Protein 3LCA (pdb70)

Nearest PDB structures (foldseek):
  3lca-assembly1_A  TM=1.002E+00  e=3.412E-60  Saccharomyces cerevisiae
  3fp2-assembly1_A  TM=9.504E-01  e=7.244E-51  Saccharomyces cerevisiae
  2gw1-assembly1_B  TM=6.972E-01  e=5.516E-34  Saccharomyces cerevisiae
  6gmh-assembly1_Q  TM=4.748E-01  e=3.455E-08  Homo sapiens
  9f8w-assembly2_B  TM=3.250E-01  e=1.211E-04  Trypanosoma brucei

Organism: Saccharomyces cerevisiae (strain ATCC 204508 / S288c) (NCBI:txid559292)

GO terms:
  GO:0005741 mitochondrial outer membrane (C, IDA)
  GO:0070585 protein localization to mitochondrion (P, IGI)
  GO:0005739 mitochondrion (C, HDA)
  GO:0005741 mitochondrial outer membrane (C, HDA)
  GO:0070585 protein localization to mitochondrion (P, IMP)
  GO:0005515 protein binding (F, IPI)

Secondary structure (DSSP, 8-state):
-HHHHHHHHHHHHHHHTT-HHHHHHHHHHHHTT-TT-HHHHHHHHHHHHHHT-HHHHHHHHHHHHHH-TT-HHHHHHHHHHHHHTT-HHHHHHHHHHHHH--HHHHHHHHHHHHHHHHHHHH------HHHHHHHHTTS-HHHHHHTS----SS-SSHHHHHHHHHHHHT--HHHHHHHHHHHHHHHHHHHH--HHHHHHHHHHHHHHHHHHTT-HHHHHHHHHHHHHHS--HHHHHHHHHHT--HHHHHHHHHHHHH-TT-HHHHHHHHHHHHHTT-HHHHHHHHHHHHHH-TT-HHHHHHHHHHHHHTT-HHHHHHHHHHHHHH-TT-THHHHHHHHHHHHHT-HHHHHHHHHHHHHHHHH-SS-SSTTHHHHHHHHHHHHH---HHHHHHHHHHHHHHHHH-TT-HHHHHHHHHHHHHTT-HHHHHHHHHHHHHH--SHHHHHHHHHHHHHHHHHHHHHTSHHHHHHHHHHHHHHHHH-/----

Radius of gyration: 30.64 Å; Cα contacts (8 Å, |Δi|>4): 696; chains: 2; bounding box: 44×70×90 Å

Sequence (486 aa):
QAYAVQLKNRGNHFFTAKNFNEAIKYYQYAIELDPNEPVFYSNISACYISTGDLEKVIEFTTKALEIKPDHSKALLRRASANESLGNFTDAMFDLSVLSLNIEPMLERNLNKQAMKVLNENLSQVLPSNTSLASFFGIFDSHLEVSSVNTSSNYDTAYALLSDALQRLYSATDEGYLVANDLLTKSTDMYHSLPLRENAALALCYTGIFHFLKNNLLDAQVLLQESINLHPTPNSYIFLALTLASQEFFKFFQKAVDLNPEYPPTYYHRGQMYFILQDYKNAKEDFQKAQSLNPENVYPYIQLACLLYKQGKFTESEAFFNETKLKFPTLPEVPTFFAEILTDRGDFDTAIKQYDIAKRLEEVQEKIHVGIGPLIGKATILARQSLDEEKFNAAIKLLTKACELDPRSEQAKIGLAQLKLQMEKIDEAIELFEDSAILARTMDEKLQATTFAEAAKIQKRLRADPIISAKMELTLARYRAKGEEVD

Foldseek 3Di:
DVVLVVLLVVLVVCVVVLNLVSSLVSLVVSCVVPVLALVSLLSNLVSCVSVPNLVSNLVSLVSSCVNVVQPQSSLQSVLVS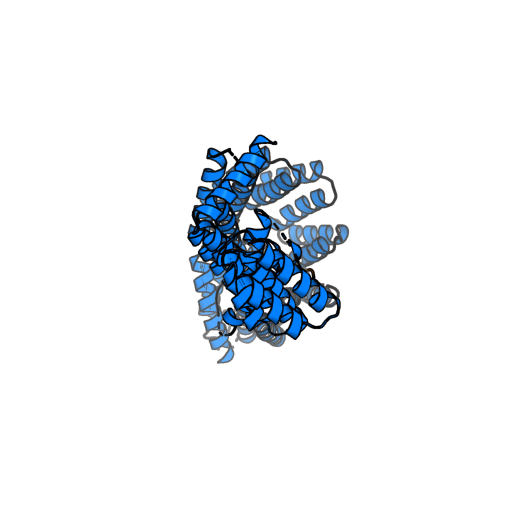CVVVVNLLSNLLSCLSPVLVPVVSNVVSLLSVLVVVLVVVVVDDFFWLLVLLVVCQLDDLVCLLVQLDPPDPWDPLSVLLSQLSNLSSLSDPVSVVSNLVSLVVSQVVLVVHVSLLNNLSSLLVNLLRCVRQQVLVSNLVSLVVSCVSPNELSSLQSNLVSVDVVVSVVSLVVNCVRPVLRLVSLQSVLVVCVVVVVLVSSLVSLVSSCVSPVPRLVSLLVNLVSCVVVPNPVVSVVSLVVSCVVVVLALSSLLSVLVSCVVVVNLVVSLVSLVSSVVSQVPDSHHNNQLSSLLSNLVSLCVVDVNPVSLVSSLVSLVVSCVRTVLHLSSLQSNLVSCLVVVVLVSSLVSLQSSLVSDHDPVSNSVSSSSNSVSVSVVVQCVDPVSVVSVVVVVVVVVVVD/DDDD

Solvent-accessible surface area: 24359 Å² total; per-residue (Å²): 163,76,123,0,70,90,18,28,77,89,0,24,123,50,20,99,71,156,64,36,127,54,0,24,99,47,0,63,79,0,22,133,96,23,67,113,52,15,29,2,24,0,0,0,0,0,0,40,47,55,87,46,49,39,112,82,0,46,71,10,0,34,75,0,12,133,74,90,93,64,14,58,57,0,5,72,17,53,1,39,0,11,17,74,80,23,60,30,50,51,0,8,38,5,0,12,19,15,62,35,82,82,123,96,40,34,92,104,0,20,56,83,18,0,100,92,21,9,84,105,108,96,130,189,88,6,30,7,6,26,58,0,7,60,35,10,23,4,10,60,38,146,85,5,37,66,57,14,42,105,78,31,136,173,11,105,0,85,52,46,0,24,67,0,0,86,118,1,17,37,14,47,74,111,2,2,97,45,0,25,76,27,0,60,99,0,8,85,70,11,97,101,89,68,38,164,72,1,6,2,22,0,2,2,0,4,0,0,1,35,33,18,25,56,44,74,133,76,0,61,93,20,0,81,55,1,15,116,54,67,54,39,20,14,0,25,0,0,6,1,35,9,70,100,79,164,92,13,46,147,31,0,86,101,0,22,96,83,61,80,122,15,16,2,0,15,11,12,31,0,61,31,42,31,138,80,121,48,50,142,54,0,91,68,3,0,75,100,0,46,82,63,25,68,154,18,7,16,0,13,0,17,15,0,12,5,26,34,113,80,68,86,31,107,98,0,61,46,50,2,85,95,1,68,153,124,24,74,73,36,0,7,5,2,8,44,13,0,85,9,1,34,97,136,48,48,54,100,47,0,31,133,34,15,55,51,0,56,134,13,25,110,112,49,170,84,32,35,12,18,7,22,2,7,19,11,46,0,58,1,18,26,138,56,37,183,47,115,136,60,28,78,38,0,23,160,20,5,46,68,0,15,129,96,3,72,39,6,55,115,0,28,39,22,9,0,54,7,27,48,118,76,87,98,17,91,76,0,17,117,26,0,67,54,0,12,130,41,8,72,72,107,113,82,35,43,95,2,4,28,63,0,5,30,1,70,6,63,94,100,4,60,84,52,105,140,19,26,61,77,26,67,103,60,76,44,126,165,124,91,160,100,177,116,38,56

B-factor: mean 34.89, std 6.1, range [15.12, 64.05]

InterPro domains:
  IPR011990 Tetratricopeptide-like helical domain superfamily [G3DSA:1.25.40.10] (113-224)
  IPR011990 Tetratricopeptide-like helical domain superfamily [G3DSA:1.25.40.10] (235-629)
  IPR011990 Tetratricopeptide-like helical domain superfamily [SSF48452] (125-219)
  IPR011990 Tetratricopeptide-like helical domain superfamily [SSF48452] (344-509)
  IPR011990 Tetratricopeptide-like helical domain superfamily [SSF48452] (477-588)
  IPR019734 Tetratricopeptide repeat [PF00515] (129-159)
  IPR019734 Tetratricopeptide repeat [PF00515] (414-445)
  IPR019734 Tetratricopeptide repeat [PF13181] (164-194)
  IPR019734 Tetratricopeptide repeat [PF13181] (379-410)
  IPR019734 Tetratricopeptide repeat [PS50005] (127-160)
  IPR019734 Tetratricopeptide repeat [PS50005] (161-194)
  IPR019734 Tetratricopeptide repeat [PS50005] (378-411)
  IPR019734 Tetratricopeptide repeat [PS50005] (412-445)
  IPR019734 Tetratricopeptide repeat [SM00028] (127-160)
  IPR019734 Tetratricopeptide repeat [SM00028] (161-194)
  IPR019734 Tetratricopeptide repeat [SM00028] (195-227)
  IPR019734 Tetratricopeptide repeat [SM00028] (378-411)
  IPR019734 Tetratricopeptide repeat [SM00028] (412-445)
  IPR019734 Tetratricopeptide repeat [SM00028] (446-479)
  IPR019734 Tetratricopeptide repeat [SM00028] (480-513)

CATH classification: 1.25.40.10

Structure (mmCIF, N/CA/C/O backbone):
data_3LCA
#
_entry.id   3LCA
#
_cell.length_a   51.148
_cell.length_b   97.971
_cell.length_c   129.102
_cell.angle_alpha   90.00
_cell.angle_beta   90.00
_cell.angle_gamma   90.00
#
_symmetry.space_group_name_H-M   'P 21 21 21'
#
loop_
_entity.id
_entity.type
_entity.pdbx_description
1 polymer 'Protein TOM71'
2 polymer 'Heat shock protein SSA1'
3 non-polymer GLYCEROL
4 water water
#
loop_
_atom_site.group_PDB
_atom_site.id
_atom_site.type_symbol
_atom_site.label_atom_id
_atom_site.label_alt_id
_atom_site.label_comp_id
_atom_site.label_asym_id
_atom_site.label_entity_id
_atom_site.label_seq_id
_atom_site.pdbx_PDB_ins_code
_atom_site.Cartn_x
_atom_site.Cartn_y
_atom_site.Cartn_z
_atom_site.occupancy
_atom_site.B_iso_or_equiv
_atom_site.auth_seq_id
_atom_site.auth_comp_id
_atom_site.auth_asym_id
_atom_site.auth_atom_id
_atom_site.pdbx_PDB_model_num
ATOM 1 N N . GLN A 1 18 ? 46.611 50.289 85.751 1.00 36.80 124 GLN A N 1
ATOM 2 C CA . GLN A 1 18 ? 46.049 50.006 84.398 1.00 37.04 124 GLN A CA 1
ATOM 3 C C . GLN A 1 18 ? 44.634 49.432 84.470 1.00 37.03 124 GLN A C 1
ATOM 4 O O . GLN A 1 18 ? 43.736 49.898 83.767 1.00 37.06 124 GLN A O 1
ATOM 10 N N . ALA A 1 19 ? 44.445 48.433 85.332 1.00 37.10 125 ALA A N 1
ATOM 11 C CA . ALA A 1 19 ? 43.160 47.742 85.474 1.00 37.11 125 ALA A CA 1
ATOM 12 C C . ALA A 1 19 ? 42.081 48.598 86.144 1.00 37.09 125 ALA A C 1
ATOM 13 O O . ALA A 1 19 ? 40.908 48.542 85.761 1.00 37.05 125 ALA A O 1
ATOM 15 N N . TYR A 1 20 ? 42.478 49.382 87.144 1.00 36.98 126 TYR A N 1
ATOM 16 C CA . TYR A 1 20 ? 41.540 50.270 87.827 1.00 36.94 126 TYR A CA 1
ATOM 17 C C . TYR A 1 20 ? 41.144 51.448 86.934 1.00 36.60 126 TYR A C 1
ATOM 18 O O . TYR A 1 20 ? 40.020 51.946 87.017 1.00 36.46 126 TYR A O 1
ATOM 27 N N . ALA A 1 21 ? 42.076 51.879 86.085 1.00 36.25 127 ALA A N 1
ATOM 28 C CA . ALA A 1 21 ? 41.823 52.928 85.096 1.00 36.29 127 ALA A CA 1
ATOM 29 C C . ALA A 1 21 ? 40.751 52.506 84.084 1.00 36.25 127 ALA A C 1
ATOM 30 O O . ALA A 1 21 ? 39.936 53.328 83.658 1.00 36.31 127 ALA A O 1
ATOM 32 N N . VAL A 1 22 ? 40.767 51.226 83.706 1.00 36.21 128 VAL A N 1
ATOM 33 C CA . VAL A 1 22 ? 39.744 50.642 82.825 1.00 36.06 128 VAL A CA 1
ATOM 34 C C . VAL A 1 22 ? 38.386 50.604 83.539 1.00 35.93 128 VAL A C 1
ATOM 35 O O . VAL A 1 22 ? 37.357 50.932 82.945 1.00 35.82 128 VAL A O 1
ATOM 39 N N . GLN A 1 23 ? 38.397 50.221 84.816 1.00 35.74 129 GLN A N 1
ATOM 40 C CA . GLN A 1 23 ? 37.188 50.237 85.641 1.00 35.78 129 GLN A CA 1
ATOM 41 C C . GLN A 1 23 ? 36.590 51.642 85.742 1.00 35.45 129 GLN A C 1
ATOM 42 O O . GLN A 1 23 ? 35.373 51.801 85.686 1.00 35.49 129 GLN A O 1
ATOM 48 N N . LEU A 1 24 ? 37.455 52.649 85.882 1.00 35.23 130 LEU A N 1
ATOM 49 C CA . LEU A 1 24 ? 37.040 54.056 85.961 1.00 34.91 130 LEU A CA 1
ATOM 50 C C . LEU A 1 24 ? 36.475 54.568 84.631 1.00 34.71 130 LEU A C 1
ATOM 51 O O . LEU A 1 24 ? 35.479 55.297 84.611 1.00 34.55 130 LEU A O 1
ATOM 56 N N . LYS A 1 25 ? 37.126 54.186 83.531 1.00 34.40 131 LYS A N 1
ATOM 57 C CA . LYS A 1 25 ? 36.641 54.467 82.179 1.00 34.44 131 LYS A CA 1
ATOM 58 C C . LYS A 1 25 ? 35.237 53.899 81.967 1.00 34.14 131 LYS A C 1
ATOM 59 O O . LYS A 1 25 ? 34.362 54.584 81.442 1.00 33.94 131 LYS A O 1
ATOM 65 N N . ASN A 1 26 ? 35.035 52.646 82.373 1.00 34.12 132 ASN A N 1
ATOM 66 C CA . ASN A 1 26 ? 33.717 52.015 82.315 1.00 34.40 132 ASN A CA 1
ATOM 67 C C . ASN A 1 26 ? 32.666 52.729 83.173 1.00 34.61 132 ASN A C 1
ATOM 68 O O . ASN A 1 26 ? 31.495 52.797 82.791 1.00 34.74 132 ASN A O 1
ATOM 73 N N . ARG A 1 27 ? 33.082 53.261 84.321 1.00 34.80 133 ARG A N 1
ATOM 74 C CA . ARG A 1 27 ? 32.196 54.097 85.132 1.00 35.30 133 ARG A CA 1
ATOM 75 C C . ARG A 1 27 ? 31.850 55.375 84.363 1.00 35.05 133 ARG A C 1
ATOM 76 O O . ARG A 1 27 ? 30.689 55.789 84.331 1.00 35.11 133 ARG A O 1
ATOM 84 N N . GLY A 1 28 ? 32.859 55.976 83.730 1.00 34.83 134 GLY A N 1
ATOM 85 C CA . GLY A 1 28 ? 32.662 57.129 82.854 1.00 34.82 134 GLY A CA 1
ATOM 86 C C . GLY A 1 28 ? 31.749 56.835 81.673 1.00 34.92 134 GLY A C 1
ATOM 87 O O . GLY A 1 28 ? 30.918 57.670 81.311 1.00 34.75 134 GLY A O 1
ATOM 88 N N . ASN A 1 29 ? 31.908 55.649 81.076 1.00 34.84 135 ASN A N 1
ATOM 89 C CA . ASN A 1 29 ? 31.028 55.169 80.000 1.00 34.74 135 ASN A CA 1
ATOM 90 C C . ASN A 1 29 ? 29.561 55.120 80.423 1.00 35.00 135 ASN A C 1
ATOM 91 O O . ASN A 1 29 ? 28.678 55.478 79.645 1.00 35.09 135 ASN A O 1
ATOM 96 N N . HIS A 1 30 ? 29.316 54.668 81.652 1.00 35.23 136 HIS A N 1
ATOM 97 C CA . HIS A 1 30 ? 27.975 54.648 82.240 1.00 35.57 136 HIS A CA 1
ATOM 98 C C . HIS A 1 30 ? 27.352 56.047 82.299 1.00 35.57 136 HIS A C 1
ATOM 99 O O . HIS A 1 30 ? 26.179 56.219 81.958 1.00 35.54 136 HIS A O 1
ATOM 106 N N . PHE A 1 31 ? 28.136 57.033 82.734 1.00 35.58 137 PHE A N 1
ATOM 107 C CA . PHE A 1 31 ? 27.667 58.417 82.815 1.00 35.69 137 PHE A CA 1
ATOM 108 C C . PHE A 1 31 ? 27.468 59.051 81.437 1.00 35.82 137 PHE A C 1
ATOM 109 O O . PHE A 1 31 ? 26.575 59.880 81.264 1.00 35.63 137 PHE A O 1
ATOM 117 N N . PHE A 1 32 ? 28.295 58.652 80.470 1.00 36.10 138 PHE A N 1
ATOM 118 C CA . PHE A 1 32 ? 28.155 59.090 79.079 1.00 36.53 138 PHE A CA 1
ATOM 119 C C . PHE A 1 32 ? 26.825 58.634 78.474 1.00 36.89 138 PHE A C 1
ATOM 120 O O . PHE A 1 32 ? 26.131 59.419 77.824 1.00 36.92 138 PHE A O 1
ATOM 128 N N . THR A 1 33 ? 26.493 57.361 78.693 1.00 37.33 139 THR A N 1
ATOM 129 C CA . THR A 1 33 ? 25.284 56.731 78.155 1.00 37.63 139 THR A CA 1
ATOM 130 C C . THR A 1 33 ? 24.021 57.426 78.667 1.00 37.76 139 THR A C 1
ATOM 131 O O . THR A 1 33 ? 23.045 57.583 77.924 1.00 37.85 139 THR A O 1
ATOM 135 N N . ALA A 1 34 ? 24.058 57.852 79.930 1.00 37.73 140 ALA A N 1
ATOM 136 C CA . ALA A 1 34 ? 22.959 58.593 80.549 1.00 37.78 140 ALA A CA 1
ATOM 137 C C . ALA A 1 34 ? 22.998 60.107 80.267 1.00 37.83 140 ALA A C 1
ATOM 138 O O . ALA A 1 34 ? 22.283 60.877 80.911 1.00 37.89 140 ALA A O 1
ATOM 140 N N . LYS A 1 35 ? 23.822 60.520 79.299 1.00 38.03 141 LYS A N 1
ATOM 141 C CA . LYS A 1 35 ? 23.981 61.938 78.906 1.00 38.09 141 LYS A CA 1
ATOM 142 C C . LYS A 1 35 ? 24.466 62.864 80.033 1.00 38.01 141 LYS A C 1
ATOM 143 O O . LYS A 1 35 ? 24.256 64.095 79.976 1.00 37.98 141 LYS A O 1
ATOM 149 N N . ASN A 1 36 ? 25.109 62.263 81.051 1.00 37.86 142 ASN A N 1
ATOM 150 C CA . ASN A 1 36 ? 25.794 63.024 82.089 1.00 37.72 142 ASN A CA 1
ATOM 151 C C . ASN A 1 36 ? 27.268 63.158 81.704 1.00 37.59 142 ASN A C 1
ATOM 152 O O . ASN A 1 36 ? 28.127 62.412 82.185 1.00 37.63 142 ASN A O 1
ATOM 157 N N . PHE A 1 37 ? 27.543 64.112 80.821 1.00 37.41 143 PHE A N 1
ATOM 158 C CA . PHE A 1 37 ? 28.857 64.234 80.188 1.00 37.27 143 PHE A CA 1
ATOM 159 C C . PHE A 1 37 ? 29.924 64.784 81.132 1.00 37.21 143 PHE A C 1
ATOM 160 O O . PHE A 1 37 ? 31.083 64.363 81.069 1.00 37.19 143 PHE A O 1
ATOM 168 N N . ASN A 1 38 ? 29.524 65.709 82.004 1.00 37.00 144 ASN A N 1
ATOM 169 C CA . ASN A 1 38 ? 30.414 66.262 83.026 1.00 37.08 144 ASN A CA 1
ATOM 170 C C . ASN A 1 38 ? 30.972 65.210 83.985 1.00 37.07 144 ASN A C 1
ATOM 171 O O . ASN A 1 38 ? 32.155 65.247 84.324 1.00 37.14 144 ASN A O 1
ATOM 176 N N . GLU A 1 39 ? 30.120 64.277 84.411 1.00 37.17 145 GLU A N 1
ATOM 177 C CA . GLU A 1 39 ? 30.545 63.157 85.256 1.00 37.46 145 GLU A CA 1
ATOM 178 C C . GLU A 1 39 ? 31.411 62.152 84.491 1.00 37.26 145 GLU A C 1
ATOM 179 O O . GLU A 1 39 ? 32.336 61.569 85.057 1.00 37.27 145 GLU A O 1
ATOM 185 N N . ALA A 1 40 ? 31.100 61.954 83.212 1.00 37.23 146 ALA A N 1
ATOM 186 C CA . ALA A 1 40 ? 31.892 61.085 82.338 1.00 37.33 146 ALA A CA 1
ATOM 187 C C . ALA A 1 40 ? 33.331 61.587 82.193 1.00 37.37 146 ALA A C 1
ATOM 188 O O . ALA A 1 40 ? 34.276 60.81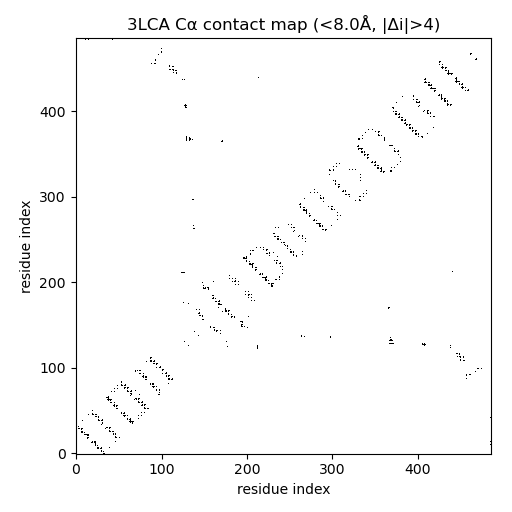8 82.378 1.00 37.34 146 ALA A O 1
ATOM 190 N N . ILE A 1 41 ? 33.485 62.875 81.878 1.00 37.56 147 ILE A N 1
ATOM 191 C CA . ILE A 1 41 ? 34.804 63.510 81.746 1.00 37.84 147 ILE A CA 1
ATOM 192 C C . ILE A 1 41 ? 35.609 63.391 83.044 1.00 38.21 147 ILE A C 1
ATOM 193 O O . ILE A 1 41 ? 36.810 63.117 83.014 1.00 38.35 147 ILE A O 1
ATOM 198 N N . LYS A 1 42 ? 34.931 63.590 84.175 1.00 38.34 148 LYS A N 1
ATOM 199 C CA . LYS A 1 42 ? 35.535 63.453 85.502 1.00 38.66 148 LYS A CA 1
ATOM 200 C C . LYS A 1 42 ? 36.143 62.057 85.712 1.00 38.57 148 LYS A C 1
ATOM 201 O O . LYS A 1 42 ? 37.243 61.930 86.256 1.00 38.65 148 LYS A O 1
ATOM 207 N N . TYR A 1 43 ? 35.438 61.019 85.266 1.00 38.41 149 TYR A N 1
ATOM 208 C CA . TYR A 1 43 ? 35.932 59.651 85.426 1.00 38.29 149 TYR A CA 1
ATOM 209 C C . TYR A 1 43 ? 37.020 59.281 84.422 1.00 38.05 149 TYR A C 1
ATOM 210 O O . TYR A 1 43 ? 37.929 58.517 84.748 1.00 37.99 149 TYR A O 1
ATOM 219 N N . TYR A 1 44 ? 36.932 59.832 83.213 1.00 37.90 150 TYR A N 1
ATOM 220 C CA . TYR A 1 44 ? 37.971 59.640 82.200 1.00 37.75 150 TYR A CA 1
ATOM 221 C C . TYR A 1 44 ? 39.283 60.322 82.601 1.00 38.02 150 TYR A C 1
ATOM 222 O O . TYR A 1 44 ? 40.362 59.756 82.411 1.00 37.85 150 TYR A O 1
ATOM 231 N N . GLN A 1 45 ? 39.180 61.533 83.152 1.00 38.31 151 GLN A N 1
ATOM 232 C CA . GLN A 1 45 ? 40.338 62.240 83.706 1.00 38.74 151 GLN A CA 1
ATOM 233 C C . GLN A 1 45 ? 40.906 61.502 84.922 1.00 38.75 151 GLN A C 1
ATOM 234 O O . GLN A 1 45 ? 42.120 61.491 85.132 1.00 38.72 151 GLN A O 1
ATOM 240 N N . TYR A 1 46 ? 40.024 60.886 85.710 1.00 38.94 152 TYR A N 1
ATOM 241 C CA . TYR A 1 46 ? 40.436 60.002 86.799 1.00 39.26 152 TYR A CA 1
ATOM 242 C C . TYR A 1 46 ? 41.307 58.862 86.273 1.00 39.35 152 TYR A C 1
ATOM 243 O O . TYR A 1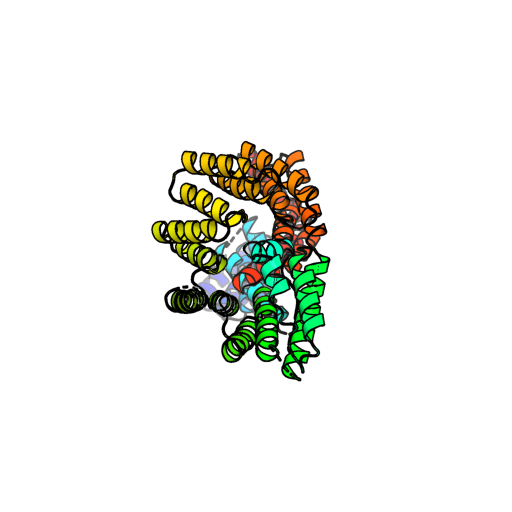 46 ? 42.352 58.553 86.851 1.00 39.47 152 TYR A O 1
ATOM 252 N N . ALA A 1 47 ? 40.864 58.247 85.176 1.00 39.39 153 ALA A N 1
ATOM 253 C CA . ALA A 1 47 ? 41.577 57.140 84.538 1.00 39.37 153 ALA A CA 1
ATOM 254 C C . ALA A 1 47 ? 42.937 57.581 83.997 1.00 39.44 153 ALA A C 1
ATOM 255 O O . ALA A 1 47 ? 43.920 56.839 84.089 1.00 39.46 153 ALA A O 1
ATOM 257 N N . ILE A 1 48 ? 42.980 58.792 83.443 1.00 39.37 154 ILE A N 1
ATOM 258 C CA . ILE A 1 48 ? 44.215 59.399 82.934 1.00 39.65 154 ILE A CA 1
ATOM 259 C C . ILE A 1 48 ? 45.235 59.656 84.047 1.00 39.81 154 ILE A C 1
ATOM 260 O O . ILE A 1 48 ? 46.443 59.585 83.816 1.00 39.95 154 ILE A O 1
ATOM 265 N N . GLU A 1 49 ? 44.740 59.937 85.250 1.00 40.09 155 GLU A N 1
ATOM 266 C CA . GLU A 1 49 ? 45.593 60.154 86.423 1.00 40.41 155 GLU A CA 1
ATOM 267 C C . GLU A 1 49 ? 46.243 58.863 86.927 1.00 40.40 155 GLU A C 1
ATOM 268 O O . GLU A 1 49 ? 47.205 58.905 87.699 1.00 40.54 155 GLU A O 1
ATOM 274 N N . LEU A 1 50 ? 45.709 57.724 86.491 1.00 40.39 156 LEU A N 1
ATOM 275 C CA . LEU A 1 50 ? 46.231 56.409 86.865 1.00 40.31 156 LEU A CA 1
ATOM 276 C C . LEU A 1 50 ? 47.001 55.756 85.713 1.00 40.19 156 LEU A C 1
ATOM 277 O O . LEU A 1 50 ? 47.945 54.997 85.941 1.00 40.04 156 LEU A O 1
ATOM 282 N N . ASP A 1 51 ? 46.586 56.060 84.482 1.00 40.14 157 ASP A N 1
ATOM 283 C CA . ASP A 1 51 ? 47.220 55.544 83.267 1.00 40.14 157 ASP A CA 1
ATOM 284 C C . ASP A 1 51 ? 47.012 56.533 82.111 1.00 39.97 157 ASP A C 1
ATOM 285 O O . ASP A 1 51 ? 45.986 56.481 81.426 1.00 39.82 157 ASP A O 1
ATOM 290 N N . PRO A 1 52 ? 47.986 57.443 81.896 1.00 39.91 158 PRO A N 1
ATOM 291 C CA . PRO A 1 52 ? 47.865 58.490 80.874 1.00 39.83 158 PRO A CA 1
ATOM 292 C C . PRO A 1 52 ? 48.241 58.041 79.457 1.00 39.93 158 PRO A C 1
ATOM 293 O O . PRO A 1 52 ? 48.050 58.800 78.501 1.00 39.89 158 PRO A O 1
ATOM 297 N N . ASN A 1 53 ? 48.762 56.822 79.327 1.00 39.98 159 ASN A N 1
ATOM 298 C CA . ASN A 1 53 ? 49.245 56.317 78.041 1.00 40.08 159 ASN A CA 1
ATOM 299 C C . ASN A 1 53 ? 48.169 55.647 77.186 1.00 40.13 159 ASN A C 1
ATOM 300 O O . ASN A 1 53 ? 48.437 55.231 76.056 1.00 40.33 159 ASN A O 1
ATOM 305 N N . GLU A 1 54 ? 46.957 55.556 77.729 1.00 40.11 160 GLU A N 1
ATOM 306 C CA . GLU A 1 54 ? 45.815 54.973 77.023 1.00 39.95 160 GLU A CA 1
ATOM 307 C C . GLU A 1 54 ? 45.058 56.030 76.201 1.00 39.71 160 GLU A C 1
ATOM 308 O O . GLU A 1 54 ? 44.452 56.938 76.778 1.00 39.70 160 GLU A O 1
ATOM 314 N N . PRO A 1 55 ? 45.086 55.909 74.854 1.00 39.46 161 PRO A N 1
ATOM 315 C CA . PRO A 1 55 ? 44.431 56.864 73.949 1.00 39.21 161 PRO A CA 1
ATOM 316 C C . PRO A 1 55 ? 42.906 56.912 74.082 1.00 39.08 161 PRO A C 1
ATOM 317 O O . PRO A 1 55 ? 42.310 57.969 73.872 1.00 39.01 161 PRO A O 1
ATOM 321 N N . VAL A 1 56 ? 42.294 55.774 74.418 1.00 38.91 162 VAL A N 1
ATOM 322 C CA . VAL A 1 56 ? 40.836 55.652 74.541 1.00 38.60 162 VAL A CA 1
ATOM 323 C C . VAL A 1 56 ? 40.239 56.644 75.544 1.00 38.30 162 VAL A C 1
ATOM 324 O O . VAL A 1 56 ? 39.145 57.164 75.319 1.00 38.18 162 VAL A O 1
ATOM 328 N N . PHE A 1 57 ? 40.960 56.909 76.633 1.00 37.88 163 PHE A N 1
ATOM 329 C CA . PHE A 1 57 ? 40.487 57.840 77.659 1.00 37.60 163 PHE A CA 1
ATOM 330 C C . PHE A 1 57 ? 40.305 59.241 77.079 1.00 37.61 163 PHE A C 1
ATOM 331 O O . PHE A 1 57 ? 39.265 59.867 77.284 1.00 37.58 163 PHE A O 1
ATOM 339 N N . TYR A 1 58 ? 41.319 59.713 76.348 1.00 37.58 164 TYR A N 1
ATOM 340 C CA . TYR A 1 58 ? 41.286 61.026 75.690 1.00 37.41 164 TYR A CA 1
ATOM 341 C C . TYR A 1 58 ? 40.232 61.052 74.591 1.00 37.54 164 TYR A C 1
ATOM 342 O O . TYR A 1 58 ? 39.525 62.041 74.422 1.00 37.69 164 TYR A O 1
ATOM 351 N N . SER A 1 59 ? 40.136 59.949 73.857 1.00 37.71 165 SER A N 1
ATOM 352 C CA . SER A 1 59 ? 39.150 59.788 72.794 1.00 37.92 165 SER A CA 1
ATOM 353 C C . SER A 1 59 ? 37.718 59.827 73.341 1.00 37.82 165 SER A C 1
ATOM 354 O O . SER A 1 59 ? 36.834 60.445 72.740 1.00 38.06 165 SER A O 1
ATOM 357 N N . ASN A 1 60 ? 37.503 59.166 74.478 1.00 37.48 166 ASN A N 1
ATOM 358 C CA . ASN A 1 60 ? 36.212 59.182 75.165 1.00 37.13 166 ASN A CA 1
ATOM 359 C C . ASN A 1 60 ? 35.802 60.575 75.653 1.00 36.82 166 ASN A C 1
ATOM 360 O O . ASN A 1 60 ? 34.621 60.929 75.613 1.00 36.66 166 ASN A O 1
ATOM 365 N N . ILE A 1 61 ? 36.777 61.352 76.118 1.00 36.59 167 ILE A N 1
ATOM 366 C CA . ILE A 1 61 ? 36.544 62.744 76.515 1.00 36.60 167 ILE A CA 1
ATOM 367 C C . ILE A 1 61 ? 36.079 63.606 75.327 1.00 36.57 167 ILE A C 1
ATOM 368 O O . ILE A 1 61 ? 35.180 64.438 75.475 1.00 36.61 167 ILE A O 1
ATOM 373 N N . SER A 1 62 ? 36.685 63.398 74.158 1.00 36.43 168 SER A N 1
ATOM 374 C CA . SER A 1 62 ? 36.290 64.122 72.946 1.00 36.50 168 SER A CA 1
ATOM 375 C C . SER A 1 62 ? 34.854 63.811 72.490 1.00 36.52 168 SER A C 1
ATOM 376 O O . SER A 1 62 ? 34.183 64.670 71.911 1.00 36.72 168 SER A O 1
ATOM 379 N N . ALA A 1 63 ? 34.385 62.595 72.770 1.00 36.35 169 ALA A N 1
ATOM 380 C CA . ALA A 1 63 ? 32.989 62.214 72.520 1.00 36.43 169 ALA A CA 1
ATOM 381 C C . ALA A 1 63 ? 32.013 63.000 73.401 1.00 36.44 169 ALA A C 1
ATOM 382 O O . ALA A 1 63 ? 30.894 63.302 72.983 1.00 36.07 169 ALA A O 1
ATOM 384 N N . CYS A 1 64 ? 32.447 63.316 74.620 1.00 36.74 170 CYS A N 1
ATOM 385 C CA . CYS A 1 64 ? 31.654 64.116 75.552 1.00 37.22 170 CYS A CA 1
ATOM 386 C C . CYS A 1 64 ? 31.568 65.566 75.088 1.00 37.36 170 CYS A C 1
ATOM 387 O O . CYS A 1 64 ? 30.511 66.194 75.185 1.00 37.50 170 CYS A O 1
ATOM 390 N N . TYR A 1 65 ? 32.686 66.088 74.587 1.00 37.67 171 TYR A N 1
ATOM 391 C CA . TYR A 1 65 ? 32.758 67.477 74.136 1.00 38.00 171 TYR A CA 1
ATOM 392 C C . TYR A 1 65 ? 32.042 67.734 72.813 1.00 38.36 171 TYR A C 1
ATOM 393 O O . TYR A 1 65 ? 31.564 68.847 72.576 1.00 38.61 171 TYR A O 1
ATOM 402 N N . ILE A 1 66 ? 31.966 66.717 71.957 1.00 38.76 172 ILE A N 1
ATOM 403 C CA . ILE A 1 66 ? 31.226 66.850 70.698 1.00 39.26 172 ILE A CA 1
ATOM 404 C C . ILE A 1 66 ? 29.711 66.775 70.938 1.00 39.43 172 ILE A C 1
ATOM 405 O O . ILE A 1 66 ? 28.923 67.356 70.187 1.00 39.56 172 ILE A O 1
ATOM 410 N N . SER A 1 67 ? 29.324 66.074 72.001 1.00 39.57 173 SER A N 1
ATOM 411 C CA . SER A 1 67 ? 27.923 65.921 72.379 1.00 39.81 173 SER A CA 1
ATOM 412 C C . SER A 1 67 ? 27.370 67.181 73.047 1.00 39.95 173 SER A C 1
ATOM 413 O O . SER A 1 67 ? 26.156 67.386 73.083 1.00 40.01 173 SER A O 1
ATOM 416 N N . THR A 1 68 ? 28.266 68.012 73.579 1.00 40.22 174 THR A N 1
ATOM 417 C CA . THR A 1 68 ? 27.886 69.286 74.197 1.00 40.39 174 THR A CA 1
ATOM 418 C C . THR A 1 68 ? 28.096 70.448 73.224 1.00 40.49 174 THR A C 1
ATOM 419 O O . THR A 1 68 ? 27.442 71.487 73.336 1.00 40.56 174 THR A O 1
ATOM 423 N N . GLY A 1 69 ? 29.010 70.263 72.273 1.00 40.57 175 GLY A N 1
ATOM 424 C CA . GLY A 1 69 ? 29.227 71.235 71.201 1.00 40.74 175 GLY A CA 1
ATOM 425 C C . GLY A 1 69 ? 30.502 72.050 71.320 1.00 40.86 175 GLY A C 1
ATOM 426 O O . GLY A 1 69 ? 30.698 73.008 70.572 1.00 40.98 175 GLY A O 1
ATOM 427 N N . ASP A 1 70 ? 31.368 71.675 72.259 1.00 40.92 176 ASP A N 1
ATOM 428 C CA . ASP A 1 70 ? 32.654 72.342 72.433 1.00 40.90 176 ASP A CA 1
ATOM 429 C C . ASP A 1 70 ? 33.672 71.756 71.458 1.00 40.99 176 ASP A C 1
ATOM 430 O O . ASP A 1 70 ? 34.414 70.832 71.799 1.00 40.95 176 ASP A O 1
ATOM 435 N N . LEU A 1 71 ? 33.701 72.311 70.247 1.00 41.10 177 LEU A N 1
ATOM 436 C CA . LEU A 1 71 ? 34.539 71.800 69.155 1.00 41.17 177 LEU A CA 1
ATOM 437 C C . LEU A 1 71 ? 36.035 71.975 69.411 1.00 41.23 177 LEU A C 1
ATOM 438 O O . LEU A 1 71 ? 36.842 71.134 69.014 1.00 41.20 177 LEU A O 1
ATOM 443 N N . GLU A 1 72 ? 36.390 73.068 70.079 1.00 41.40 178 GLU A N 1
ATOM 444 C CA . GLU A 1 72 ? 37.781 73.387 70.403 1.00 41.69 178 GLU A CA 1
ATOM 445 C C . GLU A 1 72 ? 38.406 72.331 71.328 1.00 41.59 178 GLU A C 1
ATOM 446 O O . GLU A 1 72 ? 39.563 71.937 71.145 1.00 41.68 178 GLU A O 1
ATOM 452 N N . LYS A 1 73 ? 37.628 71.875 72.309 1.00 41.22 179 LYS A N 1
ATOM 453 C CA . LYS A 1 73 ? 38.064 70.835 73.238 1.00 41.01 179 LYS A CA 1
ATOM 454 C C . LYS A 1 73 ? 38.135 69.460 72.569 1.00 40.84 179 LYS A C 1
ATOM 455 O O . LYS A 1 73 ? 38.964 68.628 72.943 1.00 40.58 179 LYS A O 1
ATOM 461 N N . VAL A 1 74 ? 37.263 69.234 71.584 1.00 40.64 180 VAL A N 1
ATOM 462 C CA . VAL A 1 74 ? 37.287 68.019 70.771 1.00 40.42 180 VAL A CA 1
ATOM 463 C C . VAL A 1 74 ? 38.651 67.885 70.094 1.00 40.67 180 VAL A C 1
ATOM 464 O O . VAL A 1 74 ? 39.268 66.818 70.136 1.00 40.53 180 VAL A O 1
ATOM 468 N N . ILE A 1 75 ? 39.117 68.978 69.490 1.00 40.78 181 ILE A N 1
ATOM 469 C CA . ILE A 1 75 ? 40.426 69.013 68.842 1.00 40.96 181 ILE A CA 1
ATOM 470 C C . ILE A 1 75 ? 41.550 68.758 69.848 1.00 40.90 181 ILE A C 1
ATOM 471 O O . ILE A 1 75 ? 42.447 67.965 69.581 1.00 40.79 181 ILE A O 1
ATOM 476 N N . GLU A 1 76 ? 41.485 69.413 71.005 1.00 40.94 182 GLU A N 1
ATOM 477 C CA . GLU A 1 76 ? 42.475 69.194 72.063 1.00 41.08 182 GLU A CA 1
ATOM 478 C C . GLU A 1 76 ? 42.611 67.711 72.406 1.00 40.75 182 GLU A C 1
ATOM 479 O O . GLU A 1 76 ? 43.711 67.163 72.382 1.00 40.84 182 GLU A O 1
ATOM 485 N N . PHE A 1 77 ? 41.486 67.064 72.691 1.00 40.50 183 PHE A N 1
ATOM 486 C CA . PHE A 1 77 ? 41.505 65.698 73.201 1.00 40.17 183 PHE A CA 1
ATOM 487 C C . PHE A 1 77 ? 41.670 64.587 72.158 1.00 40.07 183 PHE A C 1
ATOM 488 O O . PHE A 1 77 ? 42.282 63.558 72.459 1.00 40.07 183 PHE A O 1
ATOM 496 N N . THR A 1 78 ? 41.154 64.790 70.944 1.00 40.01 184 THR A N 1
ATOM 497 C CA . THR A 1 78 ? 41.440 63.868 69.834 1.00 40.18 184 THR A CA 1
ATOM 498 C C . THR A 1 78 ? 42.927 63.895 69.483 1.00 40.31 184 THR A C 1
ATOM 499 O O . THR A 1 78 ? 43.527 62.853 69.237 1.00 40.36 184 THR A O 1
ATOM 503 N N . THR A 1 79 ? 43.505 65.094 69.470 1.00 40.25 185 THR A N 1
ATOM 504 C CA . THR A 1 79 ? 44.927 65.286 69.211 1.00 40.50 185 THR A CA 1
ATOM 505 C C . THR A 1 79 ? 45.782 64.546 70.238 1.00 40.77 185 THR A C 1
ATOM 506 O O . THR A 1 79 ? 46.739 63.869 69.871 1.00 41.00 185 THR A O 1
ATOM 510 N N . LYS A 1 80 ? 45.419 64.664 71.515 1.00 40.84 186 LYS A N 1
ATOM 511 C CA . LYS A 1 80 ? 46.104 63.948 72.590 1.00 41.07 186 LYS A CA 1
ATOM 512 C C . LYS A 1 80 ? 46.027 62.426 72.404 1.00 41.04 186 LYS A C 1
ATOM 513 O O . LYS A 1 80 ? 47.002 61.714 72.660 1.00 41.23 186 LYS A O 1
ATOM 519 N N . ALA A 1 81 ? 44.877 61.940 71.944 1.00 41.06 187 ALA A N 1
ATOM 520 C CA . ALA A 1 81 ? 44.710 60.529 71.591 1.00 41.01 187 ALA A CA 1
ATOM 521 C C . ALA A 1 81 ? 45.600 60.153 70.406 1.00 41.09 187 ALA A C 1
ATOM 522 O O . ALA A 1 81 ? 46.260 59.110 70.415 1.00 41.03 187 ALA A O 1
ATOM 524 N N . LEU A 1 82 ? 45.621 61.022 69.399 1.00 41.11 188 LEU A N 1
ATOM 525 C CA . LEU A 1 82 ? 46.340 60.764 68.157 1.00 41.17 188 LEU A CA 1
ATOM 526 C C . LEU A 1 82 ? 47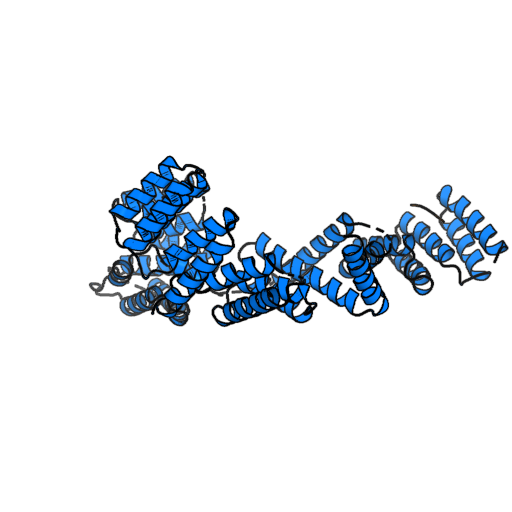.847 60.975 68.283 1.00 41.36 188 LEU A C 1
ATOM 527 O O . LEU A 1 82 ? 48.613 60.461 67.473 1.00 41.35 188 LEU A O 1
ATOM 532 N N . GLU A 1 83 ? 48.264 61.720 69.306 1.00 41.61 189 GLU A N 1
ATOM 533 C CA . GLU A 1 83 ? 49.680 61.858 69.640 1.00 41.96 189 GLU A CA 1
ATOM 534 C C . GLU A 1 83 ? 50.228 60.554 70.229 1.00 42.03 189 GLU A C 1
ATOM 535 O O . GLU A 1 83 ? 51.422 60.268 70.123 1.00 41.91 189 GLU A O 1
ATOM 541 N N . ILE A 1 84 ? 49.341 59.763 70.833 1.00 42.17 190 ILE A N 1
ATOM 542 C CA . ILE A 1 84 ? 49.687 58.435 71.335 1.00 42.35 190 ILE A CA 1
ATOM 543 C C . ILE A 1 84 ? 49.507 57.388 70.233 1.00 42.45 190 ILE A C 1
ATOM 544 O O . ILE A 1 84 ? 50.441 56.661 69.895 1.00 42.38 190 ILE A O 1
ATOM 549 N N . LYS A 1 85 ? 48.301 57.332 69.679 1.00 42.67 191 LYS A N 1
ATOM 550 C CA . LYS A 1 85 ? 47.943 56.362 68.652 1.00 42.96 191 LYS A CA 1
ATOM 551 C C . LYS A 1 85 ? 47.442 57.113 67.409 1.00 43.06 191 LYS A C 1
ATOM 552 O O . LYS A 1 85 ? 46.260 57.443 67.319 1.00 42.97 191 LYS A O 1
ATOM 558 N N . PRO A 1 86 ? 48.349 57.400 66.453 1.00 43.32 192 PRO A N 1
ATOM 559 C CA . PRO A 1 86 ? 48.027 58.234 65.282 1.00 43.64 192 PRO A CA 1
ATOM 560 C C . PRO A 1 86 ? 47.047 57.630 64.263 1.00 43.96 192 PRO A C 1
ATOM 561 O O . PRO A 1 86 ? 46.585 58.338 63.361 1.00 44.05 192 PRO A O 1
ATOM 565 N N . ASP A 1 87 ? 46.740 56.343 64.396 1.00 44.24 193 ASP A N 1
ATOM 566 C CA . ASP A 1 87 ? 45.785 55.693 63.496 1.00 44.58 193 ASP A CA 1
ATOM 567 C C . ASP A 1 87 ? 44.436 55.431 64.170 1.00 44.52 193 ASP A C 1
ATOM 568 O O . ASP A 1 87 ? 43.600 54.702 63.631 1.00 44.50 193 ASP A O 1
ATOM 573 N N . HIS A 1 88 ? 44.234 56.030 65.344 1.00 44.71 194 HIS A N 1
ATOM 574 C CA . HIS A 1 88 ? 43.000 55.855 66.116 1.00 44.71 194 HIS A CA 1
ATOM 575 C C . HIS A 1 88 ? 41.790 56.384 65.341 1.00 44.70 194 HIS A C 1
ATOM 576 O O . HIS A 1 88 ? 41.641 57.591 65.141 1.00 44.49 194 HIS A O 1
ATOM 583 N N . SER A 1 89 ? 40.942 55.454 64.910 1.00 44.61 195 SER A N 1
ATOM 584 C CA . SER A 1 89 ? 39.869 55.719 63.952 1.00 44.70 195 SER A CA 1
ATOM 585 C C . SER A 1 89 ? 38.805 56.706 64.429 1.00 44.42 195 SER A C 1
ATOM 586 O O . SER A 1 89 ? 38.400 57.598 63.678 1.00 44.46 195 SER A O 1
ATOM 589 N N . LYS A 1 90 ? 38.350 56.532 65.666 1.00 44.17 196 LYS A N 1
ATOM 590 C CA . LYS A 1 90 ? 37.329 57.401 66.250 1.00 43.91 196 LYS A CA 1
ATOM 591 C C . LYS A 1 90 ? 37.859 58.803 66.519 1.00 43.44 196 LYS A C 1
ATOM 592 O O . LYS A 1 90 ? 37.138 59.783 66.343 1.00 43.43 196 LYS A O 1
ATOM 598 N N . ALA A 1 91 ? 39.119 58.888 66.940 1.00 42.80 197 ALA A N 1
ATOM 599 C CA . ALA A 1 91 ? 39.765 60.171 67.189 1.00 42.41 197 ALA A CA 1
ATOM 600 C C . ALA A 1 91 ? 40.063 60.919 65.884 1.00 42.11 197 ALA A C 1
ATOM 601 O O . ALA A 1 91 ? 40.006 62.148 65.853 1.00 41.84 197 ALA A O 1
ATOM 603 N N . LEU A 1 92 ? 40.368 60.177 64.817 1.00 41.62 198 LEU A N 1
ATOM 604 C CA . LEU A 1 92 ? 40.559 60.771 63.489 1.00 41.50 198 LEU A CA 1
ATOM 605 C C . LEU A 1 92 ? 39.237 61.287 62.925 1.00 41.34 198 LEU A C 1
ATOM 606 O O . LEU A 1 92 ? 39.192 62.367 62.337 1.00 41.19 198 LEU A O 1
ATOM 611 N N . LEU A 1 93 ? 38.170 60.505 63.101 1.00 41.26 199 LEU A N 1
ATOM 612 C CA . LEU A 1 93 ? 36.845 60.867 62.596 1.00 41.14 199 LEU A CA 1
ATOM 613 C C . LEU A 1 93 ? 36.271 62.062 63.363 1.00 40.84 199 LEU A C 1
ATOM 614 O O . LEU A 1 93 ? 35.710 62.981 62.759 1.00 40.63 199 LEU A O 1
ATOM 619 N N . ARG A 1 94 ? 36.421 62.044 64.688 1.00 40.34 200 ARG A N 1
ATOM 620 C CA . ARG A 1 94 ? 35.986 63.161 65.525 1.00 40.14 200 ARG A CA 1
ATOM 621 C C . ARG A 1 94 ? 36.749 64.453 65.247 1.00 39.54 200 ARG A C 1
ATOM 622 O O . ARG A 1 94 ? 36.147 65.520 65.160 1.00 39.41 200 ARG A O 1
ATOM 630 N N . ARG A 1 95 ? 38.068 64.350 65.105 1.00 39.09 201 ARG A N 1
ATOM 631 C CA . ARG A 1 95 ? 38.905 65.515 64.830 1.00 38.93 201 ARG A CA 1
ATOM 632 C C . ARG A 1 95 ? 38.523 66.146 63.496 1.00 38.59 201 ARG A C 1
ATOM 633 O O . ARG A 1 95 ? 38.452 67.368 63.387 1.00 38.63 201 ARG A O 1
ATOM 641 N N . ALA A 1 96 ? 38.265 65.305 62.494 1.00 38.30 202 ALA A N 1
ATOM 642 C CA . ALA A 1 96 ? 37.852 65.771 61.171 1.00 38.08 202 ALA A CA 1
ATOM 643 C C . ALA A 1 96 ? 36.491 66.458 61.219 1.00 38.06 202 ALA A C 1
ATOM 644 O O . ALA A 1 96 ? 36.265 67.440 60.511 1.00 38.09 202 ALA A O 1
ATOM 646 N N . SER A 1 97 ? 35.596 65.933 62.055 1.00 37.88 203 SER A N 1
ATOM 647 C CA . SER A 1 97 ? 34.252 66.485 62.222 1.00 37.84 203 SER A CA 1
ATOM 648 C C . SER A 1 97 ? 34.280 67.868 62.862 1.00 37.58 203 SER A C 1
ATOM 649 O O . SER A 1 97 ? 33.588 68.782 62.409 1.00 37.46 203 SER A O 1
ATOM 652 N N . ALA A 1 98 ? 35.071 68.007 63.923 1.00 37.46 204 ALA A N 1
ATOM 653 C CA . ALA A 1 98 ? 35.234 69.288 64.603 1.00 37.16 204 ALA A CA 1
ATOM 654 C C . ALA A 1 98 ? 35.980 70.276 63.709 1.00 37.16 204 ALA A C 1
ATOM 655 O O . ALA A 1 98 ? 35.653 71.462 63.691 1.00 37.21 204 ALA A O 1
ATOM 657 N N . ASN A 1 99 ? 36.969 69.785 62.962 1.00 37.09 205 ASN A N 1
ATOM 658 C CA . ASN A 1 99 ? 37.683 70.627 62.000 1.00 37.19 205 ASN A CA 1
ATOM 659 C C . ASN A 1 99 ? 36.788 71.159 60.875 1.00 37.16 205 ASN A C 1
ATOM 660 O O . ASN A 1 99 ? 36.859 72.343 60.545 1.00 37.20 205 ASN A O 1
ATOM 665 N N . GLU A 1 100 ? 35.938 70.294 60.313 1.00 37.11 206 GLU A N 1
ATOM 666 C CA . GLU A 1 100 ? 34.983 70.719 59.283 1.00 36.97 206 GLU A CA 1
ATOM 667 C C . GLU A 1 100 ? 34.043 71.792 59.826 1.00 37.11 206 GLU A C 1
ATOM 668 O O . GLU A 1 100 ? 33.846 72.830 59.187 1.00 37.22 206 GLU A O 1
ATOM 674 N N . SER A 1 101 ? 33.476 71.536 61.006 1.00 37.15 207 SER A N 1
ATOM 675 C CA . SER A 1 101 ? 32.592 72.489 61.669 1.00 37.25 207 SER A CA 1
ATOM 676 C C . SER A 1 101 ? 33.270 73.845 61.908 1.00 37.32 207 SER A C 1
ATOM 677 O O . SER A 1 101 ? 32.631 74.894 61.782 1.00 37.46 207 SER A O 1
ATOM 680 N N . LEU A 1 102 ? 34.562 73.816 62.231 1.00 37.30 208 LEU A N 1
ATOM 681 C CA . LEU A 1 102 ? 35.341 75.038 62.459 1.00 37.46 208 LEU A CA 1
ATOM 682 C C . LEU A 1 102 ? 35.853 75.684 61.165 1.00 37.44 208 LEU A C 1
ATOM 683 O O . LEU A 1 102 ? 36.459 76.758 61.198 1.00 37.45 208 LEU A O 1
ATOM 688 N N . GLY A 1 103 ? 35.610 75.026 60.034 1.00 37.51 209 GLY A N 1
ATOM 689 C CA . GLY A 1 103 ? 36.013 75.545 58.729 1.00 37.62 209 GLY A CA 1
ATOM 690 C C . GLY A 1 103 ? 37.413 75.152 58.291 1.00 37.65 209 GLY A C 1
ATOM 691 O O . GLY A 1 103 ? 37.917 75.659 57.286 1.00 37.84 209 GLY A O 1
ATOM 692 N N . ASN A 1 104 ? 38.048 74.256 59.042 1.00 37.55 210 ASN A N 1
ATOM 693 C CA . ASN A 1 104 ? 39.368 73.742 58.677 1.00 37.35 210 ASN A CA 1
ATOM 694 C C . ASN A 1 104 ? 39.229 72.521 57.766 1.00 37.14 210 ASN A C 1
ATOM 695 O O . ASN A 1 104 ? 39.468 71.390 58.191 1.00 37.16 210 ASN A O 1
ATOM 700 N N . PHE A 1 105 ? 38.841 72.772 56.513 1.00 37.00 211 PHE A N 1
ATOM 701 C CA . PHE A 1 105 ? 38.569 71.721 55.516 1.00 36.79 211 PHE A CA 1
ATOM 702 C C . PHE A 1 105 ? 39.804 70.913 55.102 1.00 36.56 211 PHE A C 1
ATOM 703 O O . PHE A 1 105 ? 39.720 69.699 54.912 1.00 36.57 211 PHE A O 1
ATOM 711 N N . THR A 1 106 ? 40.941 71.589 54.962 1.00 36.34 212 THR A N 1
ATOM 712 C CA . THR A 1 106 ? 42.203 70.928 54.621 1.00 36.03 212 THR A CA 1
ATOM 713 C C . THR A 1 106 ? 42.617 69.962 55.737 1.00 35.94 212 THR A C 1
ATOM 714 O O . THR A 1 106 ? 43.070 68.844 55.471 1.00 35.74 212 THR A O 1
ATOM 718 N N . ASP A 1 107 ? 42.449 70.403 56.982 1.00 35.66 213 ASP A N 1
ATOM 719 C CA . ASP A 1 107 ? 42.716 69.563 58.145 1.00 35.58 213 ASP A CA 1
ATOM 720 C C . ASP A 1 107 ? 41.773 68.360 58.205 1.00 35.32 213 ASP A C 1
ATOM 721 O O . ASP A 1 107 ? 42.220 67.238 58.458 1.00 35.49 213 ASP A O 1
ATOM 726 N N . ALA A 1 108 ? 40.483 68.590 57.957 1.00 35.02 214 ALA A N 1
ATOM 727 C CA . ALA A 1 108 ? 39.503 67.501 57.874 1.00 34.87 214 ALA A CA 1
ATOM 728 C C . ALA A 1 108 ? 39.869 66.494 56.780 1.00 34.67 214 ALA A C 1
ATOM 729 O O . ALA A 1 108 ? 39.890 65.285 57.027 1.00 34.88 214 ALA A O 1
ATOM 731 N N . MET A 1 109 ? 40.180 66.995 55.584 1.00 34.33 215 MET A N 1
ATOM 732 C CA . MET A 1 109 ? 40.587 66.139 54.461 1.00 34.03 215 MET A CA 1
ATOM 733 C C . MET A 1 109 ? 41.821 65.297 54.773 1.00 33.76 215 MET A C 1
ATOM 734 O O . MET A 1 109 ? 41.919 64.153 54.334 1.00 33.56 215 MET A O 1
ATOM 739 N N . PHE A 1 110 ? 42.761 65.865 55.527 1.00 33.65 216 PHE A N 1
ATOM 740 C CA . PHE A 1 110 ? 43.965 65.135 55.906 1.00 33.55 216 PHE A CA 1
ATOM 741 C C . PHE A 1 110 ? 43.670 63.955 56.845 1.00 33.65 216 PHE A C 1
ATOM 742 O O . PHE A 1 110 ? 44.149 62.849 56.612 1.00 33.65 216 PHE A O 1
ATOM 750 N N . ASP A 1 111 ? 42.893 64.199 57.897 1.00 34.04 217 ASP A N 1
ATOM 751 C CA . ASP A 1 111 ? 42.486 63.145 58.835 1.00 34.58 217 ASP A CA 1
ATOM 752 C C . ASP A 1 111 ? 41.633 62.054 58.173 1.00 34.61 217 ASP A C 1
ATOM 753 O O . ASP A 1 111 ? 41.801 60.876 58.465 1.00 34.98 217 ASP A O 1
ATOM 758 N N . LEU A 1 112 ? 40.726 62.453 57.285 1.00 34.79 218 LEU A N 1
ATOM 759 C CA . LEU A 1 112 ? 39.870 61.503 56.566 1.00 34.96 218 LEU A CA 1
ATOM 760 C C . LEU A 1 112 ? 40.645 60.639 55.568 1.00 35.34 218 LEU A C 1
ATOM 761 O O . LEU A 1 112 ? 40.277 59.484 55.329 1.00 35.26 218 LEU A O 1
ATOM 766 N N . SER A 1 113 ? 41.706 61.203 54.988 1.00 35.49 219 SER A N 1
ATOM 767 C CA . SER A 1 113 ? 42.581 60.468 54.074 1.00 35.86 219 SER A CA 1
ATOM 768 C C . SER A 1 113 ? 43.397 59.411 54.811 1.00 36.27 219 SER A C 1
ATOM 769 O O . SER A 1 113 ? 43.551 58.291 54.324 1.00 36.08 219 SER A O 1
ATOM 772 N N . VAL A 1 114 ? 43.916 59.775 55.983 1.00 37.06 220 VAL A N 1
ATOM 773 C CA . VAL A 1 114 ? 44.638 58.835 56.846 1.00 37.78 220 VAL A CA 1
ATOM 774 C C . VAL A 1 114 ? 43.698 57.701 57.277 1.00 38.44 220 VAL A C 1
ATOM 775 O O . VAL A 1 114 ? 44.077 56.529 57.252 1.00 38.41 220 VAL A O 1
ATOM 779 N N . LEU A 1 115 ? 42.471 58.070 57.641 1.00 39.27 221 LEU A N 1
ATOM 780 C CA . LEU A 1 115 ? 41.418 57.122 58.011 1.00 40.04 221 LEU A CA 1
ATOM 781 C C . LEU A 1 115 ? 41.095 56.149 56.872 1.00 40.61 221 LEU A C 1
ATOM 782 O O . LEU A 1 115 ? 40.926 54.948 57.100 1.00 40.78 221 LEU A O 1
ATOM 787 N N . SER A 1 116 ? 41.027 56.674 55.650 1.00 41.08 222 SER A N 1
ATOM 788 C CA . SER A 1 116 ? 40.765 55.870 54.456 1.00 41.75 222 SER A CA 1
ATOM 789 C C . SER A 1 116 ? 41.872 54.847 54.163 1.00 42.08 222 SER A C 1
ATOM 790 O O . SER A 1 116 ? 41.643 53.867 53.451 1.00 41.89 222 SER A O 1
ATOM 793 N N . LEU A 1 117 ? 43.062 55.083 54.719 1.00 42.65 223 LEU A N 1
ATOM 794 C CA . LEU A 1 117 ? 44.207 54.185 54.551 1.00 43.10 223 LEU A CA 1
ATOM 795 C C . LEU A 1 117 ? 44.213 53.017 55.536 1.00 43.48 223 LEU A C 1
ATOM 796 O O . LEU A 1 117 ? 44.755 51.953 55.228 1.00 43.60 223 LEU A O 1
ATOM 801 N N . ASN A 1 118 ? 43.620 53.223 56.713 1.00 43.92 224 ASN A N 1
ATOM 802 C CA . ASN A 1 118 ? 43.546 52.194 57.755 1.00 44.32 224 ASN A CA 1
ATOM 803 C C . ASN A 1 118 ? 42.804 50.932 57.317 1.00 44.26 224 ASN A C 1
ATOM 804 O O . ASN A 1 118 ? 41.726 51.008 56.727 1.00 44.27 224 ASN A O 1
ATOM 809 N N . ILE A 1 126 ? 33.133 57.770 54.728 1.00 48.71 232 ILE A N 1
ATOM 810 C CA . ILE A 1 126 ? 34.405 58.496 54.669 1.00 48.67 232 ILE A CA 1
ATOM 811 C C . ILE A 1 126 ? 34.553 59.231 53.333 1.00 48.46 232 ILE A C 1
ATOM 812 O O . ILE A 1 126 ? 34.817 60.434 53.315 1.00 48.37 232 ILE A O 1
ATOM 817 N N . GLU A 1 127 ? 34.356 58.506 52.231 1.00 48.19 233 GLU A N 1
ATOM 818 C CA . GLU A 1 127 ? 34.458 59.060 50.873 1.00 48.15 233 GLU A CA 1
ATOM 819 C C . GLU A 1 127 ? 33.549 60.275 50.593 1.00 47.83 233 GLU A C 1
ATOM 820 O O . GLU A 1 127 ? 33.999 61.232 49.958 1.00 47.83 233 GLU A O 1
ATOM 826 N N . PRO A 1 128 ? 32.268 60.233 51.036 1.00 47.50 234 PRO A N 1
ATOM 827 C CA . PRO A 1 128 ? 31.434 61.427 50.863 1.00 47.19 234 PRO A CA 1
ATOM 828 C C . PRO A 1 128 ? 31.763 62.572 51.830 1.00 46.80 234 PRO A C 1
ATOM 829 O O . PRO A 1 128 ? 31.437 63.721 51.541 1.00 46.83 234 PRO A O 1
ATOM 833 N N . MET A 1 129 ? 32.391 62.259 52.962 1.00 46.27 235 MET A N 1
ATOM 834 C CA . MET A 1 129 ? 32.847 63.281 53.905 1.00 45.99 235 MET A CA 1
ATOM 835 C C . MET A 1 129 ? 34.060 64.013 53.343 1.00 45.19 235 MET A C 1
ATOM 836 O O . MET A 1 129 ? 34.190 65.229 53.491 1.00 44.95 235 MET A O 1
ATOM 841 N N . LEU A 1 130 ? 34.939 63.244 52.702 1.00 44.50 236 LEU A N 1
ATOM 842 C CA . LEU A 1 130 ? 36.144 63.751 52.056 1.00 43.77 236 LEU A CA 1
ATOM 843 C C . LEU A 1 130 ? 35.793 64.642 50.864 1.00 43.16 236 LEU A C 1
ATOM 844 O O . LEU A 1 130 ? 36.358 65.726 50.709 1.00 43.03 236 LEU A O 1
ATOM 849 N N . GLU A 1 131 ? 34.857 64.177 50.037 1.00 42.45 237 GLU A N 1
ATOM 850 C CA . GLU A 1 131 ? 34.373 64.932 48.881 1.00 41.86 237 GLU A CA 1
ATOM 851 C C . GLU A 1 131 ? 33.687 66.228 49.314 1.00 41.14 237 GLU A C 1
ATOM 852 O O . GLU A 1 131 ? 33.932 67.282 48.729 1.00 40.97 237 GLU A O 1
ATOM 858 N N . ARG A 1 132 ? 32.849 66.143 50.347 1.00 40.44 238 ARG A N 1
ATOM 859 C CA . ARG A 1 132 ? 32.184 67.316 50.923 1.00 39.94 238 ARG A CA 1
ATOM 860 C C . ARG A 1 132 ? 33.187 68.378 51.382 1.00 39.42 238 ARG A C 1
ATOM 861 O O . ARG A 1 132 ? 33.020 69.562 51.086 1.00 39.49 238 ARG A O 1
ATOM 869 N N . ASN A 1 133 ? 34.226 67.945 52.092 1.00 38.77 239 ASN A N 1
ATOM 870 C CA . ASN A 1 133 ? 35.294 68.840 52.537 1.00 38.14 239 ASN A CA 1
ATOM 871 C C . ASN A 1 133 ? 36.128 69.403 51.386 1.00 37.94 239 ASN A C 1
ATOM 872 O O . ASN A 1 133 ? 36.571 70.554 51.438 1.00 37.58 239 ASN A O 1
ATOM 877 N N . LEU A 1 134 ? 36.333 68.591 50.350 1.00 37.71 240 LEU A N 1
ATOM 878 C CA . LEU A 1 134 ? 37.036 69.041 49.149 1.00 37.62 240 LEU A CA 1
ATOM 879 C C . LEU A 1 134 ? 36.247 70.138 48.443 1.00 37.55 240 LEU A C 1
ATOM 880 O O . LEU A 1 134 ? 36.819 71.146 48.017 1.00 37.68 240 LEU A O 1
ATOM 885 N N . ASN A 1 135 ? 34.936 69.936 48.338 1.00 37.55 241 ASN A N 1
ATOM 886 C CA . ASN A 1 135 ? 34.044 70.887 47.667 1.00 37.45 241 ASN A CA 1
ATOM 887 C C . ASN A 1 135 ? 33.874 72.186 48.451 1.00 37.29 241 ASN A C 1
ATOM 888 O O . ASN A 1 135 ? 33.725 73.254 47.857 1.00 37.32 241 ASN A O 1
ATOM 893 N N . LYS A 1 136 ? 33.899 72.085 49.779 1.00 37.01 242 LYS A N 1
ATOM 894 C CA . LYS A 1 136 ? 33.899 73.256 50.654 1.00 36.83 242 LYS A CA 1
ATOM 895 C C . LYS A 1 136 ? 35.193 74.050 50.508 1.00 36.70 242 LYS A C 1
ATOM 896 O O . LYS A 1 136 ? 35.176 75.283 50.489 1.00 36.80 242 LYS A O 1
ATOM 902 N N . GLN A 1 137 ? 36.310 73.333 50.400 1.00 36.53 243 GLN A N 1
ATOM 903 C CA . GLN A 1 137 ? 37.621 73.948 50.234 1.00 36.25 243 GLN A CA 1
ATOM 904 C C . GLN A 1 137 ? 37.766 74.615 48.862 1.00 36.29 243 GLN A C 1
ATOM 905 O O . GLN A 1 137 ? 38.184 75.772 48.774 1.00 36.26 243 GLN A O 1
ATOM 911 N N . ALA A 1 138 ? 37.411 73.883 47.807 1.00 36.45 244 ALA A N 1
ATOM 912 C CA . ALA A 1 138 ? 37.508 74.385 46.430 1.00 36.56 244 ALA A CA 1
ATOM 913 C C . ALA A 1 138 ? 36.640 75.624 46.205 1.00 36.74 244 ALA A C 1
ATOM 914 O O . ALA A 1 138 ? 37.059 76.570 45.536 1.00 36.74 244 ALA A O 1
ATOM 916 N N . MET A 1 139 ? 35.436 75.601 46.771 1.00 37.05 245 MET A N 1
ATOM 917 C CA . MET A 1 139 ? 34.499 76.719 46.707 1.00 37.59 245 MET A CA 1
ATOM 918 C C . MET A 1 139 ? 35.064 77.938 47.436 1.00 37.38 245 MET A C 1
ATOM 919 O O . MET A 1 139 ? 34.935 79.065 46.964 1.00 37.38 245 MET A O 1
ATOM 924 N N . LYS A 1 140 ? 35.695 77.694 48.585 1.00 37.36 246 LYS A N 1
ATOM 925 C CA . LYS A 1 140 ? 36.336 78.742 49.382 1.00 37.38 246 LYS A CA 1
ATOM 926 C C . LYS A 1 140 ? 37.499 79.414 48.640 1.00 37.12 246 LYS A C 1
ATOM 927 O O . LYS A 1 140 ? 37.579 80.642 48.589 1.00 37.01 246 LYS A O 1
ATOM 933 N N . VAL A 1 141 ? 38.388 78.599 48.075 1.00 37.01 247 VAL A N 1
ATOM 934 C CA . VAL A 1 141 ? 39.576 79.087 47.369 1.00 36.84 247 VAL A CA 1
ATOM 935 C C . VAL A 1 141 ? 39.208 79.856 46.092 1.00 36.87 247 VAL A C 1
ATOM 936 O O . VAL A 1 141 ? 39.830 80.873 45.779 1.00 36.83 247 VAL A O 1
ATOM 940 N N . LEU A 1 142 ? 38.193 79.374 45.375 1.00 36.87 248 LEU A N 1
ATOM 941 C CA . LEU A 1 142 ? 37.736 80.028 44.147 1.00 36.99 248 LEU A CA 1
ATOM 942 C C . LEU A 1 142 ? 37.175 81.427 44.422 1.00 37.28 248 LEU A C 1
ATOM 943 O O . LEU A 1 142 ? 37.466 82.368 43.680 1.00 37.28 248 LEU A O 1
ATOM 948 N N . ASN A 1 143 ? 36.386 81.556 45.487 1.00 37.51 249 ASN A N 1
ATOM 949 C CA . ASN A 1 143 ? 35.830 82.848 45.894 1.00 37.91 249 ASN A CA 1
ATOM 950 C C . ASN A 1 143 ? 36.906 83.847 46.316 1.00 38.10 249 ASN A C 1
ATOM 951 O O . ASN A 1 143 ? 36.858 85.014 45.927 1.00 37.95 249 ASN A O 1
ATOM 956 N N . GLU A 1 144 ? 37.875 83.378 47.101 1.00 38.47 250 GLU A N 1
ATOM 957 C CA . GLU A 1 144 ? 39.023 84.198 47.495 1.00 38.99 250 GLU A CA 1
ATOM 958 C C . GLU A 1 144 ? 39.817 84.669 46.274 1.00 39.05 250 GLU A C 1
ATOM 959 O O . GLU A 1 144 ? 40.227 85.828 46.206 1.00 38.98 250 GLU A O 1
ATOM 965 N N . ASN A 1 145 ? 40.016 83.766 45.314 1.00 39.31 251 ASN A N 1
ATOM 966 C CA . ASN A 1 145 ? 40.726 84.073 44.070 1.00 39.47 251 ASN A CA 1
ATOM 967 C C . ASN A 1 145 ? 39.984 85.054 43.161 1.00 39.61 251 ASN A C 1
ATOM 968 O O . ASN A 1 145 ? 40.610 85.850 42.460 1.00 39.66 251 ASN A O 1
ATOM 973 N N . LEU A 1 146 ? 38.654 84.989 43.181 1.00 39.79 252 LEU A N 1
ATOM 974 C CA . LEU A 1 146 ? 37.810 85.844 42.342 1.00 40.02 252 LEU A CA 1
ATOM 975 C C . LEU A 1 146 ? 37.707 87.290 42.834 1.00 40.16 252 LEU A C 1
ATOM 976 O O . LEU A 1 146 ? 37.527 88.208 42.032 1.00 40.00 252 LEU A O 1
ATOM 981 N N . SER A 1 147 ? 37.808 87.487 44.147 1.00 40.31 253 SER A N 1
ATOM 982 C CA . SER A 1 147 ? 37.813 88.833 44.717 1.00 40.52 253 SER A CA 1
ATOM 983 C C . SER A 1 147 ? 39.233 89.281 45.064 1.00 40.62 253 SER A C 1
ATOM 984 O O . SER A 1 147 ? 40.204 88.871 44.421 1.00 40.58 253 SER A O 1
ATOM 987 N N . GLN A 1 155 ? 40.400 90.122 30.141 1.00 42.08 261 GLN A N 1
ATOM 988 C CA . GLN A 1 155 ? 41.614 90.638 29.507 1.00 42.23 261 GLN A CA 1
ATOM 989 C C . GLN A 1 155 ? 42.389 89.570 28.718 1.00 41.25 261 GLN A C 1
ATOM 990 O O . GLN A 1 155 ? 43.044 89.884 27.717 1.00 41.46 261 GLN A O 1
ATOM 996 N N . VAL A 1 156 ? 42.300 88.317 29.165 1.00 40.21 262 VAL A N 1
ATOM 997 C CA . VAL A 1 156 ? 43.096 87.220 28.597 1.00 38.95 262 VAL A CA 1
ATOM 998 C C . VAL A 1 156 ? 42.349 86.415 27.524 1.00 37.95 262 VAL A C 1
ATOM 999 O O . VAL A 1 156 ? 41.249 85.903 27.755 1.00 37.80 262 VAL A O 1
ATOM 1003 N N . LEU A 1 157 ? 42.986 86.308 26.358 1.00 36.53 263 LEU A N 1
ATOM 1004 C CA . LEU A 1 157 ? 42.466 85.572 25.210 1.00 35.12 263 LEU A CA 1
ATOM 1005 C C . LEU A 1 157 ? 42.483 84.060 25.415 1.00 34.37 263 LEU A C 1
ATOM 1006 O O . LEU A 1 157 ? 43.383 83.535 26.076 1.00 34.49 263 LEU A O 1
ATOM 1011 N N . PRO A 1 158 ? 41.508 83.350 24.817 1.00 33.27 264 PRO A N 1
ATOM 1012 C CA . PRO A 1 158 ? 41.579 81.890 24.792 1.00 32.63 264 PRO A CA 1
ATOM 1013 C C . PRO A 1 158 ? 42.782 81.411 23.967 1.00 31.67 264 PRO A C 1
ATOM 1014 O O . PRO A 1 158 ? 43.520 82.232 23.400 1.00 31.45 264 PRO A O 1
ATOM 1018 N N . SER A 1 159 ? 42.992 80.101 23.921 1.00 30.61 265 SER A N 1
ATOM 1019 C CA . SER A 1 159 ? 44.106 79.531 23.172 1.00 30.02 265 SER A CA 1
ATOM 1020 C C . SER A 1 159 ? 44.050 79.930 21.692 1.00 29.68 265 SER A C 1
ATOM 1021 O O . SER A 1 159 ? 42.967 80.150 21.143 1.00 29.30 265 SER A O 1
ATOM 1024 N N . ASN A 1 160 ? 45.222 80.030 21.067 1.00 29.38 266 ASN A N 1
ATOM 1025 C CA . ASN A 1 160 ? 45.332 80.269 19.625 1.00 29.06 266 ASN A CA 1
ATOM 1026 C C . ASN A 1 160 ? 44.642 79.166 18.811 1.00 28.81 266 ASN A C 1
ATOM 1027 O O . ASN A 1 160 ? 44.059 79.438 17.765 1.00 28.56 266 ASN A O 1
ATOM 1032 N N . THR A 1 161 ? 44.702 77.933 19.315 1.00 28.56 267 THR A N 1
ATOM 1033 C CA . THR A 1 161 ? 43.989 76.791 18.729 1.00 28.37 267 THR A CA 1
ATOM 1034 C C . THR A 1 161 ? 42.480 77.029 18.682 1.00 28.45 267 THR A C 1
ATOM 1035 O O . THR A 1 161 ? 41.849 76.803 17.643 1.00 28.75 267 THR A O 1
ATOM 1039 N N . SER A 1 162 ? 41.914 77.475 19.807 1.00 28.22 268 SER A N 1
ATOM 1040 C CA . SER A 1 162 ? 40.487 77.780 19.914 1.00 28.32 268 SER A CA 1
ATOM 1041 C C . SER A 1 162 ? 40.078 78.926 19.008 1.00 27.63 268 SER A C 1
ATOM 1042 O O . SER A 1 162 ? 39.001 78.900 18.416 1.00 27.58 268 SER A O 1
ATOM 1045 N N . LEU A 1 163 ? 40.929 79.942 18.936 1.00 26.94 269 LEU A N 1
ATOM 1046 C CA . LEU A 1 163 ? 40.663 81.102 18.099 1.00 26.87 269 LEU A CA 1
ATOM 1047 C C . LEU A 1 163 ? 40.630 80.736 16.612 1.00 26.75 269 LEU A C 1
ATOM 1048 O O . LEU A 1 163 ? 39.706 81.128 15.903 1.00 26.29 269 LEU A O 1
ATOM 1053 N N . ALA A 1 164 ? 41.617 79.962 16.164 1.00 26.83 270 ALA A N 1
ATOM 1054 C CA . ALA A 1 164 ? 41.685 79.491 14.775 1.00 27.73 270 ALA A CA 1
ATOM 1055 C C . ALA A 1 164 ? 40.469 78.644 14.419 1.00 28.09 270 ALA A C 1
ATOM 1056 O O . ALA A 1 164 ? 39.937 78.738 13.305 1.00 28.39 270 ALA A O 1
ATOM 1058 N N . SER A 1 165 ? 40.029 77.829 15.378 1.00 28.35 271 SER A N 1
ATOM 1059 C CA . SER A 1 165 ? 38.819 77.036 15.225 1.00 28.53 271 SER A CA 1
ATOM 1060 C C . SER A 1 165 ? 37.599 77.936 15.108 1.00 28.69 271 SER A C 1
ATOM 1061 O O . SER A 1 165 ? 36.812 77.781 14.183 1.00 29.02 271 SER A O 1
ATOM 1064 N N . PHE A 1 166 ? 37.442 78.881 16.032 1.00 28.58 272 PHE A N 1
ATOM 1065 C CA . PHE A 1 166 ? 36.286 79.771 15.988 1.00 28.61 272 PHE A CA 1
ATOM 1066 C C . PHE A 1 166 ? 36.172 80.538 14.660 1.00 28.17 272 PHE A C 1
ATOM 1067 O O . PHE A 1 166 ? 35.084 80.648 14.091 1.00 27.90 272 PHE A O 1
ATOM 1075 N N . PHE A 1 167 ? 37.287 81.066 14.170 1.00 27.68 273 PHE A N 1
ATOM 1076 C CA . PHE A 1 167 ? 37.247 81.883 12.959 1.00 27.72 273 PHE A CA 1
ATOM 1077 C C . PHE A 1 167 ? 37.361 81.087 11.653 1.00 27.66 273 PHE A C 1
ATOM 1078 O O . PHE A 1 167 ? 37.311 81.669 10.572 1.00 27.83 273 PHE A O 1
ATOM 1086 N N . GLY A 1 168 ? 37.475 79.763 11.765 1.00 27.46 274 GLY A N 1
ATOM 1087 C CA . GLY A 1 168 ? 37.680 78.880 10.613 1.00 27.42 274 GLY A CA 1
ATOM 1088 C C . GLY A 1 168 ? 36.604 78.923 9.537 1.00 27.21 274 GLY A C 1
ATOM 1089 O O . GLY A 1 168 ? 36.907 78.766 8.359 1.00 26.76 274 GLY A O 1
ATOM 1090 N N . ILE A 1 169 ? 35.357 79.147 9.944 1.00 27.24 275 ILE A N 1
ATOM 1091 C CA . ILE A 1 169 ? 34.210 79.144 9.026 1.00 27.61 275 ILE A CA 1
ATOM 1092 C C . ILE A 1 169 ? 34.130 80.401 8.149 1.00 27.76 275 ILE A C 1
ATOM 1093 O O . ILE A 1 169 ? 33.532 80.384 7.073 1.00 27.23 275 ILE A O 1
ATOM 1098 N N . PHE A 1 170 ? 34.761 81.479 8.601 1.00 28.21 276 PHE A N 1
ATOM 1099 C CA . PHE A 1 170 ? 34.661 82.757 7.904 1.00 28.81 276 PHE A CA 1
ATOM 1100 C C . PHE A 1 170 ? 35.519 82.861 6.640 1.00 29.26 276 PHE A C 1
ATOM 1101 O O . PHE A 1 170 ? 36.569 82.218 6.514 1.00 29.18 276 PHE A O 1
ATOM 1109 N N . ASP A 1 171 ? 35.008 83.648 5.698 1.00 29.59 277 ASP A N 1
ATOM 1110 C CA . ASP A 1 171 ? 35.663 83.940 4.435 1.00 29.93 277 ASP A CA 1
ATOM 1111 C C . ASP A 1 171 ? 36.605 85.106 4.710 1.00 30.15 277 ASP A C 1
ATOM 1112 O O . ASP A 1 171 ? 36.165 86.255 4.830 1.00 29.70 277 ASP A O 1
ATOM 1117 N N . SER A 1 172 ? 37.897 84.799 4.814 1.00 30.50 278 SER A N 1
ATOM 1118 C CA . SER A 1 172 ? 38.879 85.762 5.302 1.00 31.39 278 SER A CA 1
ATOM 1119 C C . SER A 1 172 ? 39.070 86.962 4.379 1.00 31.61 278 SER A C 1
ATOM 1120 O O . SER A 1 172 ? 39.163 88.094 4.862 1.00 31.70 278 SER A O 1
ATOM 1123 N N . HIS A 1 173 ? 39.093 86.725 3.067 1.00 32.11 279 HIS A N 1
ATOM 1124 C CA . HIS A 1 173 ? 39.155 87.822 2.087 1.00 32.67 279 HIS A CA 1
ATOM 1125 C C . HIS A 1 173 ? 37.944 88.755 2.170 1.00 32.34 279 HIS A C 1
ATOM 1126 O O . HIS A 1 173 ? 38.105 89.974 2.140 1.00 32.36 279 HIS A O 1
ATOM 1133 N N . LEU A 1 174 ? 36.744 88.180 2.263 1.00 32.10 280 LEU A N 1
ATOM 1134 C CA . LEU A 1 174 ? 35.503 88.961 2.355 1.00 31.79 280 LEU A CA 1
ATOM 1135 C C . LEU A 1 174 ? 35.502 89.869 3.587 1.00 31.64 280 LEU A C 1
ATOM 1136 O O . LEU A 1 174 ? 35.133 91.046 3.502 1.00 31.54 280 LEU A O 1
ATOM 1141 N N . GLU A 1 175 ? 35.922 89.314 4.723 1.00 31.62 281 GLU A N 1
ATOM 1142 C CA . GLU A 1 175 ? 35.926 90.034 6.002 1.00 31.60 281 GLU A CA 1
ATOM 1143 C C . GLU A 1 175 ? 36.885 91.223 6.016 1.00 32.07 281 GLU A C 1
ATOM 1144 O O . GLU A 1 175 ? 36.507 92.327 6.419 1.00 31.90 281 GLU A O 1
ATOM 1150 N N . VAL A 1 176 ? 38.118 90.992 5.571 1.00 32.62 282 VAL A N 1
ATOM 1151 C CA . VAL A 1 176 ? 39.117 92.054 5.428 1.00 33.54 282 VAL A CA 1
ATOM 1152 C C . VAL A 1 176 ? 38.625 93.150 4.464 1.00 34.16 282 VAL A C 1
ATOM 1153 O O . VAL A 1 176 ? 38.758 94.343 4.746 1.00 34.30 282 VAL A O 1
ATOM 1157 N N . SER A 1 177 ? 38.028 92.729 3.350 1.00 34.72 283 SER A N 1
ATOM 1158 C CA . SER A 1 177 ? 37.557 93.643 2.307 1.00 35.45 283 SER A CA 1
ATOM 1159 C C . SER A 1 177 ? 36.275 94.394 2.663 1.00 35.57 283 SER A C 1
ATOM 1160 O O . SER A 1 177 ? 35.869 95.296 1.934 1.00 35.61 283 SER A O 1
ATOM 1163 N N . SER A 1 178 ? 35.645 94.022 3.776 1.00 35.92 284 SER A N 1
ATOM 1164 C CA . SER A 1 178 ? 34.363 94.602 4.172 1.00 36.14 284 SER A CA 1
ATOM 1165 C C . SER A 1 178 ? 34.498 96.004 4.764 1.00 36.41 284 SER A C 1
ATOM 1166 O O . SER A 1 178 ? 33.493 96.675 5.004 1.00 36.47 284 SER A O 1
ATOM 1169 N N . VAL A 1 179 ? 35.736 96.438 4.997 1.00 36.67 285 VAL A N 1
ATOM 1170 C CA . VAL A 1 179 ? 36.017 97.799 5.462 1.00 37.02 285 VAL A CA 1
ATOM 1171 C C . VAL A 1 179 ? 35.754 98.798 4.334 1.00 37.52 285 VAL A C 1
ATOM 1172 O O . VAL A 1 179 ? 36.306 98.672 3.237 1.00 37.41 285 VAL A O 1
ATOM 1176 N N . ASN A 1 180 ? 34.898 99.777 4.611 1.00 38.19 286 ASN A N 1
ATOM 1177 C CA . ASN A 1 180 ? 34.576 100.824 3.646 1.00 39.01 286 ASN A CA 1
ATOM 1178 C C . ASN A 1 180 ? 35.656 101.908 3.635 1.00 39.40 286 ASN A C 1
ATOM 1179 O O . ASN A 1 180 ? 36.003 102.456 4.681 1.00 39.36 286 ASN A O 1
ATOM 1184 N N . THR A 1 181 ? 36.188 102.203 2.450 1.00 39.94 287 THR A N 1
ATOM 1185 C CA . THR A 1 181 ? 37.264 103.190 2.306 1.00 40.30 287 THR A CA 1
ATOM 1186 C C . THR A 1 181 ? 36.770 104.515 1.714 1.00 40.58 287 THR A C 1
ATOM 1187 O O . THR A 1 181 ? 37.557 105.451 1.526 1.00 40.79 287 THR A O 1
ATOM 1191 N N . SER A 1 182 ? 35.466 104.591 1.444 1.00 40.73 288 SER A N 1
ATOM 1192 C CA . SER A 1 182 ? 34.865 105.728 0.735 1.00 40.86 288 SER A CA 1
ATOM 1193 C C . SER A 1 182 ? 34.381 106.861 1.645 1.00 40.85 288 SER A C 1
ATOM 1194 O O . SER A 1 182 ? 33.725 107.794 1.177 1.00 41.13 288 SER A O 1
ATOM 1197 N N . SER A 1 183 ? 34.697 106.779 2.934 1.00 40.66 289 SER A N 1
ATOM 1198 C CA . SER A 1 183 ? 34.263 107.786 3.899 1.00 40.53 289 SER A CA 1
ATOM 1199 C C . SER A 1 183 ? 35.090 109.065 3.803 1.00 40.63 289 SER A C 1
ATOM 1200 O O . SER A 1 183 ? 36.277 109.027 3.457 1.00 40.68 289 SER A O 1
ATOM 1203 N N . ASN A 1 184 ? 34.450 110.190 4.116 1.00 40.44 290 ASN A N 1
ATOM 1204 C CA . ASN A 1 184 ? 35.115 111.492 4.152 1.00 40.34 290 ASN A CA 1
ATOM 1205 C C . ASN A 1 184 ? 35.541 111.910 5.560 1.00 40.03 290 ASN A C 1
ATOM 1206 O O . ASN A 1 184 ? 36.224 112.923 5.727 1.00 40.16 290 ASN A O 1
ATOM 1211 N N . TYR A 1 185 ? 35.143 111.132 6.567 1.00 39.55 291 TYR A N 1
ATOM 1212 C CA . TYR A 1 185 ? 35.375 111.507 7.966 1.00 39.09 291 TYR A CA 1
ATOM 1213 C C . TYR A 1 185 ? 36.036 110.424 8.827 1.00 38.49 291 TYR A C 1
ATOM 1214 O O . TYR A 1 185 ? 36.593 110.727 9.885 1.00 38.42 291 TYR A O 1
ATOM 1223 N N . ASP A 1 186 ? 35.976 109.173 8.369 1.00 37.74 292 ASP A N 1
ATOM 1224 C CA . ASP A 1 186 ? 36.520 108.033 9.114 1.00 36.83 292 ASP A CA 1
ATOM 1225 C C . ASP A 1 186 ? 38.044 108.045 9.110 1.00 36.40 292 ASP A C 1
ATOM 1226 O O . ASP A 1 186 ? 38.677 107.814 8.078 1.00 36.62 292 ASP A O 1
ATOM 1231 N N . THR A 1 187 ? 38.622 108.316 10.275 1.00 35.63 293 THR A N 1
ATOM 1232 C CA . THR A 1 187 ? 40.071 108.326 10.433 1.00 34.96 293 THR A CA 1
ATOM 1233 C C . THR A 1 187 ? 40.589 107.009 11.026 1.00 34.44 293 THR A C 1
ATOM 1234 O O . THR A 1 187 ? 41.795 106.841 11.207 1.00 34.28 293 THR A O 1
ATOM 1238 N N . ALA A 1 188 ? 39.675 106.080 11.303 1.00 33.84 294 ALA A N 1
ATOM 1239 C CA . ALA A 1 188 ? 40.000 104.828 11.996 1.00 33.51 294 ALA A CA 1
ATOM 1240 C C . ALA A 1 188 ? 39.928 103.578 11.106 1.00 33.35 294 ALA A C 1
ATOM 1241 O O . ALA A 1 188 ? 40.227 102.470 11.570 1.00 33.14 294 ALA A O 1
ATOM 1243 N N . TYR A 1 189 ? 39.546 103.764 9.839 1.00 33.09 295 TYR A N 1
ATOM 1244 C CA . TYR A 1 189 ? 39.310 102.654 8.904 1.00 33.05 295 TYR A CA 1
ATOM 1245 C C . TYR A 1 189 ? 40.566 101.824 8.645 1.00 32.66 295 TYR A C 1
ATOM 1246 O O . TYR A 1 189 ? 40.489 100.600 8.553 1.00 32.45 295 TYR A O 1
ATOM 1255 N N . ALA A 1 190 ? 41.709 102.502 8.527 1.00 32.35 296 ALA A N 1
ATOM 1256 C CA . ALA A 1 190 ? 42.982 101.863 8.190 1.00 32.05 296 ALA A CA 1
ATOM 1257 C C . ALA A 1 190 ? 43.495 101.003 9.337 1.00 31.83 296 ALA A C 1
ATOM 1258 O O . ALA A 1 190 ? 44.109 99.953 9.111 1.00 31.86 296 ALA A O 1
ATOM 1260 N N . LEU A 1 191 ? 43.234 101.454 10.563 1.00 31.43 297 LEU A N 1
ATOM 1261 C CA . LEU A 1 191 ? 43.546 100.684 11.760 1.00 31.05 297 LEU A CA 1
ATOM 1262 C C . LEU A 1 191 ? 42.664 99.439 11.848 1.00 30.74 297 LEU A C 1
ATOM 1263 O O . LEU A 1 191 ? 43.134 98.356 12.220 1.00 30.59 297 LEU A O 1
ATOM 1268 N N . LEU A 1 192 ? 41.384 99.615 11.518 1.00 30.21 298 LEU A N 1
ATOM 1269 C CA . LEU A 1 192 ? 40.420 98.523 11.479 1.00 30.00 298 LEU A CA 1
ATOM 1270 C C . LEU A 1 192 ? 40.787 97.501 10.407 1.00 29.77 298 LEU A C 1
ATOM 1271 O O . LEU A 1 192 ? 40.703 96.296 10.643 1.00 29.67 298 LEU A O 1
ATOM 1276 N N . SER A 1 193 ? 41.189 97.988 9.235 1.00 29.57 299 SER A N 1
ATOM 1277 C CA . SER A 1 193 ? 41.660 97.112 8.169 1.00 29.53 299 SER A CA 1
ATOM 1278 C C . SER A 1 193 ? 42.809 96.232 8.674 1.00 29.17 299 SER A C 1
ATOM 1279 O O . SER A 1 193 ? 42.763 95.010 8.527 1.00 29.11 299 SER A O 1
ATOM 1282 N N . ASP A 1 194 ? 43.811 96.864 9.292 1.00 28.78 300 ASP A N 1
ATOM 1283 C CA . ASP A 1 194 ? 44.943 96.166 9.906 1.00 28.51 300 ASP A CA 1
ATOM 1284 C C . ASP A 1 194 ? 44.517 95.139 10.951 1.00 28.13 300 ASP A C 1
ATOM 1285 O O . ASP A 1 194 ? 45.063 94.037 10.992 1.00 27.98 300 ASP A O 1
ATOM 1290 N N . ALA A 1 195 ? 43.561 95.508 11.802 1.00 27.64 301 ALA A N 1
ATOM 1291 C CA . ALA A 1 195 ? 43.071 94.605 12.848 1.00 27.31 301 ALA A CA 1
ATOM 1292 C C . ALA A 1 195 ? 42.478 93.341 12.235 1.00 27.08 301 ALA A C 1
ATOM 1293 O O . ALA A 1 195 ? 42.685 92.242 12.748 1.00 27.26 301 ALA A O 1
ATOM 1295 N N . LEU A 1 196 ? 41.754 93.507 11.130 1.00 27.03 302 LEU A N 1
ATOM 1296 C CA . LEU A 1 196 ? 41.105 92.387 10.452 1.00 27.15 302 LEU A CA 1
ATOM 1297 C C . LEU A 1 196 ? 42.091 91.510 9.673 1.00 27.42 302 LEU A C 1
ATOM 1298 O O . LEU A 1 196 ? 41.955 90.284 9.677 1.00 27.25 302 LEU A O 1
ATOM 1303 N N . GLN A 1 197 ? 43.066 92.140 9.008 1.00 27.53 303 GLN A N 1
ATOM 1304 C CA . GLN A 1 197 ? 44.162 91.421 8.341 1.00 28.35 303 GLN A CA 1
ATOM 1305 C C . GLN A 1 197 ? 44.942 90.557 9.335 1.00 27.71 303 GLN A C 1
ATOM 1306 O O . GLN A 1 197 ? 45.234 89.395 9.058 1.00 27.34 303 GLN A O 1
ATOM 1312 N N . ARG A 1 198 ? 45.275 91.139 10.486 1.00 27.42 304 ARG A N 1
ATOM 1313 C CA . ARG A 1 198 ? 46.014 90.435 11.531 1.00 27.35 304 ARG A CA 1
ATOM 1314 C C . ARG A 1 198 ? 45.178 89.305 12.127 1.00 27.17 304 ARG A C 1
ATOM 1315 O O . ARG A 1 198 ? 45.684 88.211 12.343 1.00 27.21 304 ARG A O 1
ATOM 1323 N N . LEU A 1 199 ? 43.894 89.564 12.362 1.00 27.23 305 LEU A N 1
ATOM 1324 C CA . LEU A 1 199 ? 42.984 88.521 12.846 1.00 27.39 305 LEU A CA 1
ATOM 1325 C C . LEU A 1 199 ? 42.963 87.332 11.896 1.00 27.27 305 LEU A C 1
ATOM 1326 O O . LEU A 1 199 ? 43.169 86.183 12.312 1.00 27.30 305 LEU A O 1
ATOM 1331 N N . TYR A 1 200 ? 42.732 87.615 10.617 1.00 26.92 306 TYR A N 1
ATOM 1332 C CA . TYR A 1 200 ? 42.564 86.553 9.641 1.00 26.96 306 TYR A CA 1
ATOM 1333 C C . TYR A 1 200 ? 43.868 85.928 9.104 1.00 27.10 306 TYR A C 1
ATOM 1334 O O . TYR A 1 200 ? 43.827 85.021 8.276 1.00 27.53 306 TYR A O 1
ATOM 1343 N N . SER A 1 201 ? 45.008 86.398 9.607 1.00 26.90 307 SER A N 1
ATOM 1344 C CA . SER A 1 201 ? 46.295 85.753 9.338 1.00 27.06 307 SER A CA 1
ATOM 1345 C C . SER A 1 201 ? 46.407 84.406 10.067 1.00 26.83 307 SER A C 1
ATOM 1346 O O . SER A 1 201 ? 47.235 83.563 9.709 1.00 26.68 307 SER A O 1
ATOM 1349 N N . ALA A 1 202 ? 45.558 84.215 11.078 1.00 27.09 308 ALA A N 1
ATOM 1350 C CA . ALA A 1 202 ? 45.506 82.986 11.882 1.00 27.25 308 ALA A CA 1
ATOM 1351 C C . ALA A 1 202 ? 46.887 82.586 12.401 1.00 27.48 308 ALA A C 1
ATOM 1352 O O . ALA A 1 202 ? 47.385 81.482 12.132 1.00 27.32 308 ALA A O 1
ATOM 1354 N N . THR A 1 203 ? 47.502 83.512 13.136 1.00 27.90 309 THR A N 1
ATOM 1355 C CA . THR A 1 203 ? 48.827 83.318 13.728 1.00 28.11 309 THR A CA 1
ATOM 1356 C C . THR A 1 203 ? 48.783 83.686 15.211 1.00 28.55 309 THR A C 1
ATOM 1357 O O . THR A 1 203 ? 47.908 84.450 15.623 1.00 28.48 309 THR A O 1
ATOM 1361 N N . ASP A 1 204 ? 49.717 83.139 15.999 1.00 28.94 310 ASP A N 1
ATOM 1362 C CA . ASP A 1 204 ? 49.853 83.448 17.430 1.00 29.54 310 ASP A CA 1
ATOM 1363 C C . ASP A 1 204 ? 49.850 84.959 17.673 1.00 29.45 310 ASP A C 1
ATOM 1364 O O . ASP A 1 204 ? 49.056 85.477 18.471 1.00 29.09 310 ASP A O 1
ATOM 1369 N N . GLU A 1 205 ? 50.752 85.647 16.974 1.00 29.15 311 GLU A N 1
ATOM 1370 C CA . GLU A 1 205 ? 50.932 87.087 17.109 1.00 29.48 311 GLU A CA 1
ATOM 1371 C C . GLU A 1 205 ? 49.729 87.845 16.565 1.00 29.02 311 GLU A C 1
ATOM 1372 O O . GLU A 1 205 ? 49.333 88.871 17.125 1.00 28.98 311 GLU A O 1
ATOM 1378 N N . GLY A 1 206 ? 49.160 87.325 15.476 1.00 28.54 312 GLY A N 1
ATOM 1379 C CA . GLY A 1 206 ? 48.017 87.926 14.814 1.00 28.14 312 GLY A CA 1
ATOM 1380 C C . GLY A 1 206 ? 46.812 88.104 15.718 1.00 28.09 312 GLY A C 1
ATOM 1381 O O . GLY A 1 206 ? 46.156 89.143 15.667 1.00 27.97 312 GLY A O 1
ATOM 1382 N N . TYR A 1 207 ? 46.527 87.096 16.546 1.00 27.82 313 TYR A N 1
ATOM 1383 C CA . TYR A 1 207 ? 45.404 87.164 17.491 1.00 28.05 313 TYR A CA 1
ATOM 1384 C C . TYR A 1 207 ? 45.615 88.218 18.590 1.00 27.97 313 TYR A C 1
ATOM 1385 O O . TYR A 1 207 ? 44.693 88.974 18.913 1.00 27.81 313 TYR A O 1
ATOM 1394 N N . LEU A 1 208 ? 46.831 88.274 19.134 1.00 27.98 314 LEU A N 1
ATOM 1395 C CA . LEU A 1 208 ? 47.209 89.292 20.126 1.00 28.11 314 LEU A CA 1
ATOM 1396 C C . LEU A 1 208 ? 47.158 90.712 19.556 1.00 27.93 314 LEU A C 1
ATOM 1397 O O . LEU A 1 208 ? 46.665 91.626 20.213 1.00 28.01 314 LEU A O 1
ATOM 1402 N N . VAL A 1 209 ? 47.677 90.890 18.341 1.00 27.87 315 VAL A N 1
ATOM 1403 C CA . VAL A 1 209 ? 47.628 92.180 17.647 1.00 27.75 315 VAL A CA 1
ATOM 1404 C C . VAL A 1 209 ? 46.184 92.584 17.299 1.00 28.00 315 VAL A C 1
ATOM 1405 O O . VAL A 1 209 ? 45.787 93.727 17.529 1.00 27.96 315 VAL A O 1
ATOM 1409 N N . ALA A 1 210 ? 45.407 91.645 16.758 1.00 28.05 316 ALA A N 1
ATOM 1410 C CA . ALA A 1 210 ? 44.000 91.898 16.424 1.00 28.29 316 ALA A CA 1
ATOM 1411 C C . ALA A 1 210 ? 43.190 92.346 17.639 1.00 28.41 316 ALA A C 1
ATOM 1412 O O . ALA A 1 210 ? 42.462 93.329 17.566 1.00 28.55 316 ALA A O 1
ATOM 1414 N N . ASN A 1 211 ? 43.322 91.623 18.749 1.00 28.92 317 ASN A N 1
ATOM 1415 C CA . ASN A 1 211 ? 42.644 91.971 20.000 1.00 29.42 317 ASN A CA 1
ATOM 1416 C C . ASN A 1 211 ? 42.970 93.401 20.428 1.00 29.92 317 ASN A C 1
ATOM 1417 O O . ASN A 1 211 ? 42.085 94.161 20.832 1.00 30.18 317 ASN A O 1
ATOM 1422 N N . ASP A 1 212 ? 44.249 93.746 20.306 1.00 29.94 318 ASP A N 1
ATOM 1423 C CA . ASP A 1 212 ? 44.792 95.044 20.677 1.00 30.51 318 ASP A CA 1
ATOM 1424 C C . ASP A 1 212 ? 44.240 96.149 19.783 1.00 30.31 318 ASP A C 1
ATOM 1425 O O . ASP A 1 212 ? 43.682 97.133 20.278 1.00 30.27 318 ASP A O 1
ATOM 1430 N N . LEU A 1 213 ? 44.386 95.972 18.470 1.00 30.05 319 LEU A N 1
ATOM 1431 C CA . LEU A 1 213 ? 43.949 96.967 17.491 1.00 30.20 319 LEU A CA 1
ATOM 1432 C C . LEU A 1 213 ? 42.433 97.124 17.423 1.00 30.37 319 LEU A C 1
ATOM 1433 O O . LEU A 1 213 ? 41.940 98.210 17.119 1.00 30.51 319 LEU A O 1
ATOM 1438 N N . LEU A 1 214 ? 41.700 96.046 17.703 1.00 30.73 320 LEU A N 1
ATOM 1439 C CA . LEU A 1 214 ? 40.232 96.094 17.727 1.00 30.73 320 LEU A CA 1
ATOM 1440 C C . LEU A 1 214 ? 39.702 96.943 18.876 1.00 31.01 320 LEU A C 1
ATOM 1441 O O . LEU A 1 214 ? 38.776 97.722 18.691 1.00 31.02 320 LEU A O 1
ATOM 1446 N N . THR A 1 215 ? 40.287 96.780 20.060 1.00 31.81 321 THR A N 1
ATOM 1447 C CA . THR A 1 215 ? 39.950 97.607 21.222 1.00 32.47 321 THR A CA 1
ATOM 1448 C C . THR A 1 215 ? 40.217 99.085 20.910 1.00 32.92 321 THR A C 1
ATOM 1449 O O . THR A 1 215 ? 39.368 99.942 21.177 1.00 33.29 321 THR A O 1
ATOM 1453 N N . LYS A 1 216 ? 41.384 99.360 20.320 1.00 33.23 322 LYS A N 1
ATOM 1454 C CA . LYS A 1 216 ? 41.764 100.703 19.877 1.00 33.81 322 LYS A CA 1
ATOM 1455 C C . LYS A 1 216 ? 40.761 101.298 18.894 1.00 33.79 322 LYS A C 1
ATOM 1456 O O . LYS A 1 216 ? 40.352 102.447 19.048 1.00 33.83 322 LYS A O 1
ATOM 1462 N N . SER A 1 217 ? 40.373 100.510 17.888 1.00 33.89 323 SER A N 1
ATOM 1463 C CA . SER A 1 217 ? 39.422 100.951 16.863 1.00 33.83 323 SER A CA 1
ATOM 1464 C C . SER A 1 217 ? 38.067 101.321 17.465 1.00 33.86 323 SER A C 1
ATOM 1465 O O . SER A 1 217 ? 37.491 102.345 17.117 1.00 33.81 323 SER A O 1
ATOM 1468 N N . THR A 1 218 ? 37.575 100.480 18.369 1.00 34.01 324 THR A N 1
ATOM 1469 C CA . THR A 1 218 ? 36.317 100.719 19.079 1.00 34.42 324 THR A CA 1
ATOM 1470 C C . THR A 1 218 ? 36.322 102.038 19.866 1.00 34.56 324 THR A C 1
ATOM 1471 O O . THR A 1 218 ? 35.351 102.799 19.808 1.00 34.60 324 THR A O 1
ATOM 1475 N N . ASP A 1 219 ? 37.417 102.302 20.583 1.00 34.79 325 ASP A N 1
ATOM 1476 C CA . ASP A 1 219 ? 37.612 103.577 21.279 1.00 34.91 325 ASP A CA 1
ATOM 1477 C C . ASP A 1 219 ? 37.604 104.746 20.301 1.00 34.79 325 ASP A C 1
ATOM 1478 O O . ASP A 1 219 ? 37.007 105.785 20.574 1.00 34.76 325 ASP A O 1
ATOM 1483 N N . MET A 1 220 ? 38.271 104.563 19.165 1.00 34.74 326 MET A N 1
ATOM 1484 C CA . MET A 1 220 ? 38.359 105.592 18.130 1.00 35.12 326 MET A CA 1
ATOM 1485 C C . MET A 1 220 ? 37.025 105.849 17.435 1.00 34.59 326 MET A C 1
ATOM 1486 O O . MET A 1 220 ? 36.740 106.981 17.043 1.00 34.63 326 MET A O 1
ATOM 1491 N N . TYR A 1 221 ? 36.225 104.795 17.270 1.00 34.06 327 TYR A N 1
ATOM 1492 C CA . TYR A 1 221 ? 34.899 104.922 16.664 1.00 33.56 327 TYR A CA 1
ATOM 1493 C C . TYR A 1 221 ? 33.865 105.513 17.625 1.00 33.62 327 TYR A C 1
ATOM 1494 O O . TYR A 1 221 ? 32.938 106.194 17.191 1.00 33.60 327 TYR A O 1
ATOM 1503 N N . HIS A 1 222 ? 34.034 105.256 18.924 1.00 33.83 328 HIS A N 1
ATOM 1504 C CA . HIS A 1 222 ? 33.212 105.898 19.949 1.00 33.96 328 HIS A CA 1
ATOM 1505 C C . HIS A 1 222 ? 33.436 107.408 19.929 1.00 34.28 328 HIS A C 1
ATOM 1506 O O . HIS A 1 222 ? 32.488 108.188 20.080 1.00 34.32 328 HIS A O 1
ATOM 1513 N N . SER A 1 223 ? 34.692 107.806 19.730 1.00 34.46 329 SER A N 1
ATOM 1514 C CA . SER A 1 223 ? 35.059 109.217 19.627 1.00 34.99 329 SER A CA 1
ATOM 1515 C C . SER A 1 223 ? 34.506 109.848 18.352 1.00 34.91 329 SER A C 1
ATOM 1516 O O . SER A 1 223 ? 33.987 110.965 18.388 1.00 34.93 329 SER A O 1
ATOM 1519 N N . LEU A 1 224 ? 34.625 109.130 17.235 1.00 34.89 330 LEU A N 1
ATOM 1520 C CA . LEU A 1 224 ? 33.991 109.527 15.977 1.00 34.91 330 LEU A CA 1
ATOM 1521 C C . LEU A 1 224 ? 32.494 109.232 16.046 1.00 34.95 330 LEU A C 1
ATOM 1522 O O . LEU A 1 224 ? 31.666 110.136 15.949 1.00 35.16 330 LEU A O 1
ATOM 1527 N N . PRO A 1 233 ? 29.455 105.358 5.395 1.00 35.23 339 PRO A N 1
ATOM 1528 C CA . PRO A 1 233 ? 30.584 104.442 5.470 1.00 35.35 339 PRO A CA 1
ATOM 1529 C C . PRO A 1 233 ? 31.182 104.357 6.874 1.00 35.44 339 PRO A C 1
ATOM 1530 O O . PRO A 1 233 ? 31.569 103.268 7.303 1.00 35.37 339 PRO A O 1
ATOM 1534 N N . LEU A 1 234 ? 31.246 105.491 7.577 1.00 35.38 340 LEU A N 1
ATOM 1535 C CA . LEU A 1 234 ? 31.780 105.541 8.938 1.00 35.33 340 LEU A CA 1
ATOM 1536 C C . LEU A 1 234 ? 30.925 104.708 9.888 1.00 35.34 340 LEU A C 1
ATOM 1537 O O . LEU A 1 234 ? 31.465 103.912 10.657 1.00 35.58 340 LEU A O 1
ATOM 1542 N N . ARG A 1 235 ? 29.603 104.890 9.829 1.00 35.19 341 ARG A N 1
ATOM 1543 C CA . ARG A 1 235 ? 28.671 104.117 10.663 1.00 35.18 341 ARG A CA 1
ATOM 1544 C C . ARG A 1 235 ? 28.810 102.614 10.404 1.00 34.68 341 ARG A C 1
ATOM 1545 O O . ARG A 1 235 ? 28.722 101.806 11.333 1.00 34.64 341 ARG A O 1
ATOM 1553 N N . GLU A 1 236 ? 29.027 102.258 9.141 1.00 34.09 342 GLU A N 1
ATOM 1554 C CA . GLU A 1 236 ? 29.203 100.868 8.741 1.00 33.91 342 GLU A CA 1
ATOM 1555 C C . GLU A 1 236 ? 30.510 100.306 9.281 1.00 33.32 342 GLU A C 1
ATOM 1556 O O . GLU A 1 236 ? 30.543 99.177 9.769 1.00 33.24 342 GLU A O 1
ATOM 1562 N N . ASN A 1 237 ? 31.575 101.105 9.203 1.00 32.71 343 ASN A N 1
ATOM 1563 C CA . ASN A 1 237 ? 32.870 100.726 9.761 1.00 32.09 343 ASN A CA 1
ATOM 1564 C C . ASN A 1 237 ? 32.836 100.646 11.281 1.00 31.93 343 ASN A C 1
ATOM 1565 O O . ASN A 1 237 ? 33.458 99.763 11.867 1.00 32.08 343 ASN A O 1
ATOM 1570 N N . ALA A 1 238 ? 32.103 101.563 11.910 1.00 31.51 344 ALA A N 1
ATOM 1571 C CA . ALA A 1 238 ? 31.949 101.570 13.359 1.00 31.04 344 ALA A CA 1
ATOM 1572 C C . ALA A 1 238 ? 31.270 100.289 13.833 1.00 30.74 344 ALA A C 1
ATOM 1573 O O . ALA A 1 238 ? 31.758 99.622 14.749 1.00 30.73 344 ALA A O 1
ATOM 1575 N N . ALA A 1 239 ? 30.159 99.939 13.186 1.00 30.28 345 ALA A N 1
ATOM 1576 C CA . ALA A 1 239 ? 29.451 98.692 13.465 1.00 29.91 345 ALA A CA 1
ATOM 1577 C C . ALA A 1 239 ? 30.347 97.457 13.273 1.00 29.57 345 ALA A C 1
ATOM 1578 O O . ALA A 1 239 ? 30.276 96.511 14.062 1.00 29.47 345 ALA A O 1
ATOM 1580 N N . LEU A 1 240 ? 31.189 97.483 12.238 1.00 29.16 346 LEU A N 1
ATOM 1581 C CA . LEU A 1 240 ? 32.140 96.398 11.956 1.00 29.02 346 LEU A CA 1
ATOM 1582 C C . LEU A 1 240 ? 33.172 96.239 13.075 1.00 28.98 346 LEU A C 1
ATOM 1583 O O . LEU A 1 240 ? 33.399 95.126 13.565 1.00 29.01 346 LEU A O 1
ATOM 1588 N N . ALA A 1 241 ? 33.778 97.358 13.478 1.00 28.88 347 ALA A N 1
ATOM 1589 C CA . ALA A 1 241 ? 34.736 97.390 14.584 1.00 28.85 347 ALA A CA 1
ATOM 1590 C C . ALA A 1 241 ? 34.127 96.871 15.887 1.00 28.88 347 ALA A C 1
ATOM 1591 O O . ALA A 1 241 ? 34.741 96.060 16.581 1.00 28.49 347 ALA A O 1
ATOM 1593 N N . LEU A 1 242 ? 32.922 97.346 16.199 1.00 29.08 348 LEU A N 1
ATOM 1594 C CA . LEU A 1 242 ? 32.187 96.956 17.408 1.00 29.39 348 LEU A CA 1
ATOM 1595 C C . LEU A 1 242 ? 31.770 95.489 17.385 1.00 29.48 348 LEU A C 1
ATOM 1596 O O . LEU A 1 242 ? 31.772 94.818 18.419 1.00 29.82 348 LEU A O 1
ATOM 1601 N N . CYS A 1 243 ? 31.410 95.008 16.199 1.00 29.81 349 CYS A N 1
ATOM 1602 C CA . CYS A 1 243 ? 31.038 93.615 15.976 1.00 29.56 349 CYS A CA 1
ATOM 1603 C C . CYS A 1 243 ? 32.185 92.660 16.330 1.00 28.91 349 CYS A C 1
ATOM 1604 O O . CYS A 1 243 ? 32.001 91.714 17.097 1.00 29.03 349 CYS A O 1
ATOM 1607 N N . TYR A 1 244 ? 33.370 92.925 15.786 1.00 28.01 350 TYR A N 1
ATOM 1608 C CA . TYR A 1 244 ? 34.544 92.099 16.070 1.00 27.25 350 TYR A CA 1
ATOM 1609 C C . TYR A 1 244 ? 35.128 92.305 17.479 1.00 26.65 350 TYR A C 1
ATOM 1610 O O . TYR A 1 244 ? 35.579 91.351 18.100 1.00 25.86 350 TYR A O 1
ATOM 1619 N N . THR A 1 245 ? 35.100 93.538 17.984 1.00 26.34 351 THR A N 1
ATOM 1620 C CA . THR A 1 245 ? 35.497 93.799 19.374 1.00 26.39 351 THR A CA 1
ATOM 1621 C C . THR A 1 245 ? 34.532 93.077 20.323 1.00 26.73 351 THR A C 1
ATOM 1622 O O . THR A 1 245 ? 34.949 92.531 21.344 1.00 26.82 351 THR A O 1
ATOM 1626 N N . GLY A 1 246 ? 33.246 93.072 19.960 1.00 27.14 352 GLY A N 1
ATOM 1627 C CA . GLY A 1 246 ? 32.210 92.340 20.687 1.00 27.25 352 GLY A CA 1
ATOM 1628 C C . GLY A 1 246 ? 32.478 90.848 20.772 1.00 27.59 352 GLY A C 1
ATOM 1629 O O . GLY A 1 246 ? 32.452 90.273 21.864 1.00 27.82 352 GLY A O 1
ATOM 1630 N N . ILE A 1 247 ? 32.750 90.215 19.631 1.00 27.71 353 ILE A N 1
ATOM 1631 C CA . ILE A 1 247 ? 33.041 88.778 19.624 1.00 27.78 353 ILE A CA 1
ATOM 1632 C C . ILE A 1 247 ? 34.312 88.424 20.401 1.00 28.16 353 ILE A C 1
ATOM 1633 O O . ILE A 1 247 ? 34.381 87.371 21.037 1.00 28.28 353 ILE A O 1
ATOM 1638 N N . PHE A 1 248 ? 35.304 89.309 20.367 1.00 28.17 354 PHE A N 1
ATOM 1639 C CA . PHE A 1 248 ? 36.495 89.125 21.184 1.00 28.82 354 PHE A CA 1
ATOM 1640 C C . PHE A 1 248 ? 36.187 89.152 22.683 1.00 29.24 354 PHE A C 1
ATOM 1641 O O . PHE A 1 248 ? 36.745 88.358 23.437 1.00 29.22 354 PHE A O 1
ATOM 1649 N N . HIS A 1 249 ? 35.287 90.042 23.101 1.00 29.92 355 HIS A N 1
ATOM 1650 C CA . HIS A 1 249 ? 34.789 90.043 24.482 1.00 30.69 355 HIS A CA 1
ATOM 1651 C C . HIS A 1 249 ? 34.115 88.724 24.836 1.00 31.34 355 HIS A C 1
ATOM 1652 O O . HIS A 1 249 ? 34.363 88.170 25.904 1.00 31.65 355 HIS A O 1
ATOM 1659 N N . PHE A 1 250 ? 33.277 88.221 23.930 1.00 32.30 356 PHE A N 1
ATOM 1660 C CA . PHE A 1 250 ? 32.659 86.904 24.094 1.00 33.14 356 PHE A CA 1
ATOM 1661 C C . PHE A 1 250 ? 33.718 85.819 24.281 1.00 33.61 356 PHE A C 1
ATOM 1662 O O . PHE A 1 250 ? 33.599 84.990 25.181 1.00 34.16 356 PHE A O 1
ATOM 1670 N N . LEU A 1 251 ? 34.751 85.839 23.438 1.00 33.95 357 LEU A N 1
ATOM 1671 C CA . LEU A 1 251 ? 35.834 84.857 23.502 1.00 34.28 357 LEU A CA 1
ATOM 1672 C C . LEU A 1 251 ? 36.709 85.010 24.756 1.00 34.87 357 LEU A C 1
ATOM 1673 O O . LEU A 1 251 ? 37.225 84.023 25.275 1.00 34.71 357 LEU A O 1
ATOM 1678 N N . LYS A 1 252 ? 36.865 86.241 25.240 1.00 35.78 358 LYS A N 1
ATOM 1679 C CA . LYS A 1 252 ? 37.599 86.493 26.484 1.00 36.61 358 LYS A CA 1
ATOM 1680 C C . LYS A 1 252 ? 36.744 86.221 27.727 1.00 37.47 358 LYS A C 1
ATOM 1681 O O . LYS A 1 252 ? 37.235 86.311 28.855 1.00 37.51 358 LYS A O 1
ATOM 1687 N N . ASN A 1 253 ? 35.470 85.893 27.500 1.00 38.50 359 ASN A N 1
ATOM 1688 C CA . ASN A 1 253 ? 34.503 85.547 28.554 1.00 39.25 359 ASN A CA 1
ATOM 1689 C C . ASN A 1 253 ? 33.827 86.763 29.208 1.00 39.41 359 ASN A C 1
ATOM 1690 O O . ASN A 1 253 ? 33.209 86.649 30.274 1.00 39.83 359 ASN A O 1
ATOM 1695 N N . ASN A 1 254 ? 33.938 87.921 28.558 1.00 39.24 360 ASN A N 1
ATOM 1696 C CA . ASN A 1 254 ? 33.240 89.133 28.995 1.00 39.02 360 ASN A CA 1
ATOM 1697 C C . ASN A 1 254 ? 31.882 89.212 28.301 1.00 38.83 360 ASN A C 1
ATOM 1698 O O . ASN A 1 254 ? 31.693 89.992 27.364 1.00 38.65 360 ASN A O 1
ATOM 1703 N N . LEU A 1 255 ? 30.946 88.392 28.774 1.00 38.77 361 LEU A N 1
ATOM 1704 C CA . LEU A 1 255 ? 29.649 88.188 28.121 1.00 38.80 361 LEU A CA 1
ATOM 1705 C C . LEU A 1 255 ? 28.774 89.438 28.084 1.00 38.60 361 LEU A C 1
ATOM 1706 O O . LEU A 1 255 ? 28.069 89.684 27.096 1.00 38.44 361 LEU A O 1
ATOM 1711 N N . LEU A 1 256 ? 28.826 90.220 29.161 1.00 38.23 362 LEU A N 1
ATOM 1712 C CA . LEU A 1 256 ? 28.074 91.466 29.248 1.00 38.10 362 LEU A CA 1
ATOM 1713 C C . LEU A 1 256 ? 28.652 92.540 28.331 1.00 37.70 362 LEU A C 1
ATOM 1714 O O . LEU A 1 256 ? 27.911 93.228 27.635 1.00 37.61 362 LEU A O 1
ATOM 1719 N N . ASP A 1 257 ? 29.976 92.665 28.321 1.00 37.51 363 ASP A N 1
ATOM 1720 C CA . ASP A 1 257 ? 30.657 93.600 27.429 1.00 37.22 363 ASP A CA 1
ATOM 1721 C C . ASP A 1 257 ? 30.473 93.218 25.958 1.00 37.20 363 ASP A C 1
ATOM 1722 O O . ASP A 1 257 ? 30.411 94.091 25.088 1.00 37.14 363 ASP A O 1
ATOM 1727 N N . ALA A 1 258 ? 30.380 91.915 25.693 1.00 37.12 364 ALA A N 1
ATOM 1728 C CA . ALA A 1 258 ? 30.096 91.410 24.348 1.00 37.37 364 ALA A CA 1
ATOM 1729 C C . ALA A 1 258 ? 28.730 91.883 23.853 1.00 37.43 364 ALA A C 1
ATOM 1730 O O . ALA A 1 258 ? 28.626 92.456 22.767 1.00 37.29 364 ALA A O 1
ATOM 1732 N N . GLN A 1 259 ? 27.693 91.665 24.664 1.00 37.63 365 GLN A N 1
ATOM 1733 C CA . GLN A 1 259 ? 26.323 92.021 24.282 1.00 37.98 365 GLN A CA 1
ATOM 1734 C C . GLN A 1 259 ? 26.136 93.527 24.081 1.00 37.54 365 GLN A C 1
ATOM 1735 O O . GLN A 1 259 ? 25.395 93.943 23.191 1.00 37.65 365 GLN A O 1
ATOM 1741 N N . VAL A 1 260 ? 26.825 94.331 24.892 1.00 37.19 366 VAL A N 1
ATOM 1742 C CA . VAL A 1 260 ? 26.719 95.794 24.818 1.00 36.75 366 VAL A CA 1
ATOM 1743 C C . VAL A 1 260 ? 27.246 96.332 23.482 1.00 36.16 366 VAL A C 1
ATOM 1744 O O . VAL A 1 260 ? 26.566 97.109 22.817 1.00 36.26 366 VAL A O 1
ATOM 1748 N N . LEU A 1 261 ? 28.446 95.908 23.093 1.00 35.59 367 LEU A N 1
ATOM 1749 C CA . LEU A 1 261 ? 29.050 96.346 21.832 1.00 35.16 367 LEU A CA 1
ATOM 1750 C C . LEU A 1 261 ? 28.335 95.768 20.607 1.00 34.81 367 LEU A C 1
ATOM 1751 O O . LEU A 1 261 ? 28.263 96.416 19.560 1.00 34.68 367 LEU A O 1
ATOM 1756 N N . LEU A 1 262 ? 27.813 94.552 20.748 1.00 34.53 368 LEU A N 1
ATOM 1757 C CA . LEU A 1 262 ? 27.093 93.888 19.662 1.00 34.58 368 LEU A CA 1
ATOM 1758 C C . LEU A 1 262 ? 25.731 94.526 19.386 1.00 34.68 368 LEU A C 1
ATOM 1759 O O . LEU A 1 262 ? 25.388 94.771 18.231 1.00 34.76 368 LEU A O 1
ATOM 1764 N N . GLN A 1 263 ? 24.967 94.803 20.444 1.00 34.81 369 GLN A N 1
ATOM 1765 C CA . GLN A 1 263 ? 23.687 95.499 20.297 1.00 34.94 369 GLN A CA 1
ATOM 1766 C C . GLN A 1 263 ? 23.922 96.902 19.736 1.00 34.86 369 GLN A C 1
ATOM 1767 O O . GLN A 1 263 ? 23.161 97.371 18.890 1.00 34.64 369 GLN A O 1
ATOM 1773 N N . GLU A 1 264 ? 25.000 97.548 20.186 1.00 34.93 370 GLU A N 1
ATOM 1774 C CA . GLU A 1 264 ? 25.416 98.838 19.634 1.00 35.10 370 GLU A CA 1
ATOM 1775 C C . GLU A 1 264 ? 25.713 98.743 18.137 1.00 34.81 370 GLU A C 1
ATOM 1776 O O . GLU A 1 264 ? 25.324 99.621 17.365 1.00 34.84 370 GLU A O 1
ATOM 1782 N N . SER A 1 265 ? 26.405 97.673 17.747 1.00 34.61 371 SER A N 1
ATOM 1783 C CA . SER A 1 265 ? 26.730 97.390 16.350 1.00 34.38 371 SER A CA 1
ATOM 1784 C C . SER A 1 265 ? 25.468 97.213 15.500 1.00 34.35 371 SER A C 1
ATOM 1785 O O . SER A 1 265 ? 25.354 97.800 14.422 1.00 34.03 371 SER A O 1
ATOM 1788 N N . ILE A 1 266 ? 24.528 96.408 15.997 1.00 34.58 372 ILE A N 1
ATOM 1789 C CA . ILE A 1 266 ? 23.233 96.210 15.334 1.00 34.93 372 ILE A CA 1
ATOM 1790 C C . ILE A 1 266 ? 22.489 97.538 15.182 1.00 35.17 372 ILE A C 1
ATOM 1791 O O . ILE A 1 266 ? 21.924 97.813 14.125 1.00 35.39 372 ILE A O 1
ATOM 1796 N N . ASN A 1 267 ? 22.514 98.362 16.231 1.00 35.49 373 ASN A N 1
ATOM 1797 C CA . ASN A 1 267 ? 21.858 99.675 16.206 1.00 35.73 373 ASN A CA 1
ATOM 1798 C C . ASN A 1 267 ? 22.428 100.619 15.152 1.00 35.61 373 ASN A C 1
ATOM 1799 O O . ASN A 1 267 ? 21.703 101.451 14.607 1.00 35.86 373 ASN A O 1
ATOM 1804 N N . LEU A 1 268 ? 23.721 100.477 14.865 1.00 35.29 374 LEU A N 1
ATOM 1805 C CA . LEU A 1 268 ? 24.403 101.335 13.895 1.00 35.03 374 LEU A CA 1
ATOM 1806 C C . LEU A 1 268 ? 24.220 100.872 12.455 1.00 34.78 374 LEU A C 1
ATOM 1807 O O . LEU A 1 268 ? 23.901 101.676 11.579 1.00 34.91 374 LEU A O 1
ATOM 1812 N N . HIS A 1 269 ? 24.437 99.577 12.220 1.00 34.37 375 HIS A N 1
ATOM 1813 C CA . HIS A 1 269 ? 24.336 98.981 10.891 1.00 33.89 375 HIS A CA 1
ATOM 1814 C C . HIS A 1 269 ? 24.267 97.454 11.026 1.00 33.65 375 HIS A C 1
ATOM 1815 O O . HIS A 1 269 ? 25.304 96.792 11.118 1.00 33.53 375 HIS A O 1
ATOM 1822 N N . PRO A 1 270 ? 23.040 96.894 11.060 1.00 33.35 376 PRO A N 1
ATOM 1823 C CA . PRO A 1 270 ? 22.863 95.456 11.295 1.00 33.05 376 PRO A CA 1
ATOM 1824 C C . PRO A 1 270 ? 23.442 94.588 10.177 1.00 32.62 376 PRO A C 1
ATOM 1825 O O . PRO A 1 270 ? 23.183 94.835 8.996 1.00 32.74 376 PRO A O 1
ATOM 1829 N N . THR A 1 271 ? 24.233 93.591 10.567 1.00 32.01 377 THR A N 1
ATOM 1830 C CA . THR A 1 271 ? 24.847 92.645 9.631 1.00 31.44 377 THR A CA 1
ATOM 1831 C C . THR A 1 271 ? 24.590 91.211 10.108 1.00 30.81 377 THR A C 1
ATOM 1832 O O . THR A 1 271 ? 24.301 91.007 11.286 1.00 30.87 377 THR A O 1
ATOM 1836 N N . PRO A 1 272 ? 24.663 90.216 9.195 1.00 30.43 378 PRO A N 1
ATOM 1837 C CA . PRO A 1 272 ? 24.620 88.812 9.625 1.00 30.10 378 PRO A CA 1
ATOM 1838 C C . PRO A 1 272 ? 25.600 88.489 10.765 1.00 29.89 378 PRO A C 1
ATOM 1839 O O . PRO A 1 272 ? 25.197 87.879 11.754 1.00 29.78 378 PRO A O 1
ATOM 1843 N N . ASN A 1 273 ? 26.860 88.912 10.629 1.00 29.59 379 ASN A N 1
ATOM 1844 C CA . ASN A 1 273 ? 27.888 88.691 11.658 1.00 29.55 379 ASN A CA 1
ATOM 1845 C C . ASN A 1 273 ? 27.445 89.110 13.062 1.00 29.48 379 ASN A C 1
ATOM 1846 O O . ASN A 1 273 ? 27.623 88.354 14.014 1.00 29.48 379 ASN A O 1
ATOM 1851 N N . SER A 1 274 ? 26.860 90.303 13.177 1.00 29.38 380 SER A N 1
ATOM 1852 C CA . SER A 1 274 ? 26.484 90.859 14.479 1.00 29.53 380 SER A CA 1
ATOM 1853 C C . SER A 1 274 ? 25.352 90.069 15.133 1.00 29.44 380 SER A C 1
ATOM 1854 O O . SER A 1 274 ? 25.348 89.873 16.352 1.00 29.22 380 SER A O 1
ATOM 1857 N N . TYR A 1 275 ? 24.402 89.611 14.318 1.00 29.49 381 TYR A N 1
ATOM 1858 C CA . TYR A 1 275 ? 23.326 88.748 14.804 1.00 29.47 381 TYR A CA 1
ATOM 1859 C C . TYR A 1 275 ? 23.813 87.352 15.182 1.00 29.41 381 TYR A C 1
ATOM 1860 O O . TYR A 1 275 ? 23.381 86.810 16.200 1.00 29.32 381 TYR A O 1
ATOM 1869 N N . ILE A 1 276 ? 24.709 86.782 14.369 1.00 29.38 382 ILE A N 1
ATOM 1870 C CA . ILE A 1 276 ? 25.365 85.510 14.694 1.00 29.32 382 ILE A CA 1
ATOM 1871 C C . ILE A 1 276 ? 26.113 85.639 16.022 1.00 29.74 382 ILE A C 1
ATOM 1872 O O . ILE A 1 276 ? 25.958 84.799 16.913 1.00 29.80 382 ILE A O 1
ATOM 1877 N N . PHE A 1 277 ? 26.914 86.697 16.141 1.00 29.81 383 PHE A N 1
ATOM 1878 C CA . PHE A 1 277 ? 27.762 86.899 17.316 1.00 30.45 383 PHE A CA 1
ATOM 1879 C C . PHE A 1 277 ? 26.945 87.143 18.595 1.00 30.96 383 PHE A C 1
ATOM 1880 O O . PHE A 1 277 ? 27.272 86.594 19.651 1.00 30.72 383 PHE A O 1
ATOM 1888 N N . LEU A 1 278 ? 25.884 87.947 18.492 1.00 31.75 384 LEU A N 1
ATOM 1889 C CA . LEU A 1 278 ? 24.971 88.173 19.625 1.00 32.60 384 LEU A CA 1
ATOM 1890 C C . LEU A 1 278 ? 24.235 86.893 20.036 1.00 33.07 384 LEU A C 1
ATOM 1891 O O . LEU A 1 278 ? 24.097 86.614 21.226 1.00 33.17 384 LEU A O 1
ATOM 1896 N N . ALA A 1 279 ? 23.790 86.114 19.049 1.00 33.90 385 ALA A N 1
ATOM 1897 C CA . ALA A 1 279 ? 23.139 84.822 19.299 1.00 34.61 385 ALA A CA 1
ATOM 1898 C C . ALA A 1 279 ? 24.054 83.814 20.001 1.00 35.38 385 ALA A C 1
ATOM 1899 O O . ALA A 1 279 ? 23.590 83.033 20.837 1.00 35.64 385 ALA A O 1
ATOM 1901 N N . LEU A 1 280 ? 25.343 83.833 19.658 1.00 36.05 386 LEU A N 1
ATOM 1902 C CA . LEU A 1 280 ? 26.333 82.977 20.314 1.00 36.89 386 LEU A CA 1
ATOM 1903 C C . LEU A 1 280 ? 26.578 83.418 21.757 1.00 37.66 386 LEU A C 1
ATOM 1904 O O . LEU A 1 280 ? 26.742 82.581 22.645 1.00 37.72 386 LEU A O 1
ATOM 1909 N N . THR A 1 281 ? 26.601 84.735 21.967 1.00 38.64 387 THR A N 1
ATOM 1910 C CA . THR A 1 281 ? 26.787 85.349 23.285 1.00 39.67 387 THR A CA 1
ATOM 1911 C C . THR A 1 281 ? 25.639 85.001 24.243 1.00 40.54 387 THR A C 1
ATOM 1912 O O . THR A 1 281 ? 25.838 84.922 25.457 1.00 40.69 387 THR A O 1
ATOM 1916 N N . LEU A 1 282 ? 24.451 84.772 23.686 1.00 41.54 388 LEU A N 1
ATOM 1917 C CA . LEU A 1 282 ? 23.244 84.566 24.484 1.00 42.63 388 LEU A CA 1
ATOM 1918 C C . LEU A 1 282 ? 22.668 83.148 24.439 1.00 43.36 388 LEU A C 1
ATOM 1919 O O . LEU A 1 282 ? 21.584 82.914 24.969 1.00 43.52 388 LEU A O 1
ATOM 1924 N N . ALA A 1 283 ? 23.391 82.206 23.833 1.00 44.41 389 ALA A N 1
ATOM 1925 C CA . ALA A 1 283 ? 22.889 80.831 23.629 1.00 45.43 389 ALA A CA 1
ATOM 1926 C C . ALA A 1 283 ? 22.082 80.286 24.809 1.00 45.59 389 ALA A C 1
ATOM 1927 O O . ALA A 1 283 ? 22.551 80.289 25.947 1.00 46.05 389 ALA A O 1
ATOM 1929 N N . SER A 1 288 ? 16.131 77.735 23.070 1.00 43.15 394 SER A N 1
ATOM 1930 C CA . SER A 1 288 ? 16.583 77.778 21.681 1.00 43.07 394 SER A CA 1
ATOM 1931 C C . SER A 1 288 ? 15.893 78.902 20.915 1.00 42.85 394 SER A C 1
ATOM 1932 O O . SER A 1 288 ? 16.449 79.435 19.954 1.00 42.86 394 SER A O 1
ATOM 1935 N N . GLN A 1 289 ? 14.687 79.260 21.358 1.00 42.43 395 GLN A N 1
ATOM 1936 C CA . GLN A 1 289 ? 13.788 80.159 20.619 1.00 42.13 395 GLN A CA 1
ATOM 1937 C C . GLN A 1 289 ? 14.394 81.515 20.239 1.00 41.64 395 GLN A C 1
ATOM 1938 O O . GLN A 1 289 ? 14.210 81.983 19.111 1.00 41.62 395 GLN A O 1
ATOM 1944 N N . GLU A 1 290 ? 15.108 82.137 21.177 1.00 41.03 396 GLU A N 1
ATOM 1945 C CA . GLU A 1 290 ? 15.763 83.423 20.933 1.00 40.47 396 GLU A CA 1
ATOM 1946 C C . GLU A 1 290 ? 16.937 83.276 19.956 1.00 39.73 396 GLU A C 1
ATOM 1947 O O . GLU A 1 290 ? 17.122 84.106 19.062 1.00 39.44 396 GLU A O 1
ATOM 1953 N N . PHE A 1 291 ? 17.719 82.214 20.141 1.00 38.99 397 PHE A N 1
ATOM 1954 C CA . PHE A 1 291 ? 18.838 81.889 19.262 1.00 38.32 397 PHE A CA 1
ATOM 1955 C C . PHE A 1 291 ? 18.404 81.821 17.797 1.00 37.97 397 PHE A C 1
ATOM 1956 O O . PHE A 1 291 ? 19.058 82.404 16.930 1.00 37.92 397 PHE A O 1
ATOM 1964 N N . PHE A 1 292 ? 17.303 81.116 17.532 1.00 37.46 398 PHE A N 1
ATOM 1965 C CA . PHE A 1 292 ? 16.802 80.934 16.168 1.00 36.98 398 PHE A CA 1
ATOM 1966 C C . PHE A 1 292 ? 16.140 82.192 15.608 1.00 36.66 398 PHE A C 1
ATOM 1967 O O . PHE A 1 292 ? 16.111 82.392 14.390 1.00 36.59 398 PHE A O 1
ATOM 1975 N N . LYS A 1 293 ? 15.617 83.029 16.506 1.00 36.10 399 LYS A N 1
ATOM 1976 C CA . LYS A 1 293 ? 15.084 84.344 16.153 1.00 35.62 399 LYS A CA 1
ATOM 1977 C C . LYS A 1 293 ? 16.193 85.232 15.579 1.00 34.88 399 LYS A C 1
ATOM 1978 O O . LYS A 1 293 ? 16.007 85.860 14.535 1.00 34.71 399 LYS A O 1
ATOM 1984 N N . PHE A 1 294 ? 17.340 85.276 16.259 1.00 34.04 400 PHE A N 1
ATOM 1985 C CA . PHE A 1 294 ? 18.487 86.063 15.793 1.00 33.53 400 PHE A CA 1
ATOM 1986 C C . PHE A 1 294 ? 19.015 85.580 14.439 1.00 32.93 400 PHE A C 1
ATOM 1987 O O . PHE A 1 294 ? 19.387 86.387 13.586 1.00 32.54 400 PHE A O 1
ATOM 1995 N N . PHE A 1 295 ? 19.039 84.263 14.250 1.00 32.54 401 PHE A N 1
ATOM 1996 C CA . PHE A 1 295 ? 19.523 83.676 12.999 1.00 32.35 401 PHE A CA 1
ATOM 1997 C C . PHE A 1 295 ? 18.615 83.941 11.805 1.00 32.14 401 PHE A C 1
ATOM 1998 O O . PHE A 1 295 ? 19.101 84.060 10.683 1.00 32.19 401 PHE A O 1
ATOM 2006 N N . GLN A 1 296 ? 17.308 84.041 12.047 1.00 31.92 402 GLN A N 1
ATOM 2007 C CA . GLN A 1 296 ? 16.369 84.414 10.991 1.00 31.84 402 GLN A CA 1
ATOM 2008 C C . GLN A 1 296 ? 16.589 85.868 10.582 1.00 31.49 402 GLN A C 1
ATOM 2009 O O . GLN A 1 296 ? 16.497 86.200 9.404 1.00 31.45 402 GLN A O 1
ATOM 2015 N N . LYS A 1 297 ? 16.881 86.723 11.560 1.00 31.09 403 LYS A N 1
ATOM 2016 C CA . LYS A 1 297 ? 17.291 88.102 11.290 1.00 30.98 403 LYS A CA 1
ATOM 2017 C C . LYS A 1 297 ? 18.595 88.144 10.484 1.00 30.45 403 LYS A C 1
ATOM 2018 O O . LYS A 1 297 ? 18.750 88.976 9.584 1.00 30.37 403 LYS A O 1
ATOM 2024 N N . ALA A 1 298 ? 19.528 87.252 10.812 1.00 29.83 404 ALA A N 1
ATOM 2025 C CA . ALA A 1 298 ? 20.760 87.120 10.038 1.00 29.55 404 ALA A CA 1
ATOM 2026 C C . ALA A 1 298 ? 20.447 86.662 8.610 1.00 29.08 404 ALA A C 1
ATOM 2027 O O . ALA A 1 298 ? 20.951 87.246 7.655 1.00 28.73 404 ALA A O 1
ATOM 2029 N N . VAL A 1 299 ? 19.588 85.647 8.481 1.00 28.94 405 VAL A N 1
ATOM 2030 C CA . VAL A 1 299 ? 19.126 85.144 7.172 1.00 28.85 405 VAL A CA 1
ATOM 2031 C C . VAL A 1 299 ? 18.466 86.241 6.333 1.00 28.98 405 VAL A C 1
ATOM 2032 O O . VAL A 1 299 ? 18.786 86.399 5.152 1.00 28.72 405 VAL A O 1
ATOM 2036 N N . ASP A 1 300 ? 17.560 86.998 6.956 1.00 29.01 406 ASP A N 1
ATOM 2037 C CA . ASP A 1 300 ? 16.852 88.093 6.290 1.00 29.51 406 ASP A CA 1
ATOM 2038 C C . ASP A 1 300 ? 17.802 89.096 5.634 1.00 29.22 406 ASP A C 1
ATOM 2039 O O . ASP A 1 300 ? 17.550 89.553 4.522 1.00 29.44 406 ASP A O 1
ATOM 2044 N N . LEU A 1 301 ? 18.888 89.427 6.328 1.00 29.10 407 LEU A N 1
ATOM 2045 C CA . LEU A 1 301 ? 19.856 90.424 5.853 1.00 28.79 407 LEU A CA 1
ATOM 2046 C C . LEU A 1 301 ? 20.715 89.964 4.665 1.00 28.50 407 LEU A C 1
ATOM 2047 O O . LEU A 1 301 ? 21.114 90.781 3.834 1.00 28.38 407 LEU A O 1
ATOM 2052 N N . ASN A 1 302 ? 20.999 88.665 4.599 1.00 28.12 408 ASN A N 1
ATOM 2053 C CA . ASN A 1 302 ? 21.749 88.068 3.488 1.00 27.70 408 ASN A CA 1
ATOM 2054 C C . ASN A 1 302 ? 21.522 86.556 3.483 1.00 27.48 408 ASN A C 1
ATOM 2055 O O . ASN A 1 302 ? 22.213 85.823 4.195 1.00 27.51 408 ASN A O 1
ATOM 2060 N N . PRO A 1 303 ? 20.536 86.087 2.696 1.00 27.45 409 PRO A N 1
ATOM 2061 C CA . PRO A 1 303 ? 20.234 84.657 2.626 1.00 27.13 409 PRO A CA 1
ATOM 2062 C C . PRO A 1 303 ? 21.388 83.808 2.080 1.00 27.07 409 PRO A C 1
ATOM 2063 O O . PRO A 1 303 ? 21.366 82.590 2.215 1.00 26.91 409 PRO A O 1
ATOM 2067 N N . GLU A 1 304 ? 22.399 84.450 1.504 1.00 27.02 410 GLU A N 1
ATOM 2068 C CA . GLU A 1 304 ? 23.527 83.733 0.919 1.00 27.04 410 GLU A CA 1
ATOM 2069 C C . GLU A 1 304 ? 24.816 83.772 1.753 1.00 26.46 410 GLU A C 1
ATOM 2070 O O . GLU A 1 304 ? 25.891 83.480 1.239 1.00 26.59 410 GLU A O 1
ATOM 2076 N N . TYR A 1 305 ? 24.713 84.132 3.030 1.00 25.99 411 TYR A N 1
ATOM 2077 C CA . TYR A 1 305 ? 25.894 84.199 3.894 1.00 25.28 411 TYR A CA 1
ATOM 2078 C C . TYR A 1 305 ? 26.156 82.839 4.544 1.00 24.96 411 TYR A C 1
ATOM 2079 O O . TYR A 1 305 ? 25.380 82.408 5.387 1.00 24.99 411 TYR A O 1
ATOM 2088 N N . PRO A 1 306 ? 27.244 82.150 4.130 1.00 24.87 412 PRO A N 1
ATOM 2089 C CA . PRO A 1 306 ? 27.504 80.765 4.569 1.00 24.76 412 PRO A CA 1
ATOM 2090 C C . PRO A 1 306 ? 27.583 80.518 6.088 1.00 24.82 412 PRO A C 1
ATOM 2091 O O . PRO A 1 306 ? 26.955 79.570 6.556 1.00 24.67 412 PRO A O 1
ATOM 2095 N N . PRO A 1 307 ? 28.349 81.343 6.851 1.00 24.85 413 PRO A N 1
ATOM 2096 C CA . PRO A 1 307 ? 28.456 81.115 8.306 1.00 24.93 413 PRO A CA 1
ATOM 2097 C C . PRO A 1 307 ? 27.124 81.144 9.073 1.00 24.89 413 PRO A C 1
ATOM 2098 O O . PRO A 1 307 ? 27.020 80.525 10.132 1.00 25.01 413 PRO A O 1
ATOM 2102 N N . THR A 1 308 ? 26.130 81.858 8.553 1.00 25.04 414 THR A N 1
ATOM 2103 C CA . THR A 1 308 ? 24.791 81.883 9.160 1.00 25.14 414 THR A CA 1
ATOM 2104 C C . THR A 1 308 ? 24.209 80.467 9.271 1.00 25.16 414 THR A C 1
ATOM 2105 O O . THR A 1 308 ? 23.725 80.076 10.332 1.00 24.97 414 THR A O 1
ATOM 2109 N N . TYR A 1 309 ? 24.295 79.699 8.184 1.00 25.10 415 TYR A N 1
ATOM 2110 C CA . TYR A 1 309 ? 23.761 78.336 8.153 1.00 25.37 415 TYR A CA 1
ATOM 2111 C C . TYR A 1 309 ? 24.675 77.345 8.856 1.00 25.67 415 TYR A C 1
ATOM 2112 O O . TYR A 1 309 ? 24.203 76.359 9.426 1.00 25.40 415 TYR A O 1
ATOM 2121 N N . TYR A 1 310 ? 25.979 77.610 8.822 1.00 25.85 416 TYR A N 1
ATOM 2122 C CA . TYR A 1 310 ? 26.930 76.766 9.534 1.00 26.64 416 TYR A CA 1
ATOM 2123 C C . TYR A 1 310 ? 26.693 76.782 11.040 1.00 26.93 416 TYR A C 1
ATOM 2124 O O . TYR A 1 310 ? 26.563 75.730 11.660 1.00 27.00 416 TYR A O 1
ATOM 2133 N N . HIS A 1 311 ? 26.639 77.978 11.617 1.00 27.88 417 HIS A N 1
ATOM 2134 C CA . HIS A 1 311 ? 26.430 78.125 13.058 1.00 28.74 417 HIS A CA 1
ATOM 2135 C C . HIS A 1 311 ? 25.056 77.652 13.523 1.00 29.06 417 HIS A C 1
ATOM 2136 O O . HIS A 1 311 ? 24.937 77.113 14.624 1.00 29.45 417 HIS A O 1
ATOM 2143 N N . ARG A 1 312 ? 24.030 77.852 12.696 1.00 29.42 418 ARG A N 1
ATOM 2144 C CA . ARG A 1 312 ? 22.685 77.365 13.022 1.00 29.95 418 ARG A CA 1
ATOM 2145 C C . ARG A 1 312 ? 22.631 75.838 12.954 1.00 30.46 418 ARG A C 1
ATOM 2146 O O . ARG A 1 312 ? 21.981 75.197 13.786 1.00 30.68 418 ARG A O 1
ATOM 2154 N N . GLY A 1 313 ? 23.317 75.270 11.961 1.00 31.13 419 GLY A N 1
ATOM 2155 C CA . GLY A 1 313 ? 23.448 73.824 11.817 1.00 31.70 419 GLY A CA 1
ATOM 2156 C C . GLY A 1 313 ? 24.116 73.198 13.026 1.00 32.43 419 GLY A C 1
ATOM 2157 O O . GLY A 1 313 ? 23.738 72.107 13.450 1.00 32.02 419 GLY A O 1
ATOM 2158 N N . GLN A 1 314 ? 25.109 73.898 13.577 1.00 33.37 420 GLN A N 1
ATOM 2159 C CA . GLN A 1 314 ? 25.768 73.483 14.817 1.00 34.57 420 GLN A CA 1
ATOM 2160 C C . GLN A 1 314 ? 24.804 73.389 16.008 1.00 34.96 420 GLN A C 1
ATOM 2161 O O . GLN A 1 314 ? 24.908 72.461 16.809 1.00 35.22 420 GLN A O 1
ATOM 2167 N N . MET A 1 315 ? 23.867 74.333 16.109 1.00 35.32 421 MET A N 1
ATOM 2168 C CA . MET A 1 315 ? 22.857 74.309 17.174 1.00 35.74 421 MET A CA 1
ATOM 2169 C C . MET A 1 315 ? 21.886 73.146 16.974 1.00 35.75 421 MET A C 1
ATOM 2170 O O . MET A 1 315 ? 21.623 72.396 17.913 1.00 35.84 421 MET A O 1
ATOM 2175 N N . TYR A 1 316 ? 21.370 72.996 15.754 1.00 35.75 422 TYR A N 1
ATOM 2176 C CA . TYR A 1 316 ? 20.540 71.843 15.400 1.00 35.86 422 TYR A CA 1
ATOM 2177 C C . TYR A 1 316 ? 21.245 70.519 15.733 1.00 35.98 422 TYR A C 1
ATOM 2178 O O . TYR A 1 316 ? 20.624 69.599 16.277 1.00 36.03 422 TYR A O 1
ATOM 2187 N N . PHE A 1 317 ? 22.537 70.443 15.407 1.00 35.96 423 PHE A N 1
ATOM 2188 C CA . PHE A 1 317 ? 23.377 69.277 15.690 1.00 36.30 423 PHE A CA 1
ATOM 2189 C C . PHE A 1 317 ? 23.400 68.984 17.197 1.00 36.62 423 PHE A C 1
ATOM 2190 O O . PHE A 1 317 ? 23.163 67.849 17.616 1.00 36.51 423 PHE A O 1
ATOM 2198 N N . ILE A 1 318 ? 23.678 70.014 17.999 1.00 36.98 424 ILE A N 1
ATOM 2199 C CA . ILE A 1 318 ? 23.694 69.896 19.463 1.00 37.69 424 ILE A CA 1
ATOM 2200 C C . ILE A 1 318 ? 22.318 69.499 20.008 1.00 37.84 424 ILE A C 1
ATOM 2201 O O . ILE A 1 318 ? 22.225 68.708 20.948 1.00 38.02 424 ILE A O 1
ATOM 2206 N N . LEU A 1 319 ? 21.260 70.029 19.394 1.00 38.01 425 LEU A N 1
ATOM 2207 C CA . LEU A 1 319 ? 19.884 69.725 19.795 1.00 38.00 425 LEU A CA 1
ATOM 2208 C C . LEU A 1 319 ? 19.351 68.395 19.249 1.00 38.19 425 LEU A C 1
ATOM 2209 O O . LEU A 1 319 ? 18.162 68.103 19.392 1.00 38.38 425 LEU A O 1
ATOM 2214 N N . GLN A 1 320 ? 20.224 67.599 18.628 1.00 38.32 426 GLN A N 1
ATOM 2215 C CA . GLN A 1 320 ? 19.858 66.281 18.067 1.00 38.59 426 GLN A CA 1
ATOM 2216 C C . GLN A 1 320 ? 18.858 66.339 16.898 1.00 38.15 426 GLN A C 1
ATOM 2217 O O . GLN A 1 320 ? 18.224 65.329 16.566 1.00 38.04 426 GLN A O 1
ATOM 2223 N N . ASP A 1 321 ? 18.711 67.514 16.285 1.00 37.74 427 ASP A N 1
ATOM 2224 C CA . ASP A 1 321 ? 17.860 67.671 15.104 1.00 37.17 427 ASP A CA 1
ATOM 2225 C C . ASP A 1 321 ? 18.718 67.457 13.857 1.00 36.91 427 ASP A C 1
ATOM 2226 O O . ASP A 1 321 ? 19.148 68.411 13.200 1.00 37.00 427 ASP A O 1
ATOM 2231 N N . TYR A 1 322 ? 18.959 66.187 13.547 1.00 36.41 428 TYR A N 1
ATOM 2232 C CA . TYR A 1 322 ? 19.914 65.791 12.514 1.00 36.01 428 TYR A CA 1
ATOM 2233 C C . TYR A 1 322 ? 19.483 66.175 11.101 1.00 35.48 428 TYR A C 1
ATOM 2234 O O . TYR A 1 322 ? 20.329 66.414 10.235 1.00 35.23 428 TYR A O 1
ATOM 2243 N N . LYS A 1 323 ? 18.171 66.216 10.881 1.00 34.68 429 LYS A N 1
ATOM 2244 C CA . LYS A 1 323 ? 17.590 66.601 9.600 1.00 34.18 429 LYS A CA 1
ATOM 2245 C C . LYS A 1 323 ? 17.922 68.060 9.277 1.00 33.45 429 LYS A C 1
ATOM 2246 O O . LYS A 1 323 ? 18.516 68.356 8.237 1.00 33.35 429 LYS A O 1
ATOM 2252 N N . ASN A 1 324 ? 17.549 68.963 10.178 1.00 32.78 430 ASN A N 1
ATOM 2253 C CA . ASN A 1 324 ? 17.779 70.389 9.973 1.00 32.23 430 ASN A CA 1
ATOM 2254 C C . ASN A 1 324 ? 19.246 70.781 10.037 1.00 31.65 430 ASN A C 1
ATOM 2255 O O . ASN A 1 324 ? 19.656 71.741 9.385 1.00 31.57 430 ASN A O 1
ATOM 2260 N N . ALA A 1 325 ? 20.031 70.028 10.806 1.00 31.06 431 ALA A N 1
ATOM 2261 C CA . ALA A 1 325 ? 21.478 70.238 10.868 1.00 30.57 431 ALA A CA 1
ATOM 2262 C C . ALA A 1 325 ? 22.104 69.945 9.509 1.00 30.25 431 ALA A C 1
ATOM 2263 O O . ALA A 1 325 ? 22.878 70.751 8.986 1.00 30.03 431 ALA A O 1
ATOM 2265 N N . LYS A 1 326 ? 21.740 68.795 8.947 1.00 29.75 432 LYS A N 1
ATOM 2266 C CA . LYS A 1 326 ? 22.219 68.348 7.645 1.00 29.57 432 LYS A CA 1
ATOM 2267 C C . LYS A 1 326 ? 21.915 69.377 6.565 1.00 29.12 432 LYS A C 1
ATOM 2268 O O . LYS A 1 326 ? 22.801 69.756 5.803 1.00 28.63 432 LYS A O 1
ATOM 2274 N N . GLU A 1 327 ? 20.661 69.828 6.530 1.00 28.92 433 GLU A N 1
ATOM 2275 C CA . GLU A 1 327 ? 20.183 70.787 5.533 1.00 29.10 433 GLU A CA 1
ATOM 2276 C C . GLU A 1 327 ? 20.912 72.138 5.615 1.00 28.25 433 GLU A C 1
ATOM 2277 O O . GLU A 1 327 ? 21.195 72.751 4.592 1.00 28.11 433 GLU A O 1
ATOM 2283 N N . ASP A 1 328 ? 21.226 72.582 6.830 1.00 27.78 434 ASP A N 1
ATOM 2284 C CA . ASP A 1 328 ? 21.971 73.829 7.046 1.00 27.20 434 ASP A CA 1
ATOM 2285 C C . ASP A 1 328 ? 23.449 73.703 6.666 1.00 26.81 434 ASP A C 1
ATOM 2286 O O . ASP A 1 328 ? 24.022 74.604 6.048 1.00 26.72 434 ASP A O 1
ATOM 2291 N N . PHE A 1 329 ? 24.066 72.583 7.028 1.00 26.40 435 PHE A N 1
ATOM 2292 C CA . PHE A 1 329 ? 25.450 72.333 6.629 1.00 26.31 435 PHE A CA 1
ATOM 2293 C C . PHE A 1 329 ? 25.589 72.218 5.115 1.00 26.22 435 PHE A C 1
ATOM 2294 O O . PHE A 1 329 ? 26.593 72.656 4.542 1.00 26.64 435 PHE A O 1
ATOM 2302 N N . GLN A 1 330 ? 24.573 71.649 4.468 1.00 26.22 436 GLN A N 1
ATOM 2303 C CA . GLN A 1 330 ? 24.551 71.559 3.008 1.00 26.36 436 GLN A CA 1
ATOM 2304 C C . GLN A 1 330 ? 24.391 72.944 2.377 1.00 26.01 436 GLN A C 1
ATOM 2305 O O . GLN A 1 330 ? 24.983 73.226 1.336 1.00 26.08 436 GLN A O 1
ATOM 2311 N N . LYS A 1 331 ? 23.603 73.803 3.021 1.00 25.63 437 LYS A N 1
ATOM 2312 C CA . LYS A 1 331 ? 23.469 75.204 2.599 1.00 25.48 437 LYS A CA 1
ATOM 2313 C C . LYS A 1 331 ? 24.783 75.958 2.745 1.00 25.41 437 LYS A C 1
ATOM 2314 O O . LYS A 1 331 ? 25.186 76.683 1.833 1.00 25.47 437 LYS A O 1
ATOM 2320 N N . ALA A 1 332 ? 25.457 75.764 3.881 1.00 25.44 438 ALA A N 1
ATOM 2321 C CA . ALA A 1 332 ? 26.803 76.316 4.095 1.00 25.58 438 ALA A CA 1
ATOM 2322 C C . ALA A 1 332 ? 27.813 75.846 3.040 1.00 25.64 438 ALA A C 1
ATOM 2323 O O . ALA A 1 332 ? 28.627 76.639 2.559 1.00 26.03 438 ALA A O 1
ATOM 2325 N N . GLN A 1 333 ? 27.757 74.565 2.679 1.00 25.82 439 GLN A N 1
ATOM 2326 C CA . GLN A 1 333 ? 28.684 73.996 1.695 1.00 25.60 439 GLN A CA 1
ATOM 2327 C C . GLN A 1 333 ? 28.477 74.594 0.301 1.00 25.82 439 GLN A C 1
ATOM 2328 O O . GLN A 1 333 ? 29.449 74.904 -0.389 1.00 25.63 439 GLN A O 1
ATOM 2334 N N . SER A 1 334 ? 27.217 74.742 -0.110 1.00 25.99 440 SER A N 1
ATOM 2335 C CA . SER A 1 334 ? 26.889 75.265 -1.440 1.00 26.21 440 SER A CA 1
ATOM 2336 C C . SER A 1 334 ? 27.313 76.721 -1.582 1.00 26.39 440 SER A C 1
ATOM 2337 O O . SER A 1 334 ? 27.746 77.146 -2.655 1.00 26.60 440 SER A O 1
ATOM 2340 N N . LEU A 1 335 ? 27.193 77.472 -0.492 1.00 26.32 441 LEU A N 1
ATOM 2341 C CA . LEU A 1 335 ? 27.515 78.899 -0.482 1.00 26.44 441 LEU A CA 1
ATOM 2342 C C . LEU A 1 335 ? 29.016 79.147 -0.338 1.00 26.60 441 LEU A C 1
ATOM 2343 O O . LEU A 1 335 ? 29.525 80.187 -0.757 1.00 26.81 441 LEU A O 1
ATOM 2348 N N . ASN A 1 336 ? 29.719 78.188 0.253 1.00 26.80 442 ASN A N 1
ATOM 2349 C CA . ASN A 1 336 ? 31.175 78.259 0.352 1.00 27.10 442 ASN A CA 1
ATOM 2350 C C . ASN A 1 336 ? 31.809 76.869 0.230 1.00 26.82 442 ASN A C 1
ATOM 2351 O O . ASN A 1 336 ? 32.245 76.293 1.228 1.00 26.54 442 ASN A O 1
ATOM 2356 N N . PRO A 1 337 ? 31.872 76.333 -1.011 1.00 26.93 443 PRO A N 1
ATOM 2357 C CA . PRO A 1 337 ? 32.387 74.985 -1.243 1.00 27.03 443 PRO A CA 1
ATOM 2358 C C . PRO A 1 337 ? 33.882 74.833 -0.988 1.00 27.24 443 PRO A C 1
ATOM 2359 O O . PRO A 1 337 ? 34.371 73.708 -0.897 1.00 27.43 443 PRO A O 1
ATOM 2363 N N . GLU A 1 338 ? 34.594 75.948 -0.863 1.00 27.52 444 GLU A N 1
ATOM 2364 C CA . GLU A 1 338 ? 36.028 75.922 -0.577 1.00 28.43 444 GLU A CA 1
ATOM 2365 C C . GLU A 1 338 ? 36.354 75.787 0.918 1.00 27.56 444 GLU A C 1
ATOM 2366 O O . GLU A 1 338 ? 37.501 75.534 1.280 1.00 27.72 444 GLU A O 1
ATOM 2372 N N . ASN A 1 339 ? 35.354 75.951 1.779 1.00 26.80 445 ASN A N 1
ATOM 2373 C CA . ASN A 1 339 ? 35.569 75.801 3.213 1.00 26.26 445 ASN A CA 1
ATOM 2374 C C . ASN A 1 339 ? 35.401 74.344 3.645 1.00 25.87 445 ASN A C 1
ATOM 2375 O O . ASN A 1 339 ? 34.396 73.713 3.335 1.00 25.90 445 ASN A O 1
ATOM 2380 N N . VAL A 1 340 ? 36.400 73.822 4.355 1.00 25.67 446 VAL A N 1
ATOM 2381 C CA . VAL A 1 340 ? 36.419 72.419 4.783 1.00 25.36 446 VAL A CA 1
ATOM 2382 C C . VAL A 1 340 ? 35.377 72.058 5.855 1.00 25.49 446 VAL A C 1
ATOM 2383 O O . VAL A 1 340 ? 34.939 70.917 5.936 1.00 25.77 446 VAL A O 1
ATOM 2387 N N . TYR A 1 341 ? 34.978 73.029 6.665 1.00 25.63 447 TYR A N 1
ATOM 2388 C CA . TYR A 1 341 ? 34.179 72.734 7.849 1.00 26.30 447 TYR A CA 1
ATOM 2389 C C . TYR A 1 341 ? 32.758 72.177 7.607 1.00 26.51 447 TYR A C 1
ATOM 2390 O O . TYR A 1 341 ? 32.361 71.242 8.302 1.00 26.82 447 TYR A O 1
ATOM 2399 N N . PRO A 1 342 ? 31.998 72.725 6.630 1.00 26.39 448 PRO A N 1
ATOM 2400 C CA . PRO A 1 342 ? 30.698 72.104 6.318 1.00 26.60 448 PRO A CA 1
ATOM 2401 C C . PRO A 1 342 ? 30.796 70.603 5.978 1.00 26.89 448 PRO A C 1
ATOM 2402 O O . PRO A 1 342 ? 29.989 69.808 6.470 1.00 26.71 448 PRO A O 1
ATOM 2406 N N . TYR A 1 343 ? 31.778 70.231 5.158 1.00 27.11 449 TYR A N 1
ATOM 2407 C CA . TYR A 1 343 ? 32.054 68.829 4.834 1.00 27.73 449 TYR A CA 1
ATOM 2408 C C . TYR A 1 343 ? 32.302 68.005 6.101 1.00 28.18 449 TYR A C 1
ATOM 2409 O O . TYR A 1 343 ? 31.712 66.948 6.276 1.00 28.41 449 TYR A O 1
ATOM 2418 N N . ILE A 1 344 ? 33.174 68.509 6.974 1.00 28.90 450 ILE A N 1
ATOM 2419 C CA . ILE A 1 344 ? 33.506 67.868 8.250 1.00 29.58 450 ILE A CA 1
ATOM 2420 C C . ILE A 1 344 ? 32.259 67.553 9.078 1.00 29.71 450 ILE A C 1
ATOM 2421 O O . ILE A 1 344 ? 32.107 66.437 9.591 1.00 29.60 450 ILE A O 1
ATOM 2426 N N . GLN A 1 345 ? 31.372 68.539 9.194 1.00 29.88 451 GLN A N 1
ATOM 2427 C CA . GLN A 1 345 ? 30.186 68.413 10.036 1.00 30.27 451 GLN A CA 1
ATOM 2428 C C . GLN A 1 345 ? 29.174 67.417 9.473 1.00 30.44 451 GLN A C 1
ATOM 2429 O O . GLN A 1 345 ? 28.532 66.691 10.232 1.00 30.51 451 GLN A O 1
ATOM 2435 N N . LEU A 1 346 ? 29.049 67.378 8.147 1.00 30.65 452 LEU A N 1
ATOM 2436 C CA . LEU A 1 346 ? 28.208 66.390 7.470 1.00 30.94 452 LEU A CA 1
ATOM 2437 C C . LEU A 1 346 ? 28.710 64.968 7.721 1.00 31.26 452 LEU A C 1
ATOM 2438 O O . LEU A 1 346 ? 27.913 64.050 7.934 1.00 30.95 452 LEU A O 1
ATOM 2443 N N . ALA A 1 347 ? 30.033 64.794 7.705 1.00 31.57 453 ALA A N 1
ATOM 2444 C CA . ALA A 1 347 ? 30.646 63.509 8.037 1.00 32.17 453 ALA A CA 1
ATOM 2445 C C . ALA A 1 347 ? 30.412 63.123 9.506 1.00 32.46 453 ALA A C 1
ATOM 2446 O O . ALA A 1 347 ? 30.104 61.966 9.809 1.00 32.32 453 ALA A O 1
ATOM 2448 N N . CYS A 1 348 ? 30.552 64.098 10.403 1.00 32.97 454 CYS A N 1
ATOM 2449 C CA . CYS A 1 348 ? 30.343 63.885 11.835 1.00 33.52 454 CYS A CA 1
ATOM 2450 C C . CYS A 1 348 ? 28.891 63.528 12.142 1.00 33.80 454 CYS A C 1
ATOM 2451 O O . CYS A 1 348 ? 28.621 62.742 13.053 1.00 33.87 454 CYS A O 1
ATOM 2454 N N . LEU A 1 349 ? 27.966 64.113 11.378 1.00 34.13 455 LEU A N 1
ATOM 2455 C CA . LEU A 1 349 ? 26.535 63.836 11.512 1.00 34.22 455 LEU A CA 1
ATOM 2456 C C . LEU A 1 349 ? 26.193 62.391 11.184 1.00 34.34 455 LEU A C 1
ATOM 2457 O O . LEU A 1 349 ? 25.354 61.774 11.852 1.00 34.19 455 LEU A O 1
ATOM 2462 N N . LEU A 1 350 ? 26.840 61.863 10.145 1.00 34.17 456 LEU A N 1
ATOM 2463 C CA . LEU A 1 350 ? 26.655 60.476 9.745 1.00 34.12 456 LEU A CA 1
ATOM 2464 C C . LEU A 1 350 ? 27.076 59.524 10.853 1.00 34.19 456 LEU A C 1
ATOM 2465 O O . LEU A 1 350 ? 26.433 58.499 11.061 1.00 34.27 456 LEU A O 1
ATOM 2470 N N . TYR A 1 351 ? 28.139 59.879 11.572 1.00 34.33 457 TYR A N 1
ATOM 2471 C CA . TYR A 1 351 ? 28.633 59.057 12.672 1.00 34.62 457 TYR A CA 1
ATOM 2472 C C . TYR A 1 351 ? 27.725 59.084 13.898 1.00 34.94 457 TYR A C 1
ATOM 2473 O O . TYR A 1 351 ? 27.499 58.049 14.520 1.00 35.14 457 TYR A O 1
ATOM 2482 N N . LYS A 1 352 ? 27.236 60.271 14.250 1.00 35.42 458 LYS A N 1
ATOM 2483 C CA . LYS A 1 352 ? 26.359 60.445 15.411 1.00 35.89 458 LYS A CA 1
ATOM 2484 C C . LYS A 1 352 ? 24.989 59.794 15.203 1.00 36.10 458 LYS A C 1
ATOM 2485 O O . LYS A 1 352 ? 24.270 59.526 16.166 1.00 36.05 458 LYS A O 1
ATOM 2491 N N . GLN A 1 353 ? 24.643 59.547 13.940 1.00 36.39 459 GLN A N 1
ATOM 2492 C CA . GLN A 1 353 ? 23.427 58.821 13.581 1.00 36.72 459 GLN A CA 1
ATOM 2493 C C . GLN A 1 353 ? 23.657 57.308 13.485 1.00 36.61 459 GLN A C 1
ATOM 2494 O O . GLN A 1 353 ? 22.724 56.552 13.205 1.00 36.75 459 GLN A O 1
ATOM 2500 N N . GLY A 1 354 ? 24.895 56.871 13.709 1.00 36.58 460 GLY A N 1
ATOM 2501 C CA . GLY A 1 354 ? 25.227 55.444 13.692 1.00 36.51 460 GLY A CA 1
ATOM 2502 C C . GLY A 1 354 ? 25.512 54.897 12.304 1.00 36.52 460 GLY A C 1
ATOM 2503 O O . GLY A 1 354 ? 25.198 53.745 12.001 1.00 36.60 460 GLY A O 1
ATOM 2504 N N . LYS A 1 355 ? 26.106 55.728 11.454 1.00 36.32 461 LYS A N 1
ATOM 2505 C CA . LYS A 1 355 ? 26.488 55.311 10.112 1.00 36.29 461 LYS A CA 1
ATOM 2506 C C . LYS A 1 355 ? 27.986 55.536 9.931 1.00 36.03 461 LYS A C 1
ATOM 2507 O O . LYS A 1 355 ? 28.399 56.437 9.198 1.00 35.96 461 LYS A O 1
ATOM 2513 N N . PHE A 1 356 ? 28.796 54.719 10.605 1.00 35.84 462 PHE A N 1
ATOM 2514 C CA . PHE A 1 356 ? 30.251 54.900 10.588 1.00 35.83 462 PHE A CA 1
ATOM 2515 C C . PHE A 1 356 ? 30.855 54.658 9.206 1.00 35.64 462 PHE A C 1
ATOM 2516 O O . PHE A 1 356 ? 31.722 55.418 8.772 1.00 35.53 462 PHE A O 1
ATOM 2524 N N . THR A 1 357 ? 30.400 53.603 8.531 1.00 35.28 463 THR A N 1
ATOM 2525 C CA . THR A 1 357 ? 30.869 53.281 7.182 1.00 35.23 463 THR A CA 1
ATOM 2526 C C . THR A 1 357 ? 30.666 54.471 6.240 1.00 35.05 463 THR A C 1
ATOM 2527 O O . THR A 1 357 ? 31.579 54.847 5.505 1.00 35.01 463 THR A O 1
ATOM 2531 N N . GLU A 1 358 ? 29.476 55.064 6.286 1.00 34.96 464 GLU A N 1
ATOM 2532 C CA . GLU A 1 358 ? 29.157 56.233 5.472 1.00 35.06 464 GLU A CA 1
ATOM 2533 C C . GLU A 1 358 ? 29.956 57.468 5.894 1.00 34.65 464 GLU A C 1
ATOM 2534 O O . GLU A 1 358 ? 30.374 58.254 5.044 1.00 34.84 464 GLU A O 1
ATOM 2540 N N . SER A 1 359 ? 30.166 57.623 7.201 1.00 34.19 465 SER A N 1
ATOM 2541 C CA . SER A 1 359 ? 30.987 58.706 7.753 1.00 34.10 465 SER A CA 1
ATOM 2542 C C . SER A 1 359 ? 32.438 58.605 7.283 1.00 33.85 465 SER A C 1
ATOM 2543 O O . SER A 1 359 ? 33.012 59.586 6.798 1.00 33.75 465 SER A O 1
ATOM 2546 N N . GLU A 1 360 ? 33.012 57.412 7.431 1.00 33.36 466 GLU A N 1
ATOM 2547 C CA . GLU A 1 360 ? 34.388 57.139 7.039 1.00 33.32 466 GLU A CA 1
ATOM 2548 C C . GLU A 1 360 ? 34.584 57.447 5.556 1.00 32.88 466 GLU A C 1
ATOM 2549 O O . GLU A 1 360 ? 35.556 58.106 5.181 1.00 32.71 466 GLU A O 1
ATOM 2555 N N . ALA A 1 361 ? 33.642 56.977 4.737 1.00 32.45 467 ALA A N 1
ATOM 2556 C CA . ALA A 1 361 ? 33.616 57.242 3.299 1.00 32.08 467 ALA A CA 1
ATOM 2557 C C . ALA A 1 361 ? 33.492 58.731 2.969 1.00 31.75 467 ALA A C 1
ATOM 2558 O O . ALA A 1 361 ? 34.108 59.205 2.013 1.00 31.60 467 ALA A O 1
ATOM 2560 N N . PHE A 1 362 ? 32.686 59.452 3.748 1.00 31.40 468 PHE A N 1
ATOM 2561 C CA . PHE A 1 362 ? 32.537 60.898 3.587 1.00 31.21 468 PHE A CA 1
ATOM 2562 C C . PHE A 1 362 ? 33.843 61.614 3.952 1.00 31.26 468 PHE A C 1
ATOM 2563 O O . PHE A 1 362 ? 34.268 62.526 3.241 1.00 30.94 468 PHE A O 1
ATOM 2571 N N . PHE A 1 363 ? 34.468 61.197 5.055 1.00 31.29 469 PHE A N 1
ATOM 2572 C CA . PHE A 1 363 ? 35.803 61.683 5.421 1.00 31.67 469 PHE A CA 1
ATOM 2573 C C . PHE A 1 363 ? 36.844 61.424 4.331 1.00 32.08 469 PHE A C 1
ATOM 2574 O O . PHE A 1 363 ? 37.626 62.320 4.007 1.00 32.11 469 PHE A O 1
ATOM 2582 N N . ASN A 1 364 ? 36.842 60.209 3.773 1.00 32.54 470 ASN A N 1
ATOM 2583 C CA . ASN A 1 364 ? 37.702 59.855 2.636 1.00 33.15 470 ASN A CA 1
ATOM 2584 C C . ASN A 1 364 ? 37.453 60.720 1.397 1.00 33.34 470 ASN A C 1
ATOM 2585 O O . ASN A 1 364 ? 38.402 61.179 0.761 1.00 33.45 470 ASN A O 1
ATOM 2590 N N . GLU A 1 365 ? 36.181 60.929 1.056 1.00 33.35 471 GLU A N 1
ATOM 2591 C CA . GLU A 1 365 ? 35.808 61.829 -0.039 1.00 33.83 471 GLU A CA 1
ATOM 2592 C C . GLU A 1 365 ? 36.278 63.267 0.243 1.00 33.18 471 GLU A C 1
ATOM 2593 O O . GLU A 1 365 ? 36.730 63.971 -0.664 1.00 33.33 471 GLU A O 1
ATOM 2599 N N . THR A 1 366 ? 36.168 63.689 1.499 1.00 32.41 472 THR A N 1
ATOM 2600 C CA . THR A 1 366 ? 36.617 65.016 1.910 1.00 32.03 472 THR A CA 1
ATOM 2601 C C . THR A 1 366 ? 38.149 65.135 1.806 1.00 32.06 472 THR A C 1
ATOM 2602 O O . THR A 1 366 ? 38.660 66.170 1.377 1.00 31.65 472 THR A O 1
ATOM 2606 N N . LYS A 1 367 ? 38.856 64.061 2.165 1.00 32.26 473 LYS A N 1
ATOM 2607 C CA . LYS A 1 367 ? 40.312 63.970 2.007 1.00 32.45 473 LYS A CA 1
ATOM 2608 C C . LYS A 1 367 ? 40.766 64.229 0.570 1.00 32.53 473 LYS A C 1
ATOM 2609 O O . LYS A 1 367 ? 41.749 64.941 0.352 1.00 32.69 473 LYS A O 1
ATOM 2615 N N . LEU A 1 368 ? 40.045 63.661 -0.399 1.00 32.19 474 LEU A N 1
ATOM 2616 C CA . LEU A 1 368 ? 40.368 63.836 -1.813 1.00 31.95 474 LEU A CA 1
ATOM 2617 C C . LEU A 1 368 ? 40.195 65.272 -2.306 1.00 31.89 474 LEU A C 1
ATOM 2618 O O . LEU A 1 368 ? 40.848 65.681 -3.271 1.00 32.25 474 LEU A O 1
ATOM 2623 N N . LYS A 1 369 ? 39.290 66.017 -1.678 1.00 31.24 475 LYS A N 1
ATOM 2624 C CA . LYS A 1 369 ? 39.050 67.404 -2.052 1.00 31.07 475 LYS A CA 1
ATOM 2625 C C . LYS A 1 369 ? 39.997 68.338 -1.301 1.00 30.05 475 LYS A C 1
ATOM 2626 O O . LYS A 1 369 ? 40.398 69.372 -1.835 1.00 30.06 475 LYS A O 1
ATOM 2632 N N . PHE A 1 370 ? 40.339 67.969 -0.064 1.00 28.79 476 PHE A N 1
ATOM 2633 C CA . PHE A 1 370 ? 41.215 68.779 0.797 1.00 27.89 476 PHE A CA 1
ATOM 2634 C C . PHE A 1 370 ? 42.398 67.952 1.322 1.00 27.07 476 PHE A C 1
ATOM 2635 O O . PHE A 1 370 ? 42.455 67.645 2.515 1.00 26.75 476 PHE A O 1
ATOM 2643 N N . PRO A 1 371 ? 43.344 67.583 0.436 1.00 26.64 477 PRO A N 1
ATOM 2644 C CA . PRO A 1 371 ? 44.409 66.650 0.831 1.00 26.46 477 PRO A CA 1
ATOM 2645 C C . PRO A 1 371 ? 45.479 67.195 1.791 1.00 26.36 477 PRO A C 1
ATOM 2646 O O . PRO A 1 371 ? 46.227 66.408 2.375 1.00 26.61 477 PRO A O 1
ATOM 2650 N N . THR A 1 372 ? 45.553 68.514 1.958 1.00 26.20 478 THR A N 1
ATOM 2651 C CA . THR A 1 372 ? 46.613 69.117 2.775 1.00 26.39 478 THR A CA 1
ATOM 2652 C C . THR A 1 372 ? 46.093 69.759 4.057 1.00 26.36 478 THR A C 1
ATOM 2653 O O . THR A 1 372 ? 46.862 70.353 4.813 1.00 26.38 478 THR A O 1
ATOM 2657 N N . LEU A 1 373 ? 44.794 69.625 4.302 1.00 26.24 479 LEU A N 1
ATOM 2658 C CA . LEU A 1 373 ? 44.165 70.267 5.449 1.00 26.48 479 LEU A CA 1
ATOM 2659 C C . LEU A 1 373 ? 44.091 69.338 6.663 1.00 26.42 479 LEU A C 1
ATOM 2660 O O . LEU A 1 373 ? 43.449 68.289 6.595 1.00 26.49 479 LEU A O 1
ATOM 2665 N N . PRO A 1 374 ? 44.757 69.720 7.779 1.00 26.56 480 PRO A N 1
ATOM 2666 C CA . PRO A 1 374 ? 44.782 68.882 8.994 1.00 26.54 480 PRO A CA 1
ATOM 2667 C C . PRO A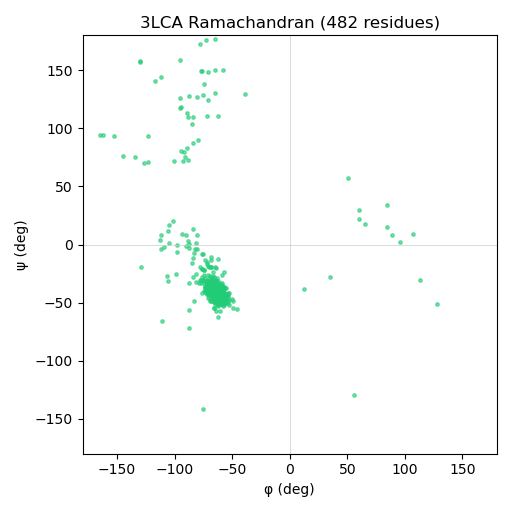 1 374 ? 43.420 68.683 9.673 1.00 26.69 480 PRO A C 1
ATOM 2668 O O . PRO A 1 374 ? 43.264 67.741 10.463 1.00 26.23 480 PRO A O 1
ATOM 2672 N N . GLU A 1 375 ? 42.461 69.558 9.372 1.00 26.62 481 GLU A N 1
ATOM 2673 C CA . GLU A 1 375 ? 41.103 69.461 9.921 1.00 27.35 481 GLU A CA 1
ATOM 2674 C C . GLU A 1 375 ? 40.461 68.113 9.623 1.00 27.46 481 GLU A C 1
ATOM 2675 O O . GLU A 1 375 ? 39.763 67.558 10.465 1.00 27.86 481 GLU A O 1
ATOM 2681 N N . VAL A 1 376 ? 40.721 67.588 8.429 1.00 27.81 482 VAL A N 1
ATOM 2682 C CA . VAL A 1 376 ? 40.119 66.333 7.983 1.00 28.10 482 VAL A CA 1
ATOM 2683 C C . VAL A 1 376 ? 40.525 65.136 8.868 1.00 28.36 482 VAL A C 1
ATOM 2684 O O . VAL A 1 376 ? 39.656 64.548 9.509 1.00 28.37 482 VAL A O 1
ATOM 2688 N N . PRO A 1 377 ? 41.833 64.789 8.927 1.00 28.52 483 PRO A N 1
ATOM 2689 C CA . PRO A 1 377 ? 42.228 63.680 9.808 1.00 28.57 483 PRO A CA 1
ATOM 2690 C C . PRO A 1 377 ? 42.052 63.937 11.314 1.00 29.05 483 PRO A C 1
ATOM 2691 O O . PRO A 1 377 ? 41.916 62.980 12.074 1.00 28.96 483 PRO A O 1
ATOM 2695 N N . THR A 1 378 ? 42.042 65.204 11.736 1.00 29.53 484 THR A N 1
ATOM 2696 C CA . THR A 1 378 ? 41.839 65.546 13.153 1.00 30.06 484 THR A CA 1
ATOM 2697 C C . THR A 1 378 ? 40.436 65.166 13.651 1.00 30.55 484 THR A C 1
ATOM 2698 O O . THR A 1 378 ? 40.307 64.457 14.649 1.00 30.46 484 THR A O 1
ATOM 2702 N N . PHE A 1 379 ? 39.399 65.641 12.962 1.00 30.84 485 PHE A N 1
ATOM 2703 C CA . PHE A 1 379 ? 38.022 65.303 13.319 1.00 31.34 485 PHE A CA 1
ATOM 2704 C C . PHE A 1 379 ? 37.714 63.818 13.102 1.00 31.46 485 PHE A C 1
ATOM 2705 O O . PHE A 1 379 ? 36.915 63.237 13.840 1.00 31.57 485 PHE A O 1
ATOM 2713 N N . PHE A 1 380 ? 38.345 63.213 12.095 1.00 31.61 486 PHE A N 1
ATOM 2714 C CA . PHE A 1 380 ? 38.209 61.772 11.844 1.00 31.70 486 PHE A CA 1
ATOM 2715 C C . PHE A 1 380 ? 38.855 60.943 12.960 1.00 31.83 486 PHE A C 1
ATOM 2716 O O . PHE A 1 380 ? 38.287 59.943 13.402 1.00 31.92 486 PHE A O 1
ATOM 2724 N N . ALA A 1 381 ? 40.030 61.372 13.417 1.00 32.05 487 ALA A N 1
ATOM 2725 C CA . ALA A 1 381 ? 40.691 60.768 14.571 1.00 32.41 487 ALA A CA 1
ATOM 2726 C C . ALA A 1 381 ? 39.837 60.850 15.841 1.00 32.84 487 ALA A C 1
ATOM 2727 O O . ALA A 1 381 ? 39.872 59.933 16.664 1.00 32.73 487 ALA A O 1
ATOM 2729 N N . GLU A 1 382 ? 39.078 61.939 15.992 1.00 33.36 488 GLU A N 1
ATOM 2730 C CA . GLU A 1 382 ? 38.111 62.086 17.094 1.00 34.26 488 GLU A CA 1
ATOM 2731 C C . GLU A 1 382 ? 36.999 61.039 17.019 1.00 34.38 488 GLU A C 1
ATOM 2732 O O . GLU A 1 382 ? 36.629 60.445 18.039 1.00 34.60 488 GLU A O 1
ATOM 2738 N N . ILE A 1 383 ? 36.469 60.826 15.812 1.00 34.58 489 ILE A N 1
ATOM 2739 C CA . ILE A 1 383 ? 35.471 59.776 15.546 1.00 34.52 489 ILE A CA 1
ATOM 2740 C C . ILE A 1 383 ? 36.027 58.377 15.848 1.00 34.41 489 ILE A C 1
ATOM 2741 O O . ILE A 1 383 ? 35.351 57.549 16.472 1.00 34.30 489 ILE A O 1
ATOM 2746 N N . LEU A 1 384 ? 37.255 58.121 15.396 1.00 34.25 490 LEU A N 1
ATOM 2747 C CA . LEU A 1 384 ? 37.900 56.816 15.572 1.00 34.19 490 LEU A CA 1
ATOM 2748 C C . LEU A 1 384 ? 38.181 56.499 17.042 1.00 34.28 490 LEU A C 1
ATOM 2749 O O . LEU A 1 384 ? 37.989 55.365 17.487 1.00 34.25 490 LEU A O 1
ATOM 2754 N N . THR A 1 385 ? 38.646 57.501 17.781 1.00 34.22 491 THR A N 1
ATOM 2755 C CA . THR A 1 385 ? 38.854 57.368 19.219 1.00 34.50 491 THR A CA 1
ATOM 2756 C C . THR A 1 385 ? 37.540 56.992 19.906 1.00 34.60 491 THR A C 1
ATOM 2757 O O . THR A 1 385 ? 37.503 56.042 20.692 1.00 34.69 491 THR A O 1
ATOM 2761 N N . ASP A 1 386 ? 36.472 57.726 19.585 1.00 34.68 492 ASP A N 1
ATOM 2762 C CA . ASP A 1 386 ? 35.135 57.481 20.141 1.00 34.91 492 ASP A CA 1
ATOM 2763 C C . ASP A 1 386 ? 34.614 56.082 19.793 1.00 35.07 492 ASP A C 1
ATOM 2764 O O . ASP A 1 386 ? 33.944 55.441 20.605 1.00 35.07 492 ASP A O 1
ATOM 2769 N N . ARG A 1 387 ? 34.932 55.620 18.585 1.00 35.16 493 ARG A N 1
ATOM 2770 C CA . ARG A 1 387 ? 34.560 54.282 18.126 1.00 35.47 493 ARG A CA 1
ATOM 2771 C C . ARG A 1 387 ? 35.403 53.185 18.799 1.00 35.22 493 ARG A C 1
ATOM 2772 O O . ARG A 1 387 ? 35.069 52.003 18.719 1.00 35.06 493 ARG A O 1
ATOM 2780 N N . GLY A 1 388 ? 36.492 53.588 19.454 1.00 35.09 494 GLY A N 1
ATOM 2781 C CA . GLY A 1 388 ? 37.386 52.660 20.147 1.00 34.93 494 GLY A CA 1
ATOM 2782 C C . GLY A 1 388 ? 38.589 52.227 19.325 1.00 34.95 494 GLY A C 1
ATOM 2783 O O . GLY A 1 388 ? 39.389 51.400 19.772 1.00 34.77 494 GLY A O 1
ATOM 2784 N N . ASP A 1 389 ? 38.711 52.775 18.117 1.00 34.95 495 ASP A N 1
ATOM 2785 C CA . ASP A 1 389 ? 39.825 52.454 17.225 1.00 34.96 495 ASP A CA 1
ATOM 2786 C C . ASP A 1 389 ? 40.997 53.397 17.483 1.00 35.13 495 ASP A C 1
ATOM 2787 O O . ASP A 1 389 ? 41.180 54.388 16.770 1.00 34.95 495 ASP A O 1
ATOM 2792 N N . PHE A 1 390 ? 41.791 53.064 18.500 1.00 35.35 496 PHE A N 1
ATOM 2793 C CA . PHE A 1 390 ? 42.918 53.891 18.927 1.00 35.71 496 PHE A CA 1
ATOM 2794 C C . PHE A 1 390 ? 44.108 53.817 17.977 1.00 35.55 496 PHE A C 1
ATOM 2795 O O . PHE A 1 390 ? 44.843 54.792 17.839 1.00 35.80 496 PHE A O 1
ATOM 2803 N N . ASP A 1 391 ? 44.292 52.666 17.332 1.00 35.27 497 ASP A N 1
ATOM 2804 C CA . ASP A 1 391 ? 45.381 52.465 16.372 1.00 35.00 497 ASP A CA 1
ATOM 2805 C C . ASP A 1 391 ? 45.277 53.393 15.153 1.00 34.68 497 ASP A C 1
ATOM 2806 O O . ASP A 1 391 ? 46.260 54.028 14.764 1.00 34.72 497 ASP A O 1
ATOM 2811 N N . THR A 1 392 ? 44.088 53.461 14.559 1.00 34.08 498 THR A N 1
ATOM 2812 C CA . THR A 1 392 ? 43.860 54.287 13.378 1.00 33.55 498 THR A CA 1
ATOM 2813 C C . THR A 1 392 ? 43.788 55.768 13.753 1.00 33.37 498 THR A C 1
ATOM 2814 O O . THR A 1 392 ? 44.201 56.623 12.966 1.00 33.58 498 THR A O 1
ATOM 2818 N N . ALA A 1 393 ? 43.270 56.061 14.948 1.00 32.68 499 ALA A N 1
ATOM 2819 C CA . ALA A 1 393 ? 43.190 57.435 15.455 1.00 32.39 499 ALA A CA 1
ATOM 2820 C C . ALA A 1 393 ? 44.576 58.059 15.624 1.00 32.12 499 ALA A C 1
ATOM 2821 O O . ALA A 1 393 ? 44.774 59.225 15.293 1.00 32.04 499 ALA A O 1
ATOM 2823 N N . ILE A 1 394 ? 45.525 57.275 16.133 1.00 32.01 500 ILE A N 1
ATOM 2824 C CA . ILE A 1 394 ? 46.917 57.714 16.276 1.00 32.19 500 ILE A CA 1
ATOM 2825 C C . ILE A 1 394 ? 47.544 58.001 14.911 1.00 32.05 500 ILE A C 1
ATOM 2826 O O . ILE A 1 394 ? 48.256 58.998 14.746 1.00 32.06 500 ILE A O 1
ATOM 2831 N N . LYS A 1 395 ? 47.263 57.134 13.941 1.00 31.85 501 LYS A N 1
ATOM 2832 C CA . LYS A 1 395 ? 47.748 57.312 12.573 1.00 31.91 501 LYS A CA 1
ATOM 2833 C C . LYS A 1 395 ? 47.179 58.579 11.950 1.00 31.22 501 LYS A C 1
ATOM 2834 O O . LYS A 1 395 ? 47.884 59.313 11.258 1.00 31.29 501 LYS A O 1
ATOM 2840 N N . GLN A 1 396 ? 45.902 58.834 12.210 1.00 30.71 502 GLN A N 1
ATOM 2841 C CA . GLN A 1 396 ? 45.244 60.024 11.692 1.00 30.10 502 GLN A CA 1
ATOM 2842 C C . GLN A 1 396 ? 45.719 61.302 12.389 1.00 29.91 502 GLN A C 1
ATOM 2843 O O . GLN A 1 396 ? 45.844 62.344 11.747 1.00 29.95 502 GLN A O 1
ATOM 2849 N N . TYR A 1 397 ? 45.987 61.215 13.692 1.00 29.56 503 TYR A N 1
ATOM 2850 C CA . TYR A 1 397 ? 46.590 62.322 14.441 1.00 29.45 503 TYR A CA 1
ATOM 2851 C C . TYR A 1 397 ? 48.035 62.615 14.008 1.00 29.34 503 TYR A C 1
ATOM 2852 O O . TYR A 1 397 ? 48.468 63.766 14.045 1.00 29.30 503 TYR A O 1
ATOM 2861 N N . ASP A 1 398 ? 48.778 61.578 13.614 1.00 29.31 504 ASP A N 1
ATOM 2862 C CA . ASP A 1 398 ? 50.135 61.754 13.080 1.00 29.07 504 ASP A CA 1
ATOM 2863 C C . ASP A 1 398 ? 50.107 62.478 11.737 1.00 28.89 504 ASP A C 1
ATOM 2864 O O . ASP A 1 398 ? 50.949 63.337 11.474 1.00 28.71 504 ASP A O 1
ATOM 2869 N N . ILE A 1 399 ? 49.144 62.117 10.890 1.00 28.35 505 ILE A N 1
ATOM 2870 C CA . ILE A 1 399 ? 48.946 62.806 9.615 1.00 28.40 505 ILE A CA 1
ATOM 2871 C C . ILE A 1 399 ? 48.602 64.280 9.853 1.00 27.98 505 ILE A C 1
ATOM 2872 O O . ILE A 1 399 ? 49.183 65.166 9.222 1.00 27.77 505 ILE A O 1
ATOM 2877 N N . ALA A 1 400 ? 47.673 64.524 10.776 1.00 27.58 506 ALA A N 1
ATOM 2878 C CA . ALA A 1 400 ? 47.224 65.876 11.096 1.00 27.68 506 ALA A CA 1
ATOM 2879 C C . ALA A 1 400 ? 48.346 66.751 11.657 1.00 27.80 506 ALA A C 1
ATOM 2880 O O . ALA A 1 400 ? 48.420 67.938 11.337 1.00 27.85 506 ALA A O 1
ATOM 2882 N N . LYS A 1 401 ? 49.201 66.168 12.496 1.00 27.93 507 LYS A N 1
ATOM 2883 C CA . LYS A 1 401 ? 50.333 66.887 13.082 1.00 28.52 507 LYS A CA 1
ATOM 2884 C C . LYS A 1 401 ? 51.299 67.332 11.982 1.00 28.49 507 LYS A C 1
ATOM 2885 O O . LYS A 1 401 ? 51.732 68.485 11.960 1.00 28.37 507 LYS A O 1
ATOM 2891 N N . ARG A 1 402 ? 51.618 66.401 11.081 1.00 28.54 508 ARG A N 1
ATOM 2892 C CA . ARG A 1 402 ? 52.461 66.645 9.912 1.00 29.28 508 ARG A CA 1
ATOM 2893 C C . ARG A 1 402 ? 51.885 67.752 9.018 1.00 28.91 508 ARG A C 1
ATOM 2894 O O . ARG A 1 402 ? 52.604 68.676 8.635 1.00 29.00 508 ARG A O 1
ATOM 2902 N N . LEU A 1 403 ? 50.591 67.668 8.707 1.00 28.63 509 LEU A N 1
ATOM 2903 C CA . LEU A 1 403 ? 49.935 68.693 7.881 1.00 28.49 509 LEU A CA 1
ATOM 2904 C C . LEU A 1 403 ? 49.868 70.058 8.575 1.00 28.56 509 LEU A C 1
ATOM 2905 O O . LEU A 1 403 ? 50.034 71.089 7.923 1.00 28.18 509 LEU A O 1
ATOM 2910 N N . GLU A 1 404 ? 49.646 70.059 9.889 1.00 28.56 510 GLU A N 1
ATOM 2911 C CA . GLU A 1 404 ? 49.609 71.307 10.662 1.00 29.27 510 GLU A CA 1
ATOM 2912 C C . GLU A 1 404 ? 50.959 72.026 10.687 1.00 29.56 510 GLU A C 1
ATOM 2913 O O . GLU A 1 404 ? 51.010 73.251 10.586 1.00 29.53 510 GLU A O 1
ATOM 2919 N N . GLU A 1 405 ? 52.041 71.259 10.823 1.00 30.11 511 GLU A N 1
ATOM 2920 C CA . GLU A 1 405 ? 53.398 71.814 10.859 1.00 30.95 511 GLU A CA 1
ATOM 2921 C C . GLU A 1 405 ? 53.798 72.560 9.585 1.00 30.62 511 GLU A C 1
ATOM 2922 O O . GLU A 1 405 ? 54.516 73.554 9.664 1.00 30.81 511 GLU A O 1
ATOM 2928 N N . VAL A 1 406 ? 53.335 72.087 8.425 1.00 30.46 512 VAL A N 1
ATOM 2929 C CA . VAL A 1 406 ? 53.692 72.702 7.135 1.00 30.40 512 VAL A CA 1
ATOM 2930 C C . VAL A 1 406 ? 52.818 73.908 6.727 1.00 30.45 512 VAL A C 1
ATOM 2931 O O . VAL A 1 406 ? 53.187 74.671 5.834 1.00 30.23 512 VAL A O 1
ATOM 2935 N N . GLN A 1 407 ? 51.665 74.071 7.369 1.00 30.64 513 GLN A N 1
ATOM 2936 C CA . GLN A 1 407 ? 50.776 75.193 7.058 1.00 31.03 513 GLN A CA 1
ATOM 2937 C C . GLN A 1 407 ? 51.314 76.512 7.628 1.00 31.15 513 GLN A C 1
ATOM 2938 O O . GLN A 1 407 ? 51.814 76.546 8.753 1.00 30.62 513 GLN A O 1
ATOM 2944 N N . GLU A 1 408 ? 51.215 77.588 6.847 1.00 31.52 514 GLU A N 1
ATOM 2945 C CA . GLU A 1 408 ? 51.593 78.926 7.327 1.00 32.50 514 GLU A CA 1
ATOM 2946 C C . GLU A 1 408 ? 50.614 79.439 8.396 1.00 31.50 514 GLU A C 1
ATOM 2947 O O . GLU A 1 408 ? 51.013 80.125 9.336 1.00 32.14 514 GLU A O 1
ATOM 2953 N N . LYS A 1 409 ? 49.341 79.082 8.250 1.00 30.59 515 LYS A N 1
ATOM 2954 C CA . LYS A 1 409 ? 48.296 79.471 9.195 1.00 29.43 515 LYS A CA 1
ATOM 2955 C C . LYS A 1 409 ? 48.074 78.374 10.228 1.00 28.59 515 LYS A C 1
ATOM 2956 O O . LYS A 1 409 ? 48.428 77.217 9.997 1.00 28.65 515 LYS A O 1
ATOM 2962 N N . ILE A 1 410 ? 47.499 78.744 11.372 1.00 27.36 516 ILE A N 1
ATOM 2963 C CA . ILE A 1 410 ? 47.001 77.759 12.325 1.00 26.33 516 ILE A CA 1
ATOM 2964 C C . ILE A 1 410 ? 45.700 77.184 11.770 1.00 26.25 516 ILE A C 1
ATOM 2965 O O . ILE A 1 410 ? 44.800 77.937 11.386 1.00 26.33 516 ILE A O 1
ATOM 2970 N N . HIS A 1 411 ? 45.616 75.859 11.709 1.00 25.59 517 HIS A N 1
ATOM 2971 C CA . HIS A 1 411 ? 44.370 75.189 11.332 1.00 25.55 517 HIS A CA 1
ATOM 2972 C C . HIS A 1 411 ? 43.782 74.449 12.536 1.00 25.49 517 HIS A C 1
ATOM 2973 O O . HIS A 1 411 ? 42.727 74.835 13.042 1.00 25.55 517 HIS A O 1
ATOM 2980 N N . VAL A 1 412 ? 44.489 73.425 13.015 1.00 25.52 518 VAL A N 1
ATOM 2981 C CA . VAL A 1 412 ? 44.045 72.639 14.172 1.00 25.58 518 VAL A CA 1
ATOM 2982 C C . VAL A 1 412 ? 44.931 72.832 15.413 1.00 26.22 518 VAL A C 1
ATOM 2983 O O . VAL A 1 412 ? 44.643 72.275 16.470 1.00 26.50 518 VAL A O 1
ATOM 2987 N N . GLY A 1 413 ? 46.003 73.609 15.270 1.00 26.72 519 GLY A N 1
ATOM 2988 C CA . GLY A 1 413 ? 46.872 73.964 16.393 1.00 27.17 519 GLY A CA 1
ATOM 2989 C C . GLY A 1 413 ? 47.412 72.739 17.112 1.00 27.69 519 GLY A C 1
ATOM 2990 O O . GLY A 1 413 ? 47.930 71.814 16.481 1.00 28.04 519 GLY A O 1
ATOM 2991 N N . ILE A 1 414 ? 47.261 72.728 18.432 1.00 27.96 520 ILE A N 1
ATOM 2992 C CA . ILE A 1 414 ? 47.791 71.655 19.278 1.00 28.14 520 ILE A CA 1
ATOM 2993 C C . ILE A 1 414 ? 46.806 70.492 19.445 1.00 28.36 520 ILE A C 1
ATOM 2994 O O . ILE A 1 414 ? 47.088 69.534 20.170 1.00 28.90 520 ILE A O 1
ATOM 2999 N N . GLY A 1 415 ? 45.662 70.576 18.769 1.00 28.48 521 GLY A N 1
ATOM 3000 C CA . GLY A 1 415 ? 44.641 69.520 18.813 1.00 28.80 521 GLY A CA 1
ATOM 3001 C C . GLY A 1 415 ? 45.173 68.097 18.656 1.00 29.02 521 GLY A C 1
ATOM 3002 O O . GLY A 1 415 ? 44.904 67.247 19.502 1.00 29.13 521 GLY A O 1
ATOM 3003 N N . PRO A 1 416 ? 45.915 67.820 17.562 1.00 29.30 522 PRO A N 1
ATOM 3004 C CA . PRO A 1 416 ? 46.567 66.513 17.368 1.00 29.43 522 PRO A CA 1
ATOM 3005 C C . PRO A 1 416 ? 47.499 66.082 18.506 1.00 29.71 522 PRO A C 1
ATOM 3006 O O . PRO A 1 416 ? 47.548 64.896 18.829 1.00 29.71 522 PRO A O 1
ATOM 3010 N N . LEU A 1 417 ? 48.231 67.027 19.095 1.00 30.04 523 LEU A N 1
ATOM 3011 C CA . LEU A 1 417 ? 49.130 66.722 20.223 1.00 30.41 523 LEU A CA 1
ATOM 3012 C C . LEU A 1 417 ? 48.355 66.233 21.445 1.00 30.42 523 LEU A C 1
ATOM 3013 O O . LEU A 1 417 ? 48.698 65.203 22.031 1.00 30.36 523 LEU A O 1
ATOM 3018 N N . ILE A 1 418 ? 47.307 66.970 21.810 1.00 30.47 524 ILE A N 1
ATOM 3019 C CA . ILE A 1 418 ? 46.418 66.587 22.913 1.00 30.62 524 ILE A CA 1
ATOM 3020 C C . ILE A 1 418 ? 45.757 65.239 22.630 1.00 30.70 524 ILE A C 1
ATOM 3021 O O . ILE A 1 418 ? 45.727 64.368 23.501 1.00 30.90 524 ILE A O 1
ATOM 3026 N N . GLY A 1 419 ? 45.256 65.074 21.405 1.00 30.73 525 GLY A N 1
ATOM 3027 C CA . GLY A 1 419 ? 44.551 63.864 20.991 1.00 30.55 525 GLY A CA 1
ATOM 3028 C C . GLY A 1 419 ? 45.413 62.618 21.066 1.00 30.96 525 GLY A C 1
ATOM 3029 O O . GLY A 1 419 ? 45.011 61.608 21.650 1.00 30.97 525 GLY A O 1
ATOM 3030 N N . LYS A 1 420 ? 46.601 62.679 20.473 1.00 31.06 526 LYS A N 1
ATOM 3031 C CA . LYS A 1 420 ? 47.519 61.548 20.519 1.00 31.54 526 LYS A CA 1
ATOM 3032 C C . LYS A 1 420 ? 47.953 61.240 21.956 1.00 31.69 526 LYS A C 1
ATOM 3033 O O . LYS A 1 420 ? 47.942 60.077 22.370 1.00 31.91 526 LYS A O 1
ATOM 3039 N N . ALA A 1 421 ? 48.314 62.279 22.709 1.00 31.85 527 ALA A N 1
ATOM 3040 C CA . ALA A 1 421 ? 48.799 62.115 24.085 1.00 32.30 527 ALA A CA 1
ATOM 3041 C C . ALA A 1 421 ? 47.756 61.495 25.016 1.00 32.73 527 ALA A C 1
ATOM 3042 O O . ALA A 1 421 ? 48.098 60.662 25.851 1.00 32.93 527 ALA A O 1
ATOM 3044 N N . THR A 1 422 ? 46.496 61.904 24.861 1.00 33.27 528 THR A N 1
ATOM 3045 C CA . THR A 1 422 ? 45.384 61.376 25.651 1.00 33.85 528 THR A CA 1
ATOM 3046 C C . THR A 1 422 ? 45.159 59.882 25.378 1.00 34.53 528 THR A C 1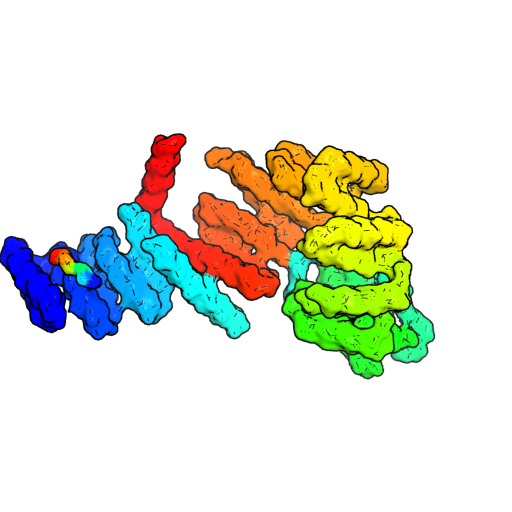
ATOM 3047 O O . THR A 1 422 ? 44.934 59.105 26.312 1.00 34.52 528 THR A O 1
ATOM 3051 N N . ILE A 1 423 ? 45.245 59.483 24.110 1.00 35.14 529 ILE A N 1
ATOM 3052 C CA . ILE A 1 423 ? 45.164 58.070 23.738 1.00 35.85 529 ILE A CA 1
ATOM 3053 C C . ILE A 1 423 ? 46.328 57.277 24.343 1.00 36.55 529 ILE A C 1
ATOM 3054 O O . ILE A 1 423 ? 46.111 56.254 24.999 1.00 36.57 529 ILE A O 1
ATOM 3059 N N . LEU A 1 424 ? 47.549 57.767 24.135 1.00 37.42 530 LEU A N 1
ATOM 3060 C CA . LEU A 1 424 ? 48.763 57.122 24.647 1.00 38.41 530 LEU A CA 1
ATOM 3061 C C . LEU A 1 424 ? 48.774 56.951 26.165 1.00 39.15 530 LEU A C 1
ATOM 3062 O O . LEU A 1 424 ? 49.202 55.912 26.670 1.00 39.44 530 LEU A O 1
ATOM 3067 N N . ALA A 1 425 ? 48.313 57.969 26.887 1.00 39.95 531 ALA A N 1
ATOM 3068 C CA . ALA A 1 425 ? 48.217 57.894 28.344 1.00 40.80 531 ALA A CA 1
ATOM 3069 C C . ALA A 1 425 ? 47.201 56.835 28.785 1.00 41.52 531 ALA A C 1
ATOM 3070 O O . ALA A 1 425 ? 47.421 56.132 29.775 1.00 41.55 531 ALA A O 1
ATOM 3072 N N . ARG A 1 426 ? 46.102 56.720 28.039 1.00 42.26 532 ARG A N 1
ATOM 3073 C CA . ARG A 1 426 ? 45.067 55.724 28.315 1.00 43.35 532 ARG A CA 1
ATOM 3074 C C . ARG A 1 426 ? 45.549 54.302 28.001 1.00 43.41 532 ARG A C 1
ATOM 3075 O O . ARG A 1 426 ? 45.234 53.359 28.732 1.00 43.48 532 ARG A O 1
ATOM 3083 N N . GLN A 1 427 ? 46.310 54.161 26.915 1.00 43.68 533 GLN A N 1
ATOM 3084 C CA . GLN A 1 427 ? 46.891 52.875 26.513 1.00 43.66 533 GLN A CA 1
ATOM 3085 C C . GLN A 1 427 ? 47.941 52.384 27.511 1.00 43.87 533 GLN A C 1
ATOM 3086 O O . GLN A 1 427 ? 48.117 51.177 27.691 1.00 43.82 533 GLN A O 1
ATOM 3092 N N . SER A 1 428 ? 48.641 53.325 28.144 1.00 44.00 534 SER A N 1
ATOM 3093 C CA . SER A 1 428 ? 49.668 53.001 29.128 1.00 44.11 534 SER A CA 1
ATOM 3094 C C . SER A 1 428 ? 49.049 52.490 30.429 1.00 44.25 534 SER A C 1
ATOM 3095 O O . SER A 1 428 ? 49.750 51.992 31.311 1.00 44.39 534 SER A O 1
ATOM 3098 N N . LEU A 1 435 ? 52.060 51.004 33.840 1.00 52.37 541 LEU A N 1
ATOM 3099 C CA . LEU A 1 435 ? 53.226 50.136 33.700 1.00 52.40 541 LEU A CA 1
ATOM 3100 C C . LEU A 1 435 ? 53.969 50.353 32.382 1.00 52.22 541 LEU A C 1
ATOM 3101 O O . LEU A 1 435 ? 55.179 50.120 32.300 1.00 52.30 541 LEU A O 1
ATOM 3106 N N . ASP A 1 436 ? 53.240 50.788 31.356 1.00 51.95 542 ASP A N 1
ATOM 3107 C CA . ASP A 1 436 ? 53.828 51.080 30.052 1.00 51.64 542 ASP A CA 1
ATOM 3108 C C . ASP A 1 436 ? 54.502 52.453 30.103 1.00 51.50 542 ASP A C 1
ATOM 3109 O O . ASP A 1 436 ? 53.873 53.481 29.828 1.00 51.62 542 ASP A O 1
ATOM 3114 N N . GLU A 1 437 ? 55.786 52.448 30.463 1.00 51.14 543 GLU A N 1
ATOM 3115 C CA . GLU A 1 437 ? 56.554 53.671 30.720 1.00 50.79 543 GLU A CA 1
ATOM 3116 C C . GLU A 1 437 ? 56.883 54.448 29.449 1.00 50.34 543 GLU A C 1
ATOM 3117 O O . GLU A 1 437 ? 57.003 55.677 29.482 1.00 50.15 543 GLU A O 1
ATOM 3123 N N . GLU A 1 438 ? 57.040 53.727 28.340 1.00 49.75 544 GLU A N 1
ATOM 3124 C CA . GLU A 1 438 ? 57.339 54.349 27.049 1.00 49.23 544 GLU A CA 1
ATOM 3125 C C . GLU A 1 438 ? 56.194 55.254 26.571 1.00 48.51 544 GLU A C 1
ATOM 3126 O O . GLU A 1 438 ? 56.435 56.395 26.177 1.00 48.62 544 GLU A O 1
ATOM 3132 N N . LYS A 1 439 ? 54.964 54.744 26.640 1.00 47.55 545 LYS A N 1
ATOM 3133 C CA . LYS A 1 439 ? 53.767 55.472 26.213 1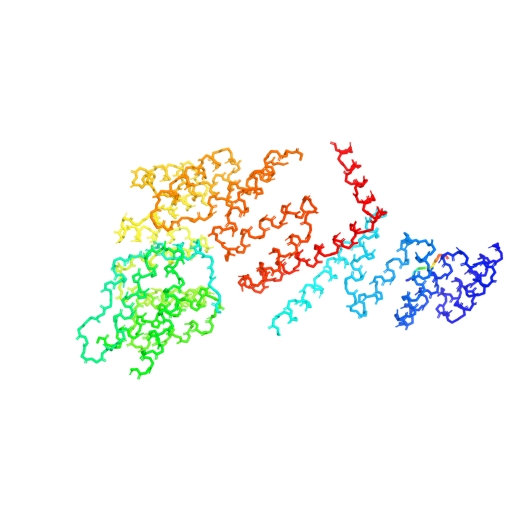.00 46.65 545 LYS A CA 1
ATOM 3134 C C . LYS A 1 439 ? 53.409 56.622 27.157 1.00 45.98 545 LYS A C 1
ATOM 3135 O O . LYS A 1 439 ? 52.929 57.669 26.712 1.00 45.88 545 LYS A O 1
ATOM 3141 N N . PHE A 1 440 ? 53.634 56.413 28.454 1.00 44.97 546 PHE A N 1
ATOM 3142 C CA . PHE A 1 440 ? 53.361 57.427 29.469 1.00 44.04 546 PHE A CA 1
ATOM 3143 C C . PHE A 1 440 ? 54.283 58.633 29.308 1.00 43.48 546 PHE A C 1
ATOM 3144 O O . PHE A 1 440 ? 53.819 59.775 29.292 1.00 43.30 546 PHE A O 1
ATOM 3152 N N . ASN A 1 441 ? 55.585 58.373 29.195 1.00 42.64 547 ASN A N 1
ATOM 3153 C CA . ASN A 1 441 ? 56.568 59.442 29.023 1.00 41.97 547 ASN A CA 1
ATOM 3154 C C . ASN A 1 441 ? 56.423 60.127 27.671 1.00 41.27 547 ASN A C 1
ATOM 3155 O O . ASN A 1 441 ? 56.698 61.318 27.548 1.00 41.36 547 ASN A O 1
ATOM 3160 N N . ALA A 1 442 ? 55.985 59.364 26.668 1.00 40.38 548 ALA A N 1
ATOM 3161 C CA . ALA A 1 442 ? 55.650 59.906 25.350 1.00 39.62 548 ALA A CA 1
ATOM 3162 C C . ALA A 1 442 ? 54.465 60.871 25.427 1.00 39.00 548 ALA A C 1
ATOM 3163 O O . ALA A 1 442 ? 54.466 61.915 24.774 1.00 38.82 548 ALA A O 1
ATOM 3165 N N . ALA A 1 443 ? 53.462 60.513 26.228 1.00 38.42 549 ALA A N 1
ATOM 3166 C CA . ALA A 1 443 ? 52.308 61.375 26.466 1.00 37.87 549 ALA A CA 1
ATOM 3167 C C . ALA A 1 443 ? 52.709 62.668 27.177 1.00 37.52 549 ALA A C 1
ATOM 3168 O O . ALA A 1 443 ? 52.195 63.737 26.849 1.00 37.39 549 ALA A O 1
ATOM 3170 N N . ILE A 1 444 ? 53.628 62.559 28.139 1.00 37.12 550 ILE A N 1
ATOM 3171 C CA . ILE A 1 444 ? 54.177 63.720 28.852 1.00 36.81 550 ILE A CA 1
ATOM 3172 C C . ILE A 1 444 ? 54.864 64.694 27.887 1.00 36.46 550 ILE A C 1
ATOM 3173 O O . ILE A 1 444 ? 54.621 65.900 27.941 1.00 36.34 550 ILE A O 1
ATOM 3178 N N . LYS A 1 445 ? 55.709 64.154 27.008 1.00 36.07 551 LYS A N 1
ATOM 3179 C CA . LYS A 1 445 ? 56.461 64.943 26.027 1.00 35.98 551 LYS A CA 1
ATOM 3180 C C . LYS A 1 445 ? 55.549 65.710 25.062 1.00 35.30 551 LYS A C 1
ATOM 3181 O O . LYS A 1 445 ? 55.826 66.864 24.730 1.00 35.11 551 LYS A O 1
ATOM 3187 N N . LEU A 1 446 ? 54.471 65.061 24.619 1.00 34.64 552 LEU A N 1
ATOM 3188 C CA . LEU A 1 446 ? 53.514 65.667 23.693 1.00 34.09 552 LEU A CA 1
ATOM 3189 C C . LEU A 1 446 ? 52.727 66.795 24.351 1.00 33.73 552 LEU A C 1
ATOM 3190 O O . LEU A 1 446 ? 52.542 67.856 23.758 1.00 33.48 552 LEU A O 1
ATOM 3195 N N . LEU A 1 447 ? 52.274 66.560 25.581 1.00 33.33 553 LEU A N 1
ATOM 3196 C CA . LEU A 1 447 ? 51.515 67.561 26.324 1.00 33.23 553 LEU A CA 1
ATOM 3197 C C . LEU A 1 447 ? 52.372 68.736 26.801 1.00 33.10 553 LEU A C 1
ATOM 3198 O O . LEU A 1 447 ? 51.890 69.867 26.858 1.00 32.74 553 LEU A O 1
ATOM 3203 N N . THR A 1 448 ? 53.635 68.464 27.135 1.00 33.03 554 THR A N 1
ATOM 3204 C CA . THR A 1 448 ? 54.591 69.519 27.465 1.00 33.22 554 THR A CA 1
ATOM 3205 C C . THR A 1 448 ? 54.811 70.414 26.241 1.00 33.22 554 THR A C 1
ATOM 3206 O O . THR A 1 448 ? 54.750 71.635 26.344 1.00 33.09 554 THR A O 1
ATOM 3210 N N . LYS A 1 449 ? 55.048 69.790 25.088 1.00 33.45 555 LYS A N 1
ATOM 3211 C CA . LYS A 1 449 ? 55.166 70.497 23.810 1.00 33.84 555 LYS A CA 1
ATOM 3212 C C . LYS A 1 449 ? 53.913 71.327 23.509 1.00 33.33 555 LYS A C 1
ATOM 3213 O O . LYS A 1 449 ? 54.015 72.477 23.085 1.00 33.11 555 LYS A O 1
ATOM 3219 N N . ALA A 1 450 ? 52.740 70.737 23.737 1.00 33.23 556 ALA A N 1
ATOM 3220 C CA . ALA A 1 450 ? 51.464 71.414 23.491 1.00 33.02 556 ALA A CA 1
ATOM 3221 C C . ALA A 1 450 ? 51.299 72.633 24.390 1.00 33.02 556 ALA A C 1
ATOM 3222 O O . ALA A 1 450 ? 50.845 73.684 23.932 1.00 33.03 556 ALA A O 1
ATOM 3224 N N . CYS A 1 451 ? 51.680 72.487 25.660 1.00 33.04 557 CYS A N 1
ATOM 3225 C CA . CYS A 1 451 ? 51.670 73.599 26.621 1.00 33.38 557 CYS A CA 1
ATOM 3226 C C . CYS A 1 451 ? 52.629 74.726 26.230 1.00 33.46 557 CYS A C 1
ATOM 3227 O O . CYS A 1 451 ? 52.339 75.898 26.473 1.00 33.32 557 CYS A O 1
ATOM 3230 N N . GLU A 1 452 ? 53.765 74.361 25.634 1.00 33.48 558 GLU A N 1
ATOM 3231 C CA . GLU A 1 452 ? 54.768 75.330 25.184 1.00 34.10 558 GLU A CA 1
ATOM 3232 C C . GLU A 1 452 ? 54.323 76.092 23.929 1.00 33.48 558 GLU A C 1
ATOM 3233 O O . GLU A 1 452 ? 54.589 77.287 23.790 1.00 33.47 558 GLU A O 1
ATOM 3239 N N . LEU A 1 453 ? 53.646 75.391 23.024 1.00 33.06 559 LEU A N 1
ATOM 3240 C CA . LEU A 1 453 ? 53.190 75.971 21.762 1.00 32.64 559 LEU A CA 1
ATOM 3241 C C . LEU A 1 453 ? 51.927 76.823 21.915 1.00 32.36 559 LEU A C 1
ATOM 3242 O O . LEU A 1 453 ? 51.751 77.814 21.204 1.00 32.21 559 LEU A O 1
ATOM 3247 N N . ASP A 1 454 ? 51.054 76.438 22.839 1.00 31.72 560 ASP A N 1
ATOM 3248 C CA . ASP A 1 454 ? 49.817 77.180 23.070 1.00 31.50 560 ASP A CA 1
ATOM 3249 C C . ASP A 1 454 ? 49.607 77.379 24.576 1.00 31.56 560 ASP A C 1
ATOM 3250 O O . ASP A 1 454 ? 48.775 76.697 25.179 1.00 31.32 560 ASP A O 1
ATOM 3255 N N . PRO A 1 455 ? 50.379 78.309 25.188 1.00 31.73 561 PRO A N 1
ATOM 3256 C CA . PRO A 1 455 ? 50.399 78.548 26.641 1.00 31.94 561 PRO A CA 1
ATOM 3257 C C . PRO A 1 455 ? 49.050 78.889 27.287 1.00 32.24 561 PRO A C 1
ATOM 3258 O O . PRO A 1 455 ? 48.890 78.688 28.490 1.00 32.26 561 PRO A O 1
ATOM 3262 N N . ARG A 1 456 ? 48.099 79.401 26.507 1.00 32.25 562 ARG A N 1
ATOM 3263 C CA . ARG A 1 456 ? 46.793 79.800 27.045 1.00 32.27 562 ARG A CA 1
ATOM 3264 C C . ARG A 1 456 ? 45.736 78.694 26.946 1.00 32.63 562 ARG A C 1
ATOM 3265 O O . ARG A 1 456 ? 44.557 78.927 27.210 1.00 32.68 562 ARG A O 1
ATOM 3273 N N . SER A 1 457 ? 46.168 77.491 26.575 1.00 32.94 563 SER A N 1
ATOM 3274 C CA . SER A 1 457 ? 45.287 76.330 26.511 1.00 33.46 563 SER A CA 1
ATOM 3275 C C . SER A 1 457 ? 45.148 75.673 27.886 1.00 33.97 563 SER A C 1
ATOM 3276 O O . SER A 1 457 ? 46.097 75.073 28.402 1.00 33.99 563 SER A O 1
ATOM 3279 N N . GLU A 1 458 ? 43.962 75.799 28.477 1.00 34.65 564 GLU A N 1
ATOM 3280 C CA . GLU A 1 458 ? 43.672 75.154 29.757 1.00 35.21 564 GLU A CA 1
ATOM 3281 C C . GLU A 1 458 ? 43.602 73.637 29.597 1.00 35.06 564 GLU A C 1
ATOM 3282 O O . GLU A 1 458 ? 43.971 72.897 30.516 1.00 35.00 564 GLU A O 1
ATOM 3288 N N . GLN A 1 459 ? 43.154 73.190 28.424 1.00 34.66 565 GLN A N 1
ATOM 3289 C CA . GLN A 1 459 ? 43.035 71.768 28.102 1.00 35.04 565 GLN A CA 1
ATOM 3290 C C . GLN A 1 459 ? 44.385 71.051 28.164 1.00 34.53 565 GLN A C 1
ATOM 3291 O O . GLN A 1 459 ? 44.489 69.960 28.734 1.00 34.74 565 GLN A O 1
ATOM 3297 N N . ALA A 1 460 ? 45.406 71.670 27.576 1.00 33.67 566 ALA A N 1
ATOM 3298 C CA . ALA A 1 460 ? 46.764 71.127 27.579 1.00 33.03 566 ALA A CA 1
ATOM 3299 C C . ALA A 1 460 ? 47.339 71.052 28.998 1.00 32.72 566 ALA A C 1
ATOM 3300 O O . ALA A 1 460 ? 47.898 70.023 29.391 1.00 32.53 566 ALA A O 1
ATOM 3302 N N . LYS A 1 461 ? 47.184 72.138 29.757 1.00 32.28 567 LYS A N 1
ATOM 3303 C CA . LYS A 1 461 ? 47.649 72.210 31.148 1.00 32.39 567 LYS A CA 1
ATOM 3304 C C . LYS A 1 461 ? 46.980 71.167 32.049 1.00 32.30 567 LYS A C 1
ATOM 3305 O O . LYS A 1 461 ? 47.660 70.506 32.835 1.00 32.23 567 LYS A O 1
ATOM 3311 N N . ILE A 1 462 ? 45.657 71.025 31.930 1.00 32.44 568 ILE A N 1
ATOM 3312 C CA . ILE A 1 462 ? 44.896 70.017 32.683 1.00 32.64 568 ILE A CA 1
ATOM 3313 C C . ILE A 1 462 ? 45.398 68.611 32.341 1.00 32.57 568 ILE A C 1
ATOM 3314 O O . ILE A 1 462 ? 45.639 67.793 33.235 1.00 32.42 568 ILE A O 1
ATOM 3319 N N . GLY A 1 463 ? 45.562 68.348 31.045 1.00 32.57 569 GLY A N 1
ATOM 3320 C CA . GLY A 1 463 ? 46.066 67.064 30.558 1.00 32.50 569 GLY A CA 1
ATOM 3321 C C . GLY A 1 463 ? 47.432 66.726 31.126 1.00 32.42 569 GLY A C 1
ATOM 3322 O O . GLY A 1 463 ? 47.654 65.615 31.603 1.00 32.39 569 GLY A O 1
ATOM 3323 N N . LEU A 1 464 ? 48.343 67.695 31.073 1.00 32.60 570 LEU A N 1
ATOM 3324 C CA . LEU A 1 464 ? 49.705 67.520 31.571 1.00 32.77 570 LEU A CA 1
ATOM 3325 C C . LEU A 1 464 ? 49.738 67.320 33.085 1.00 33.10 570 LEU A C 1
ATOM 3326 O O . LEU A 1 464 ? 50.473 66.461 33.583 1.00 33.16 570 LEU A O 1
ATOM 3331 N N . ALA A 1 465 ? 48.931 68.107 33.798 1.00 33.33 571 ALA A N 1
ATOM 3332 C CA . ALA A 1 465 ? 48.846 68.059 35.258 1.00 33.59 571 ALA A CA 1
ATOM 3333 C C . ALA A 1 465 ? 48.405 66.694 35.786 1.00 33.95 571 ALA A C 1
ATOM 3334 O O . ALA A 1 465 ? 48.997 66.178 36.739 1.00 33.80 571 ALA A O 1
ATOM 3336 N N . GLN A 1 466 ? 47.371 66.119 35.166 1.00 34.20 572 GLN A N 1
ATOM 3337 C CA . GLN A 1 466 ? 46.852 64.808 35.569 1.00 34.70 572 GLN A CA 1
ATOM 3338 C C . GLN A 1 466 ? 47.941 63.737 35.481 1.00 34.80 572 GLN A C 1
ATOM 3339 O O . GLN A 1 466 ? 48.028 62.864 36.339 1.00 34.82 572 GLN A O 1
ATOM 3345 N N . LEU A 1 467 ? 48.778 63.841 34.452 1.00 35.06 573 LEU A N 1
ATOM 3346 C CA . LEU A 1 467 ? 49.912 62.951 34.265 1.00 35.12 573 LEU A CA 1
ATOM 3347 C C . LEU A 1 467 ? 51.063 63.236 35.239 1.00 35.28 573 LEU A C 1
ATOM 3348 O O . LEU A 1 467 ? 51.689 62.301 35.750 1.00 35.28 573 LEU A O 1
ATOM 3353 N N . LYS A 1 468 ? 51.336 64.518 35.491 1.00 35.29 574 LYS A N 1
ATOM 3354 C CA . LYS A 1 468 ? 52.339 64.924 36.485 1.00 35.51 574 LYS A CA 1
ATOM 3355 C C . LYS A 1 468 ? 51.971 64.387 37.866 1.00 35.77 574 LYS A C 1
ATOM 3356 O O . LYS A 1 468 ? 52.820 63.870 38.587 1.00 35.58 574 LYS A O 1
ATOM 3362 N N . LEU A 1 469 ? 50.690 64.508 38.205 1.00 36.27 575 LEU A N 1
ATOM 3363 C CA . LEU A 1 469 ? 50.134 63.995 39.449 1.00 36.96 575 LEU A CA 1
ATOM 3364 C C . LEU A 1 469 ? 50.286 62.473 39.553 1.00 37.70 575 LEU A C 1
ATOM 3365 O O . LEU A 1 469 ? 50.638 61.957 40.616 1.00 37.87 575 LEU A O 1
ATOM 3370 N N . GLN A 1 470 ? 50.037 61.771 38.446 1.00 38.45 576 GLN A N 1
ATOM 3371 C CA . GLN A 1 470 ? 50.197 60.312 38.373 1.00 39.35 576 GLN A CA 1
ATOM 3372 C C . GLN A 1 470 ? 51.625 59.839 38.651 1.00 39.58 576 GLN A C 1
ATOM 3373 O O . GLN A 1 470 ? 51.821 58.761 39.212 1.00 39.75 576 GLN A O 1
ATOM 3379 N N . MET A 1 471 ? 52.614 60.641 38.261 1.00 39.85 577 MET A N 1
ATOM 3380 C CA . MET A 1 471 ? 54.017 60.297 38.509 1.00 40.26 577 MET A CA 1
ATOM 3381 C C . MET A 1 471 ? 54.614 61.049 39.704 1.00 39.95 577 MET A C 1
ATOM 3382 O O . MET A 1 471 ? 55.835 61.159 39.838 1.00 40.02 577 MET A O 1
ATOM 3387 N N . GLU A 1 472 ? 53.730 61.548 40.571 1.00 39.74 578 GLU A N 1
ATOM 3388 C CA . GLU A 1 472 ? 54.095 62.200 41.836 1.00 39.43 578 GLU A CA 1
ATOM 3389 C C . GLU A 1 472 ? 54.980 63.443 41.686 1.00 38.77 578 GLU A C 1
ATOM 3390 O O . GLU A 1 472 ? 55.777 63.771 42.570 1.00 38.62 578 GLU A O 1
ATOM 3396 N N . LYS A 1 473 ? 54.824 64.127 40.555 1.00 38.00 579 LYS A N 1
ATOM 3397 C CA . LYS A 1 473 ? 55.317 65.489 40.379 1.00 37.45 579 LYS A CA 1
ATOM 3398 C C . LYS A 1 473 ? 54.167 66.421 40.757 1.00 36.65 579 LYS A C 1
ATOM 3399 O O . LYS A 1 473 ? 53.550 67.070 39.900 1.00 36.31 579 LYS A O 1
ATOM 3405 N N . ILE A 1 474 ? 53.892 66.474 42.057 1.00 35.66 580 ILE A N 1
ATOM 3406 C CA . ILE A 1 474 ? 52.675 67.083 42.583 1.00 34.85 580 ILE A CA 1
ATOM 3407 C C . ILE A 1 474 ? 52.720 68.613 42.573 1.00 34.53 580 ILE A C 1
ATOM 3408 O O . ILE A 1 474 ? 51.726 69.256 42.226 1.00 34.09 580 ILE A O 1
ATOM 3413 N N . ASP A 1 475 ? 53.867 69.184 42.944 1.00 34.17 581 ASP A N 1
ATOM 3414 C CA . ASP A 1 475 ? 54.072 70.631 42.877 1.00 34.07 581 ASP A CA 1
ATOM 3415 C C . ASP A 1 475 ? 53.768 71.162 41.474 1.00 34.00 581 ASP A C 1
ATOM 3416 O O . ASP A 1 475 ? 53.095 72.187 41.324 1.00 33.78 581 ASP A O 1
ATOM 3421 N N . GLU A 1 476 ? 54.269 70.455 40.459 1.00 34.04 582 GLU A N 1
ATOM 3422 C CA . GLU A 1 476 ? 54.033 70.802 39.057 1.00 34.33 582 GLU A CA 1
ATOM 3423 C C . GLU A 1 476 ? 52.557 70.698 38.702 1.00 33.82 582 GLU A C 1
ATOM 3424 O O . GLU A 1 476 ? 52.013 71.591 38.057 1.00 33.87 582 GLU A O 1
ATOM 3430 N N . ALA A 1 477 ? 51.921 69.604 39.127 1.00 33.38 583 ALA A N 1
ATOM 3431 C CA . ALA A 1 477 ? 50.491 69.398 38.924 1.00 32.95 583 ALA A CA 1
ATOM 3432 C C . ALA A 1 477 ? 49.667 70.552 39.504 1.00 32.83 583 ALA A C 1
ATOM 3433 O O . ALA A 1 477 ? 48.828 71.125 38.805 1.00 32.27 583 ALA A O 1
ATOM 3435 N N . ILE A 1 478 ? 49.930 70.900 40.768 1.00 32.71 584 ILE A N 1
ATOM 3436 C CA . ILE A 1 478 ? 49.234 72.001 41.448 1.00 32.74 584 ILE A CA 1
ATOM 3437 C C . ILE A 1 478 ? 49.326 73.305 40.642 1.00 33.22 584 ILE A C 1
ATOM 3438 O O . ILE A 1 478 ? 48.310 73.948 40.385 1.00 33.14 584 ILE A O 1
ATOM 3443 N N . GLU A 1 479 ? 50.539 73.673 40.234 1.00 33.64 585 GLU A N 1
ATOM 3444 C CA . GLU A 1 479 ? 50.761 74.903 39.470 1.00 34.65 585 GLU A CA 1
ATOM 3445 C C . GLU A 1 479 ? 49.965 74.901 38.161 1.00 33.95 585 GLU A C 1
ATOM 3446 O O . GLU A 1 479 ? 49.270 75.869 37.849 1.00 34.10 585 GLU A O 1
ATOM 3452 N N . LEU A 1 480 ? 50.058 73.801 37.417 1.00 33.71 586 LEU A N 1
ATOM 3453 C CA . LEU A 1 480 ? 49.291 73.620 36.184 1.00 33.34 586 LEU A CA 1
ATOM 3454 C C . LEU A 1 480 ? 47.777 73.700 36.408 1.00 33.22 586 LEU A C 1
ATOM 3455 O O . LEU A 1 480 ? 47.083 74.384 35.656 1.00 33.00 586 LEU A O 1
ATOM 3460 N N . PHE A 1 481 ? 47.277 73.012 37.439 1.00 33.04 587 PHE A N 1
ATOM 3461 C CA . PHE A 1 481 ? 45.855 73.062 37.801 1.00 32.98 587 PHE A CA 1
ATOM 3462 C C . PHE A 1 481 ? 45.408 74.483 38.151 1.00 33.25 587 PHE A C 1
ATOM 3463 O O . PHE A 1 481 ? 44.322 74.912 37.755 1.00 33.18 587 PHE A O 1
ATOM 3471 N N . GLU A 1 482 ? 46.242 75.197 38.905 1.00 33.55 588 GLU A N 1
ATOM 3472 C CA . GLU A 1 482 ? 45.928 76.561 39.340 1.00 34.41 588 GLU A CA 1
ATOM 3473 C C . GLU A 1 482 ? 45.949 77.574 38.190 1.00 34.73 588 GLU A C 1
ATOM 3474 O O . GLU A 1 482 ? 45.127 78.491 38.151 1.00 34.76 588 GLU A O 1
ATOM 3480 N N . ASP A 1 483 ? 46.883 77.402 37.259 1.00 35.38 589 ASP A N 1
ATOM 3481 C CA . ASP A 1 483 ? 46.906 78.217 36.043 1.00 36.17 589 ASP A CA 1
ATOM 3482 C C . ASP A 1 483 ? 45.710 77.897 35.153 1.00 36.65 589 ASP A C 1
ATOM 3483 O O . ASP A 1 483 ? 45.149 78.791 34.525 1.00 36.78 589 ASP A O 1
ATOM 3488 N N . SER A 1 484 ? 45.313 76.624 35.124 1.00 37.34 590 SER A N 1
ATOM 3489 C CA . SER A 1 484 ? 44.121 76.197 34.396 1.00 38.16 590 SER A CA 1
ATOM 3490 C C . SER A 1 484 ? 42.843 76.821 34.949 1.00 38.90 590 SER A C 1
ATOM 3491 O O . SER A 1 484 ? 41.920 77.112 34.188 1.00 39.05 590 SER A O 1
ATOM 3494 N N . ALA A 1 485 ? 42.791 77.012 36.268 1.00 39.70 591 ALA A N 1
ATOM 3495 C CA . ALA A 1 485 ? 41.639 77.642 36.922 1.00 40.62 591 ALA A CA 1
ATOM 3496 C C . ALA A 1 485 ? 41.464 79.104 36.503 1.00 41.20 591 ALA A C 1
ATOM 3497 O O . ALA A 1 485 ? 40.339 79.567 36.321 1.00 41.19 591 ALA A O 1
ATOM 3499 N N . ILE A 1 486 ? 42.584 79.813 36.360 1.00 42.12 592 ILE A N 1
ATOM 3500 C CA . ILE A 1 486 ? 42.601 81.209 35.909 1.00 43.08 592 ILE A CA 1
ATOM 3501 C C . ILE A 1 486 ? 42.171 81.299 34.443 1.00 43.54 592 ILE A C 1
ATOM 3502 O O . ILE A 1 486 ? 41.404 82.187 34.067 1.00 43.67 592 ILE A O 1
ATOM 3507 N N . LEU A 1 487 ? 42.656 80.359 33.632 1.00 44.13 593 LEU A N 1
ATOM 3508 C CA . LEU A 1 487 ? 42.349 80.311 32.203 1.00 44.64 593 LEU A CA 1
ATOM 3509 C C . LEU A 1 487 ? 40.950 79.779 31.897 1.00 45.09 593 LEU A C 1
ATOM 3510 O O . LEU A 1 487 ? 40.416 80.032 30.816 1.00 45.41 593 LEU A O 1
ATOM 3515 N N . ALA A 1 488 ? 40.360 79.050 32.845 1.00 45.53 594 ALA A N 1
ATOM 3516 C CA . ALA A 1 488 ? 39.065 78.391 32.634 1.00 45.73 594 ALA A CA 1
ATOM 3517 C C . ALA A 1 488 ? 37.917 79.378 32.414 1.00 45.95 594 ALA A C 1
ATOM 3518 O O . ALA A 1 488 ? 37.928 80.490 32.947 1.00 45.86 594 ALA A O 1
ATOM 3520 N N . ARG A 1 489 ? 36.923 78.946 31.640 1.00 46.29 595 ARG A N 1
ATOM 3521 C CA . ARG A 1 489 ? 35.858 79.828 31.160 1.00 46.43 595 ARG A CA 1
ATOM 3522 C C . ARG A 1 489 ? 34.672 79.953 32.117 1.00 46.59 595 ARG A C 1
ATOM 3523 O O . ARG A 1 489 ? 34.480 81.003 32.742 1.00 46.57 595 ARG A O 1
ATOM 3531 N N . THR A 1 490 ? 33.876 78.890 32.220 1.00 46.75 596 THR A N 1
ATOM 3532 C CA . THR A 1 490 ? 32.675 78.911 33.053 1.00 46.89 596 THR A CA 1
ATOM 3533 C C . THR A 1 490 ? 33.017 78.758 34.533 1.00 47.06 596 THR A C 1
ATOM 3534 O O . THR A 1 490 ? 34.170 78.508 34.897 1.00 47.00 596 THR A O 1
ATOM 3538 N N . MET A 1 491 ? 32.003 78.912 35.378 1.00 47.11 597 MET A N 1
ATOM 3539 C CA . MET A 1 491 ? 32.164 78.755 36.813 1.00 47.20 597 MET A CA 1
ATOM 3540 C C . MET A 1 491 ? 32.461 77.299 37.178 1.00 46.91 597 MET A C 1
ATOM 3541 O O . MET A 1 491 ? 33.295 77.032 38.046 1.00 46.91 597 MET A O 1
ATOM 3546 N N . ASP A 1 492 ? 31.785 76.368 36.504 1.00 46.42 598 ASP A N 1
ATOM 3547 C CA . ASP A 1 492 ? 31.963 74.937 36.757 1.00 45.97 598 ASP A CA 1
ATOM 3548 C C . ASP A 1 492 ? 33.332 74.423 36.314 1.00 45.47 598 ASP A C 1
ATOM 3549 O O . ASP A 1 492 ? 33.894 73.531 36.948 1.00 45.38 598 ASP A O 1
ATOM 3554 N N . GLU A 1 493 ? 33.858 74.994 35.231 1.00 44.78 599 GLU A N 1
ATOM 3555 C CA . GLU A 1 493 ? 35.186 74.647 34.729 1.00 44.16 599 GLU A CA 1
ATOM 3556 C C . GLU A 1 493 ? 36.287 75.205 35.627 1.00 43.55 599 GLU A C 1
ATOM 3557 O O . GLU A 1 493 ? 37.312 74.556 35.829 1.00 43.48 599 GLU A O 1
ATOM 3563 N N . LYS A 1 494 ? 36.062 76.406 36.158 1.00 42.91 600 LYS A N 1
ATOM 3564 C CA . LYS A 1 494 ? 36.966 77.025 37.124 1.00 42.34 600 LYS A CA 1
ATOM 3565 C C . LYS A 1 494 ? 37.007 76.235 38.440 1.00 41.98 600 LYS A C 1
ATOM 3566 O O . LYS A 1 494 ? 38.084 75.962 38.971 1.00 41.92 600 LYS A O 1
ATOM 3572 N N . LEU A 1 495 ? 35.829 75.876 38.952 1.00 41.42 601 LEU A N 1
ATOM 3573 C CA . LEU A 1 495 ? 35.705 75.108 40.192 1.00 40.90 601 LEU A CA 1
ATOM 3574 C C . LEU A 1 495 ? 36.331 73.723 40.045 1.00 40.62 601 LEU A C 1
ATOM 3575 O O . LEU A 1 495 ? 36.951 73.219 40.978 1.00 40.54 601 LEU A O 1
ATOM 3580 N N . GLN A 1 496 ? 36.161 73.131 38.866 1.00 40.14 602 GLN A N 1
ATOM 3581 C CA . GLN A 1 496 ? 36.736 71.832 38.521 1.00 40.00 602 GLN A CA 1
ATOM 3582 C C . GLN A 1 496 ? 38.265 71.836 38.635 1.00 39.25 602 GLN A C 1
ATOM 3583 O O . GLN A 1 496 ? 38.853 70.921 39.217 1.00 39.10 602 GLN A O 1
ATOM 3589 N N . ALA A 1 497 ? 38.893 72.877 38.089 1.00 38.43 603 ALA A N 1
ATOM 3590 C CA . ALA A 1 497 ? 40.349 72.999 38.082 1.00 37.62 603 ALA A CA 1
ATOM 3591 C C . ALA A 1 497 ? 40.901 73.331 39.473 1.00 37.04 603 ALA A C 1
ATOM 3592 O O . ALA A 1 497 ? 41.958 72.826 39.865 1.00 36.80 603 ALA A O 1
ATOM 3594 N N . THR A 1 498 ? 40.174 74.177 40.203 1.00 36.18 604 THR A N 1
ATOM 3595 C CA . THR A 1 498 ? 40.477 74.502 41.596 1.00 35.53 604 THR A CA 1
ATOM 3596 C C . THR A 1 498 ? 40.335 73.266 42.501 1.00 34.95 604 THR A C 1
ATOM 3597 O O . THR A 1 498 ? 41.124 73.077 43.426 1.00 34.80 604 THR A O 1
ATOM 3601 N N . THR A 1 499 ? 39.330 72.436 42.221 1.00 34.31 605 THR A N 1
ATOM 3602 C CA . THR A 1 499 ? 39.118 71.165 42.924 1.00 33.84 605 THR A CA 1
ATOM 3603 C C . THR A 1 499 ? 40.309 70.216 42.739 1.00 33.35 605 THR A C 1
ATOM 3604 O O . THR A 1 499 ? 40.770 69.597 43.699 1.00 33.31 605 THR A O 1
ATOM 3608 N N . PHE A 1 500 ? 40.810 70.123 41.510 1.00 32.76 606 PHE A N 1
ATOM 3609 C CA . PHE A 1 500 ? 41.995 69.325 41.209 1.00 32.20 606 PHE A CA 1
ATOM 3610 C C . PHE A 1 500 ? 43.219 69.806 41.999 1.00 31.68 606 PHE A C 1
ATOM 3611 O O . PHE A 1 500 ? 43.978 68.995 42.533 1.00 31.56 606 PHE A O 1
ATOM 3619 N N . ALA A 1 501 ? 43.396 71.125 42.072 1.00 30.93 607 ALA A N 1
ATOM 3620 C CA . ALA A 1 501 ? 44.513 71.731 42.793 1.00 30.15 607 ALA A CA 1
ATOM 3621 C C . ALA A 1 501 ? 44.436 71.488 44.301 1.00 29.70 607 ALA A C 1
ATOM 3622 O O . ALA A 1 501 ? 45.419 71.071 44.910 1.00 29.52 607 ALA A O 1
ATOM 3624 N N . GLU A 1 502 ? 43.269 71.741 44.889 1.00 29.12 608 GLU A N 1
ATOM 3625 C CA . GLU A 1 502 ? 43.057 71.554 46.324 1.00 28.78 608 GLU A CA 1
ATOM 3626 C C . GLU A 1 502 ? 43.186 70.096 46.768 1.00 28.30 608 GLU A C 1
ATOM 3627 O O . GLU A 1 502 ? 43.698 69.815 47.855 1.00 28.20 608 GLU A O 1
ATOM 3633 N N . ALA A 1 503 ? 42.727 69.175 45.922 1.00 27.62 609 ALA A N 1
ATOM 3634 C CA . ALA A 1 503 ? 42.891 67.745 46.174 1.00 27.06 609 ALA A CA 1
ATOM 3635 C C . ALA A 1 503 ? 44.363 67.337 46.069 1.00 26.66 609 ALA A C 1
ATOM 3636 O O . ALA A 1 503 ? 44.843 66.525 46.860 1.00 26.87 609 ALA A O 1
ATOM 3638 N N . ALA A 1 504 ? 45.068 67.915 45.097 1.00 26.15 610 ALA A N 1
ATOM 3639 C CA . ALA A 1 504 ? 46.496 67.657 44.884 1.00 25.66 610 ALA A CA 1
ATOM 3640 C C . ALA A 1 504 ? 47.365 68.115 46.059 1.00 25.45 610 ALA A C 1
ATOM 3641 O O . ALA A 1 504 ? 48.344 67.455 46.404 1.00 25.31 610 ALA A O 1
ATOM 3643 N N . LYS A 1 505 ? 46.988 69.232 46.680 1.00 25.25 611 LYS A N 1
ATOM 3644 C CA . LYS A 1 505 ? 47.700 69.762 47.850 1.00 24.93 611 LYS A CA 1
ATOM 3645 C C . LYS A 1 505 ? 47.591 68.841 49.063 1.00 24.48 611 LYS A C 1
ATOM 3646 O O . LYS A 1 505 ? 48.519 68.758 49.870 1.00 24.34 611 LYS A O 1
ATOM 3652 N N . ILE A 1 506 ? 46.456 68.157 49.196 1.00 24.05 612 ILE A N 1
ATOM 3653 C CA . ILE A 1 506 ? 46.295 67.155 50.253 1.00 23.61 612 ILE A CA 1
ATOM 3654 C C . ILE A 1 506 ? 47.204 65.954 49.978 1.00 23.40 612 ILE A C 1
ATOM 3655 O O . ILE A 1 506 ? 47.853 65.453 50.893 1.00 23.27 612 ILE A O 1
ATOM 3660 N N . GLN A 1 507 ? 47.266 65.526 48.715 1.00 23.53 613 GLN A N 1
ATOM 3661 C CA . GLN A 1 507 ? 48.164 64.442 48.295 1.00 23.73 613 GLN A CA 1
ATOM 3662 C C . GLN A 1 507 ? 49.615 64.771 48.637 1.00 23.75 613 GLN A C 1
ATOM 3663 O O . GLN A 1 507 ? 50.337 63.931 49.175 1.00 23.64 613 GLN A O 1
ATOM 3669 N N . LYS A 1 508 ? 50.016 66.003 48.327 1.00 23.92 614 LYS A N 1
ATOM 3670 C CA . LYS A 1 508 ? 51.334 66.538 48.663 1.00 24.06 614 LYS A CA 1
ATOM 3671 C C . LYS A 1 508 ? 51.596 66.436 50.167 1.00 23.76 614 LYS A C 1
ATOM 3672 O O . LYS A 1 508 ? 52.639 65.931 50.595 1.00 23.69 614 LYS A O 1
ATOM 3678 N N . ARG A 1 509 ? 50.630 66.898 50.957 1.00 23.64 615 ARG A N 1
ATOM 3679 C CA . ARG A 1 509 ? 50.700 66.842 52.416 1.00 23.68 615 ARG A CA 1
ATOM 3680 C C . ARG A 1 509 ? 50.817 65.398 52.946 1.00 23.50 615 ARG A C 1
ATOM 3681 O O . ARG A 1 509 ? 51.597 65.128 53.868 1.00 22.80 615 ARG A O 1
ATOM 3689 N N . LEU A 1 510 ? 50.048 64.482 52.356 1.00 23.49 616 LEU A N 1
ATOM 3690 C CA . LEU A 1 510 ? 50.099 63.063 52.730 1.00 23.90 616 LEU A CA 1
ATOM 3691 C C . LEU A 1 510 ? 51.458 62.445 52.402 1.00 24.30 616 LEU A C 1
ATOM 3692 O O . LEU A 1 510 ? 52.025 61.716 53.214 1.00 24.33 616 LEU A O 1
ATOM 3697 N N . ARG A 1 511 ? 51.970 62.761 51.214 1.00 25.10 617 ARG A N 1
ATOM 3698 C CA . ARG A 1 511 ? 53.232 62.219 50.707 1.00 25.87 617 ARG A CA 1
ATOM 3699 C C . ARG A 1 511 ? 54.451 62.689 51.500 1.00 26.20 617 ARG A C 1
ATOM 3700 O O . ARG A 1 511 ? 55.469 61.990 51.554 1.00 26.35 617 ARG A O 1
ATOM 3708 N N . ALA A 1 512 ? 54.338 63.867 52.109 1.00 26.56 618 ALA A N 1
ATOM 3709 C CA . ALA A 1 512 ? 55.417 64.457 52.898 1.00 27.07 618 ALA A CA 1
ATOM 3710 C C . ALA A 1 512 ? 55.703 63.689 54.188 1.00 27.32 618 ALA A C 1
ATOM 3711 O O . ALA A 1 512 ? 56.778 63.831 54.774 1.00 27.68 618 ALA A O 1
ATOM 3713 N N . ASP A 1 513 ? 54.745 62.878 54.628 1.00 27.42 619 ASP A N 1
ATOM 3714 C CA . ASP A 1 513 ? 54.940 62.031 55.794 1.00 27.61 619 ASP A CA 1
ATOM 3715 C C . ASP A 1 513 ? 55.389 60.634 55.349 1.00 27.69 619 ASP A C 1
ATOM 3716 O O . ASP A 1 513 ? 54.646 59.942 54.646 1.00 27.65 619 ASP A O 1
ATOM 3721 N N . PRO A 1 514 ? 56.613 60.223 55.755 1.00 27.67 620 PRO A N 1
ATOM 3722 C CA . PRO A 1 514 ? 57.229 58.935 55.393 1.00 27.39 620 PRO A CA 1
ATOM 3723 C C . PRO A 1 514 ? 56.355 57.717 55.682 1.00 27.07 620 PRO A C 1
ATOM 3724 O O . PRO A 1 514 ? 56.294 56.802 54.861 1.00 27.03 620 PRO A O 1
ATOM 3728 N N . ILE A 1 515 ? 55.698 57.721 56.840 1.00 26.81 621 ILE A N 1
ATOM 3729 C CA . ILE A 1 515 ? 54.828 56.630 57.289 1.00 26.33 621 ILE A CA 1
ATOM 3730 C C . ILE A 1 515 ? 53.555 56.531 56.442 1.00 25.94 621 ILE A C 1
ATOM 3731 O O . ILE A 1 515 ? 53.165 55.436 56.026 1.00 25.71 621 ILE A O 1
ATOM 3736 N N . ILE A 1 516 ? 52.912 57.673 56.201 1.00 25.51 622 ILE A N 1
ATOM 3737 C CA . ILE A 1 516 ? 51.707 57.734 55.372 1.00 25.26 622 ILE A CA 1
ATOM 3738 C C . ILE A 1 516 ? 52.056 57.376 53.928 1.00 25.20 622 ILE A C 1
ATOM 3739 O O . ILE A 1 516 ? 51.348 56.595 53.288 1.00 24.84 622 ILE A O 1
ATOM 3744 N N . SER A 1 517 ? 53.161 57.942 53.441 1.00 25.09 623 SER A N 1
ATOM 3745 C CA . SER A 1 517 ? 53.680 57.660 52.101 1.00 25.36 623 SER A CA 1
ATOM 3746 C C . SER A 1 517 ? 53.952 56.168 51.887 1.00 24.99 623 SER A C 1
ATOM 3747 O O . SER A 1 517 ? 53.639 55.625 50.826 1.00 24.74 623 SER A O 1
ATOM 3750 N N . ALA A 1 518 ? 54.538 55.523 52.898 1.00 24.52 624 ALA A N 1
ATOM 3751 C CA . ALA A 1 518 ? 54.826 54.092 52.855 1.00 24.22 624 ALA A CA 1
ATOM 3752 C C . ALA A 1 518 ? 53.524 53.299 52.829 1.00 24.08 624 ALA A C 1
ATOM 3753 O O . ALA A 1 518 ? 53.384 52.346 52.054 1.00 23.65 624 ALA A O 1
ATOM 3755 N N . LYS A 1 519 ? 52.576 53.716 53.670 1.00 23.94 625 LYS A N 1
ATOM 3756 C CA . LYS A 1 519 ? 51.238 53.127 53.711 1.00 24.12 625 LYS A CA 1
ATOM 3757 C C . LYS A 1 519 ? 50.528 53.220 52.357 1.00 23.89 625 LYS A C 1
ATOM 3758 O O . LYS A 1 519 ? 49.923 52.243 51.908 1.00 23.72 625 LYS A O 1
ATOM 3764 N N . MET A 1 520 ? 50.616 54.388 51.716 1.00 23.68 626 MET A N 1
ATOM 3765 C CA . MET A 1 520 ? 50.018 54.617 50.394 1.00 23.97 626 MET A CA 1
ATOM 3766 C C . MET A 1 520 ? 50.638 53.712 49.331 1.00 23.76 626 MET A C 1
ATOM 3767 O O . MET A 1 520 ? 49.928 53.142 48.502 1.00 23.68 626 MET A O 1
ATOM 3772 N N . GLU A 1 521 ? 51.961 53.585 49.362 1.00 23.75 627 GLU A N 1
ATOM 3773 C CA . GLU A 1 521 ? 52.662 52.726 48.415 1.00 24.19 627 GLU A CA 1
ATOM 3774 C C . GLU A 1 521 ? 52.372 51.243 48.646 1.00 23.87 627 GLU A C 1
ATOM 3775 O O . GLU A 1 521 ? 52.228 50.488 47.687 1.00 23.81 627 GLU A O 1
ATOM 3781 N N . LEU A 1 522 ? 52.269 50.838 49.912 1.00 23.88 628 LEU A N 1
ATOM 3782 C CA . LEU A 1 522 ? 51.908 49.464 50.264 1.00 24.11 628 LEU A CA 1
ATOM 3783 C C . LEU A 1 522 ? 50.508 49.108 49.759 1.00 24.45 628 LEU A C 1
ATOM 3784 O O . LEU A 1 522 ? 50.286 48.006 49.256 1.00 24.38 628 LEU A O 1
ATOM 3789 N N . THR A 1 523 ? 49.578 50.051 49.900 1.00 24.99 629 THR A N 1
ATOM 3790 C CA . THR A 1 523 ? 48.203 49.879 49.438 1.00 25.77 629 THR A CA 1
ATOM 3791 C C . THR A 1 523 ? 48.153 49.611 47.933 1.00 25.99 629 THR A C 1
ATOM 3792 O O . THR A 1 523 ? 47.511 48.662 47.498 1.00 25.95 629 THR A O 1
ATOM 3796 N N . LEU A 1 524 ? 48.859 50.433 47.161 1.00 26.72 630 LEU A N 1
ATOM 3797 C CA . LEU A 1 524 ? 48.960 50.264 45.711 1.00 27.38 630 LEU A CA 1
ATOM 3798 C C . LEU A 1 524 ? 49.621 48.932 45.326 1.00 27.69 630 LEU A C 1
ATOM 3799 O O . LEU A 1 524 ? 49.140 48.236 44.427 1.00 27.54 630 LEU A O 1
ATOM 3804 N N . ALA A 1 525 ? 50.713 48.587 46.012 1.00 28.00 631 ALA A N 1
ATOM 3805 C CA . ALA A 1 525 ? 51.421 47.325 45.775 1.00 28.45 631 ALA A CA 1
ATOM 3806 C C . ALA A 1 525 ? 50.529 46.109 46.037 1.00 28.93 631 ALA A C 1
ATOM 3807 O O . ALA A 1 525 ? 50.497 45.168 45.234 1.00 28.67 631 ALA A O 1
ATOM 3809 N N . ARG A 1 526 ? 49.804 46.143 47.156 1.00 29.62 632 ARG A N 1
ATOM 3810 C CA . ARG A 1 526 ? 48.860 45.081 47.509 1.00 30.54 632 ARG A CA 1
ATOM 3811 C C . ARG A 1 526 ? 47.728 44.962 46.492 1.00 31.12 632 ARG A C 1
ATOM 3812 O O . ARG A 1 526 ? 47.352 43.854 46.113 1.00 31.15 632 ARG A O 1
ATOM 3820 N N . TYR A 1 527 ? 47.198 46.103 46.052 1.00 32.00 633 TYR A N 1
ATOM 3821 C CA . TYR A 1 527 ? 46.147 46.137 45.036 1.00 32.99 633 TYR A CA 1
ATOM 3822 C C . TYR A 1 527 ? 46.601 45.442 43.751 1.00 33.31 633 TYR A C 1
ATOM 3823 O O . TYR A 1 527 ? 45.916 44.544 43.259 1.00 33.36 633 TYR A O 1
ATOM 3832 N N . ARG A 1 528 ? 47.761 45.852 43.234 1.00 33.66 634 ARG A N 1
ATOM 3833 C CA . ARG A 1 528 ? 48.342 45.283 42.015 1.00 34.26 634 ARG A CA 1
ATOM 3834 C C . ARG A 1 528 ? 48.645 43.788 42.128 1.00 34.44 634 ARG A C 1
ATOM 3835 O O . ARG A 1 528 ? 48.392 43.031 41.187 1.00 34.40 634 ARG A O 1
ATOM 3843 N N . ALA A 1 529 ? 49.179 43.370 43.275 1.00 34.73 635 ALA A N 1
ATOM 3844 C CA . ALA A 1 529 ? 49.459 41.955 43.530 1.00 35.30 635 ALA A CA 1
ATOM 3845 C C . ALA A 1 529 ? 48.184 41.105 43.599 1.00 35.75 635 ALA A C 1
ATOM 3846 O O . ALA A 1 529 ? 48.165 39.973 43.110 1.00 35.70 635 ALA A O 1
ATOM 3848 N N . LYS A 1 530 ? 47.129 41.655 44.203 1.00 36.37 636 LYS A N 1
ATOM 3849 C CA . LYS A 1 530 ? 45.828 40.979 44.284 1.00 37.09 636 LYS A CA 1
ATOM 3850 C C . LYS A 1 530 ? 45.126 40.900 42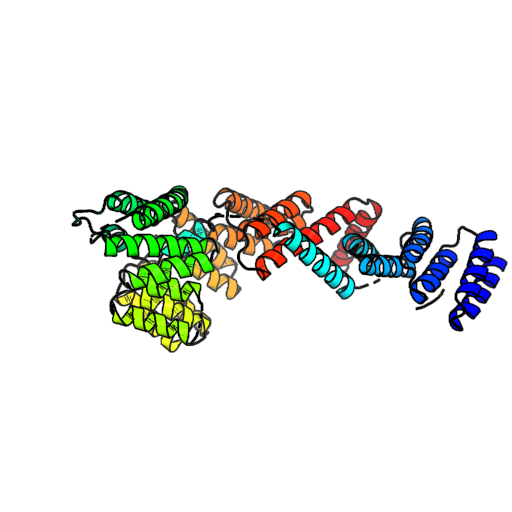.926 1.00 37.49 636 LYS A C 1
ATOM 3851 O O . LYS A 1 530 ? 44.223 40.082 42.732 1.00 37.70 636 LYS A O 1
ATOM 3857 N N . GLY A 1 531 ? 45.545 41.754 41.997 1.00 38.04 637 GLY A N 1
ATOM 3858 C CA . GLY A 1 531 ? 45.056 41.709 40.623 1.00 38.54 637 GLY A CA 1
ATOM 3859 C C . GLY A 1 531 ? 45.859 40.719 39.798 1.00 38.91 637 GLY A C 1
ATOM 3860 O O . GLY A 1 531 ? 46.271 41.018 38.674 1.00 39.21 637 GLY A O 1
ATOM 3861 N N . GLU B 2 9 ? 29.358 60.025 68.977 1.00 42.84 639 GLU Q N 1
ATOM 3862 C CA . GLU B 2 9 ? 28.152 59.257 69.407 1.00 42.78 639 GLU Q CA 1
ATOM 3863 C C . GLU B 2 9 ? 28.486 58.031 70.257 1.00 42.69 639 GLU Q C 1
ATOM 3864 O O . GLU B 2 9 ? 27.727 57.676 71.161 1.00 42.71 639 GLU Q O 1
ATOM 3870 N N . GLU B 2 10 ? 29.613 57.386 69.963 1.00 42.67 640 GLU Q N 1
ATOM 3871 C CA . GLU B 2 10 ? 29.954 56.112 70.599 1.00 42.54 640 GLU Q CA 1
ATOM 3872 C C . GLU B 2 10 ? 31.228 56.153 71.437 1.00 42.49 640 GLU Q C 1
ATOM 3873 O O . GLU B 2 10 ? 32.222 56.771 71.062 1.00 42.42 640 GLU Q O 1
ATOM 3879 N N . VAL B 2 11 ? 31.182 55.464 72.572 1.00 42.52 641 VAL Q N 1
ATOM 3880 C CA . VAL B 2 11 ? 32.277 55.463 73.531 1.00 42.43 641 VAL Q CA 1
ATOM 3881 C C . VAL B 2 11 ? 32.956 54.081 73.602 1.00 42.31 641 VAL Q C 1
ATOM 3882 O O . VAL B 2 11 ? 32.292 53.049 73.475 1.00 42.15 641 VAL Q O 1
ATOM 3886 N N . ASP B 2 12 ? 34.276 54.070 73.785 1.00 42.19 642 ASP Q N 1
ATOM 3887 C CA . ASP B 2 12 ? 35.040 52.819 73.849 1.00 42.17 642 ASP Q CA 1
ATOM 3888 C C . ASP B 2 12 ? 35.230 52.311 75.281 1.00 42.05 642 ASP Q C 1
ATOM 3889 O O . ASP B 2 12 ? 35.571 53.074 76.184 1.00 41.78 642 ASP Q O 1
#